Protein AF-A0A971FGW3-F1 (afdb_monomer)

Sequence (421 aa):
MEEQFSRKALERFKDPRNYEELEEPDGHARITGPCGDTMEFWIQVEEGIVTAASFTTTGCGPSRACGSMATELAEGKTVREAGRIEQKDILEALDGMPEEHQHCALLASNTLKAAVADFMARQAARGNPPQEGDSACSSCDKDSCSARNKGENESLEDFLERQALEARLCHIGHKILVLSGKGGVGKSTVAVNIAVSLMMAGKRVGLLDVDIHGPSIPKMLGLEGSAVENNEGNIVPVELGTLKVISLGFFLRNEDDAVIWRGPMKMGVIKQFLKDVEWGDLDYLVVDSPPGTGDEPLSVCQLLPNADGAVVVTTPQDVSVSDVRKSITFCRQLNMPVLGVVENMSGFVCPHCGEITEIFKTGGGARMANQMGVPFLGGIPLDPGVANACDAGRPYTHHFPDTPAGLAFKKIIDPILALDK

pLDDT: mean 85.55, std 13.44, range [30.78, 98.31]

Structure (mmCIF, N/CA/C/O backbone):
data_AF-A0A971FGW3-F1
#
_entry.id   AF-A0A971FGW3-F1
#
loop_
_atom_site.group_PDB
_atom_site.id
_atom_site.type_symbol
_atom_site.label_atom_id
_atom_site.label_alt_id
_atom_site.label_comp_id
_atom_site.label_asym_id
_atom_site.label_entity_id
_atom_site.label_seq_id
_atom_site.pdbx_PDB_ins_code
_atom_site.Cartn_x
_atom_site.Cartn_y
_atom_site.Cartn_z
_atom_site.occupancy
_atom_site.B_iso_or_equiv
_atom_site.auth_seq_id
_atom_site.auth_comp_id
_atom_site.auth_asym_id
_atom_site.auth_atom_id
_atom_site.pdbx_PDB_model_num
ATOM 1 N N . MET A 1 1 ? -8.796 34.320 38.696 1.00 51.31 1 MET A N 1
ATOM 2 C CA . MET A 1 1 ? -9.013 32.989 38.087 1.00 51.31 1 MET A CA 1
ATOM 3 C C . MET A 1 1 ? -10.497 32.685 37.890 1.00 51.31 1 MET A C 1
ATOM 5 O O . MET A 1 1 ? -10.828 32.137 36.855 1.00 51.31 1 MET A O 1
ATOM 9 N N . GLU A 1 2 ? -11.397 33.067 38.810 1.00 53.31 2 GLU A N 1
ATOM 10 C CA . GLU A 1 2 ? -12.850 32.810 38.676 1.00 53.31 2 GLU A CA 1
ATOM 11 C C . GLU A 1 2 ? -13.595 33.730 37.676 1.00 53.31 2 GLU A C 1
ATOM 13 O O . GLU A 1 2 ? -14.710 33.410 37.294 1.00 53.31 2 GLU A O 1
ATOM 18 N N . GLU A 1 3 ? -13.006 34.835 37.196 1.00 59.12 3 GLU A N 1
ATOM 19 C CA . GLU A 1 3 ? -13.702 35.802 36.313 1.00 59.12 3 GLU A CA 1
ATOM 20 C C . GLU A 1 3 ? -13.794 35.399 34.827 1.00 59.12 3 GLU A C 1
ATOM 22 O O . GLU A 1 3 ? -14.483 36.069 34.065 1.00 59.12 3 GLU A O 1
ATOM 27 N N . GLN A 1 4 ? -13.113 34.332 34.394 1.00 78.75 4 GLN A N 1
ATOM 28 C CA . GLN A 1 4 ? -13.056 33.936 32.975 1.00 78.75 4 GLN A CA 1
ATOM 29 C C . GLN A 1 4 ? -13.877 32.684 32.634 1.00 78.75 4 GLN A C 1
ATOM 31 O O . GLN A 1 4 ? -14.030 32.353 31.462 1.00 78.75 4 GLN A O 1
ATOM 36 N N . PHE A 1 5 ? -14.419 31.989 33.634 1.00 85.31 5 PHE A N 1
ATOM 37 C CA . PHE A 1 5 ? -15.235 30.794 33.429 1.00 85.31 5 PHE A CA 1
ATOM 38 C C . PHE A 1 5 ? -16.700 31.099 33.704 1.00 85.31 5 PHE A C 1
ATOM 40 O O . PHE A 1 5 ? -17.026 31.865 34.614 1.00 85.31 5 PHE A O 1
ATOM 47 N N . SER A 1 6 ? -17.595 30.471 32.944 1.00 89.75 6 SER A N 1
ATOM 48 C CA . SER A 1 6 ? -19.021 30.576 33.218 1.00 89.75 6 SER A CA 1
ATOM 49 C C . SER A 1 6 ? -19.339 30.033 34.616 1.00 89.75 6 SER A C 1
ATOM 51 O O . SER A 1 6 ? -18.653 29.155 35.155 1.00 89.75 6 SER A O 1
ATOM 53 N N . ARG A 1 7 ? -20.433 30.522 35.208 1.00 89.56 7 ARG A N 1
ATOM 54 C CA . ARG A 1 7 ? -20.922 30.006 36.494 1.00 89.56 7 ARG A CA 1
ATOM 55 C C . ARG A 1 7 ? -21.152 28.493 36.436 1.00 89.56 7 ARG A C 1
ATOM 57 O O . ARG A 1 7 ? -20.851 27.796 37.401 1.00 89.56 7 ARG A O 1
ATOM 64 N N . LYS A 1 8 ? -21.646 28.005 35.296 1.00 90.06 8 LYS A N 1
ATOM 65 C CA . LYS A 1 8 ? -21.929 26.592 35.048 1.00 90.06 8 LYS A CA 1
ATOM 66 C C . LYS A 1 8 ? -20.648 25.758 34.994 1.00 90.06 8 LYS A C 1
ATOM 68 O O . LYS A 1 8 ? -20.582 24.712 35.631 1.00 90.06 8 LYS A O 1
ATOM 73 N N . ALA A 1 9 ? -19.604 26.243 34.323 1.00 89.38 9 ALA A N 1
ATOM 74 C CA . ALA A 1 9 ? -18.300 25.586 34.311 1.00 89.38 9 ALA A CA 1
ATOM 75 C C . ALA A 1 9 ? -17.693 25.517 35.722 1.00 89.38 9 ALA A C 1
ATOM 77 O O . ALA A 1 9 ? -17.280 24.444 36.155 1.00 89.38 9 ALA A O 1
ATOM 78 N N . LEU A 1 10 ? -17.718 26.620 36.480 1.00 91.31 10 LEU A N 1
ATOM 79 C CA . LEU A 1 10 ? -17.196 26.659 37.854 1.00 91.31 10 LEU A CA 1
ATOM 80 C C . LEU A 1 10 ? -17.940 25.723 38.815 1.00 91.31 10 LEU A C 1
ATOM 82 O O . LEU A 1 10 ? -17.321 25.157 39.717 1.00 91.31 10 LEU A O 1
ATOM 86 N N . GLU A 1 11 ? -19.249 25.549 38.631 1.00 92.19 11 GLU A N 1
ATOM 87 C CA . GLU A 1 11 ? -20.033 24.557 39.370 1.00 92.19 11 GLU A CA 1
ATOM 88 C C . GLU A 1 11 ? -19.490 23.147 39.102 1.00 92.19 11 GLU A C 1
ATOM 90 O O . GLU A 1 11 ? -19.135 22.436 40.043 1.00 92.19 11 GLU A O 1
ATOM 95 N N . ARG A 1 12 ? -19.294 22.789 37.825 1.00 90.31 12 ARG A N 1
ATOM 96 C CA . ARG A 1 12 ? -18.807 21.452 37.439 1.00 90.31 12 ARG A CA 1
ATOM 97 C C . ARG A 1 12 ? -17.330 21.215 37.743 1.00 90.31 12 ARG A C 1
ATOM 99 O O . ARG A 1 12 ? -16.896 20.070 37.801 1.00 90.31 12 ARG A O 1
ATOM 106 N N . PHE A 1 13 ? -16.556 22.269 38.003 1.00 89.25 13 PHE A N 1
ATOM 107 C CA . PHE A 1 13 ? -15.187 22.124 38.513 1.00 89.25 13 PHE A CA 1
ATOM 108 C C . PHE A 1 13 ? -15.182 21.527 39.914 1.00 89.25 13 PHE A C 1
ATOM 110 O O . PHE A 1 13 ? -14.296 20.739 40.242 1.00 89.25 13 PHE A O 1
ATOM 117 N N . LYS A 1 14 ? -16.120 21.972 40.758 1.00 88.06 14 LYS A N 1
ATOM 118 C CA . LYS A 1 14 ? -16.186 21.603 42.174 1.00 88.06 14 LYS A CA 1
ATOM 119 C C . LYS A 1 14 ? -16.959 20.299 42.338 1.00 88.06 14 LYS A C 1
ATOM 121 O O . LYS A 1 14 ? -16.455 19.397 43.006 1.00 88.06 14 LYS A O 1
ATOM 126 N N . ASP A 1 15 ? -18.101 20.203 41.663 1.00 92.31 15 ASP A N 1
ATOM 127 C CA . ASP A 1 15 ? -19.053 19.099 41.768 1.00 92.31 15 ASP A CA 1
ATOM 128 C C . ASP A 1 15 ? -19.459 18.587 40.366 1.00 92.31 15 ASP A C 1
ATOM 130 O O . ASP A 1 15 ? -20.493 18.982 39.816 1.00 92.31 15 ASP A O 1
ATOM 134 N N . PRO A 1 16 ? -18.594 17.798 39.699 1.00 94.38 16 PRO A N 1
ATOM 135 C CA . PRO A 1 16 ? -18.918 17.180 38.418 1.00 94.38 16 PRO A CA 1
ATOM 136 C C . PRO A 1 16 ? -19.992 16.103 38.602 1.00 94.38 16 PRO A C 1
ATOM 138 O O . PRO A 1 16 ? -19.945 15.321 39.549 1.00 94.38 16 PRO A O 1
ATOM 141 N N . ARG A 1 17 ? -20.930 16.026 37.659 1.00 94.44 17 ARG A N 1
ATOM 142 C CA . ARG A 1 17 ? -21.912 14.936 37.604 1.00 94.44 17 ARG A CA 1
ATOM 143 C C . ARG A 1 17 ? -21.328 13.727 36.895 1.00 94.44 17 ARG A C 1
ATOM 145 O O . ARG A 1 17 ? -20.465 13.891 36.041 1.00 94.44 17 ARG A O 1
ATOM 152 N N . ASN A 1 18 ? -21.830 12.548 37.244 1.00 96.25 18 ASN A N 1
ATOM 153 C CA . ASN A 1 18 ? -21.441 11.256 36.678 1.00 96.25 18 ASN A CA 1
ATOM 154 C C . ASN A 1 18 ? -19.928 10.990 36.805 1.00 96.25 18 ASN A C 1
ATOM 156 O O . ASN A 1 18 ? -19.303 10.415 35.915 1.00 96.25 18 ASN A O 1
ATOM 160 N N . TYR A 1 19 ? -19.326 11.471 37.897 1.00 96.31 19 TYR A N 1
ATOM 161 C CA . TYR A 1 19 ? -17.891 11.382 38.145 1.00 96.31 19 TYR A CA 1
ATOM 162 C C . TYR A 1 19 ? -17.531 10.125 38.934 1.00 96.31 19 TYR A C 1
ATOM 164 O O . TYR A 1 19 ? -17.186 10.184 40.116 1.00 96.31 19 TYR A O 1
ATOM 172 N N . GLU A 1 20 ? -17.657 8.982 38.281 1.00 94.06 20 GLU A N 1
ATOM 173 C CA . GLU A 1 20 ? -17.397 7.672 38.863 1.00 94.06 20 GLU A CA 1
ATOM 174 C C . GLU A 1 20 ? -17.116 6.644 37.768 1.00 94.06 20 GLU A C 1
ATOM 176 O O . GLU A 1 20 ? -17.379 6.875 36.586 1.00 94.06 20 GLU A O 1
ATOM 181 N N . GLU A 1 21 ? -16.555 5.510 38.165 1.00 93.00 21 GLU A N 1
ATOM 182 C CA . GLU A 1 21 ? -16.456 4.340 37.300 1.00 93.00 21 GLU A CA 1
ATOM 183 C C . GLU A 1 21 ? -17.791 3.590 37.332 1.00 93.00 21 G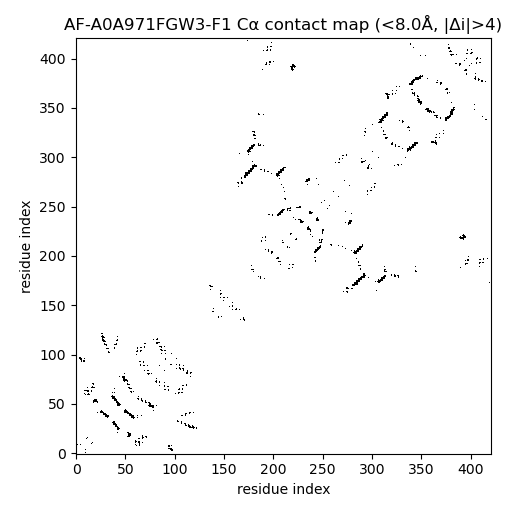LU A C 1
ATOM 185 O O . GLU A 1 21 ? -18.345 3.349 38.405 1.00 93.00 21 GLU A O 1
ATOM 190 N N . LEU A 1 22 ? -18.315 3.250 36.155 1.00 90.81 22 LEU A N 1
ATOM 191 C CA . LEU A 1 22 ? -19.561 2.503 36.030 1.00 90.81 22 LEU A CA 1
ATOM 192 C C . LEU A 1 22 ? -19.269 1.002 36.113 1.00 90.81 22 LEU A C 1
ATOM 194 O O . LEU A 1 22 ? -18.418 0.495 35.379 1.00 90.81 22 LEU A O 1
ATOM 198 N N . GLU A 1 23 ? -19.988 0.284 36.975 1.00 80.69 23 GLU A N 1
ATOM 199 C CA . GLU A 1 23 ? -19.912 -1.177 37.029 1.00 80.69 23 GLU A CA 1
ATOM 200 C C . GLU A 1 23 ? -20.585 -1.785 35.788 1.00 80.69 23 GLU A C 1
ATOM 202 O O . GLU A 1 23 ? -21.686 -1.391 35.409 1.00 80.69 23 GLU A O 1
ATOM 207 N N . GLU A 1 24 ? -19.911 -2.746 35.151 1.00 87.31 24 GLU A N 1
ATOM 208 C CA . GLU A 1 24 ? -20.392 -3.448 33.947 1.00 87.31 24 GLU A CA 1
ATOM 209 C C . GLU A 1 24 ? -20.820 -2.508 32.794 1.00 87.31 24 GLU A C 1
ATOM 211 O O . GLU A 1 24 ? -21.978 -2.490 32.375 1.00 87.31 24 GLU A O 1
ATOM 216 N N . PRO A 1 25 ? -19.882 -1.718 32.245 1.00 93.38 25 PRO A N 1
ATOM 217 C CA . PRO A 1 25 ? -20.147 -0.824 31.125 1.00 93.38 25 PRO A CA 1
ATOM 218 C C . PRO A 1 25 ? -20.326 -1.611 29.818 1.00 93.38 25 PRO A C 1
ATOM 220 O O . PRO A 1 25 ? -19.574 -2.549 29.521 1.00 93.38 25 PRO A O 1
ATOM 223 N N . ASP A 1 26 ? -21.256 -1.174 28.973 1.00 90.75 26 ASP A N 1
ATOM 224 C CA . ASP A 1 26 ? -21.388 -1.715 27.620 1.00 90.75 26 ASP A CA 1
ATOM 225 C C . ASP A 1 26 ? -20.334 -1.136 26.663 1.00 90.75 26 ASP A C 1
ATOM 227 O O . ASP A 1 26 ? -19.953 -1.814 25.708 1.00 90.75 26 ASP A O 1
ATOM 231 N N . GLY A 1 27 ? -19.826 0.073 26.935 1.00 91.38 27 GLY A N 1
ATOM 232 C CA . GLY A 1 27 ? -18.701 0.690 26.224 1.00 91.38 27 GLY A CA 1
ATOM 233 C C . GLY A 1 27 ? -17.764 1.456 27.156 1.00 91.38 27 GLY A C 1
ATOM 234 O O . GLY A 1 27 ? -18.214 2.080 28.119 1.00 91.38 27 GLY A O 1
ATOM 235 N N . HIS A 1 28 ? -16.462 1.418 26.875 1.00 94.81 28 HIS A N 1
ATOM 236 C CA . HIS A 1 28 ? -15.419 2.098 27.649 1.00 94.81 28 HIS A CA 1
ATOM 237 C C . HIS A 1 28 ? -14.318 2.663 26.752 1.00 94.81 28 HIS A C 1
ATOM 239 O O . HIS A 1 28 ? -13.945 2.060 25.748 1.00 94.81 28 HIS A O 1
ATOM 245 N N . ALA A 1 29 ? -13.763 3.811 27.136 1.00 91.31 29 ALA A N 1
ATOM 246 C CA . ALA A 1 29 ? -12.542 4.327 26.533 1.00 91.31 29 ALA A CA 1
ATOM 247 C C . ALA A 1 29 ? -11.722 5.173 27.504 1.00 91.31 29 ALA A C 1
ATOM 249 O O . ALA A 1 29 ? -12.261 5.812 28.407 1.00 91.31 29 ALA A O 1
ATOM 250 N N . ARG A 1 30 ? -10.413 5.236 27.244 1.00 93.50 30 ARG A N 1
ATOM 251 C CA . ARG A 1 30 ? -9.439 6.052 27.971 1.00 93.50 30 ARG A CA 1
ATOM 252 C C . ARG A 1 30 ? -8.543 6.798 26.990 1.00 93.50 30 ARG A C 1
ATOM 254 O O . ARG A 1 30 ? -7.888 6.171 26.166 1.00 93.50 30 ARG A O 1
ATOM 261 N N . ILE A 1 31 ? -8.466 8.124 27.100 1.00 84.62 31 ILE A N 1
ATOM 262 C CA . ILE A 1 31 ? -7.632 8.964 26.224 1.00 84.62 31 ILE A CA 1
ATOM 263 C C . ILE A 1 31 ? -6.833 9.969 27.054 1.00 84.62 31 ILE A C 1
ATOM 265 O O . ILE A 1 31 ? -7.353 10.578 27.988 1.00 84.62 31 ILE A O 1
ATOM 269 N N . THR A 1 32 ? -5.568 10.182 26.683 1.00 87.19 32 THR A N 1
ATOM 270 C CA . THR A 1 32 ? -4.713 11.243 27.237 1.00 87.19 32 THR A CA 1
ATOM 271 C C . THR A 1 32 ? -4.611 12.415 26.260 1.00 87.19 32 THR A C 1
ATOM 273 O O . THR A 1 32 ? -4.213 12.252 25.107 1.00 87.19 32 THR A O 1
ATOM 276 N N . GLY A 1 33 ? -4.985 13.609 26.717 1.00 77.44 33 GLY A N 1
ATOM 277 C CA . GLY A 1 33 ? -4.967 14.845 25.943 1.00 77.44 33 GLY A CA 1
ATOM 278 C C . GLY A 1 33 ? -3.583 15.501 25.844 1.00 77.44 33 GLY A C 1
ATOM 279 O O . GLY A 1 33 ? -2.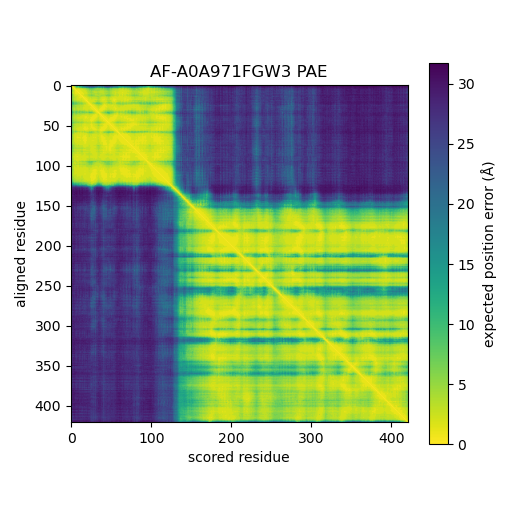648 15.134 26.557 1.00 77.44 33 GLY A O 1
ATOM 280 N N . PRO A 1 34 ? -3.442 16.536 24.994 1.00 66.44 34 PRO A N 1
ATOM 281 C CA . PRO A 1 34 ? -2.162 17.200 24.720 1.00 66.44 34 PRO A CA 1
ATOM 282 C C . PRO A 1 34 ? -1.573 17.953 25.925 1.00 66.44 34 PRO A C 1
ATOM 284 O O . PRO A 1 34 ? -0.378 18.234 25.947 1.00 66.44 34 PRO A O 1
ATOM 287 N N . CYS A 1 35 ? -2.393 18.274 26.927 1.00 74.75 35 CYS A N 1
ATOM 288 C CA . CYS A 1 35 ? -1.968 18.872 28.193 1.00 74.75 35 CYS A CA 1
ATOM 289 C C . CYS A 1 35 ? -1.505 17.840 29.239 1.00 74.75 35 CYS A C 1
ATOM 291 O O . CYS A 1 35 ? -1.052 18.234 30.310 1.00 74.75 35 CYS A O 1
ATOM 293 N N . GLY A 1 36 ? -1.600 16.538 28.937 1.00 76.38 36 GLY A N 1
ATOM 294 C CA . GLY A 1 36 ? -1.274 15.434 29.846 1.00 76.38 36 GLY A CA 1
ATOM 295 C C . GLY A 1 36 ? -2.460 14.908 30.664 1.00 76.38 36 GLY A C 1
ATOM 296 O O . GLY A 1 36 ? -2.343 13.851 31.285 1.00 76.38 36 GLY A O 1
ATOM 297 N N . ASP A 1 37 ? -3.608 15.591 30.637 1.00 89.19 37 ASP A N 1
ATOM 298 C CA . ASP A 1 37 ? -4.833 15.135 31.301 1.00 89.19 37 ASP A CA 1
ATOM 299 C C . ASP A 1 37 ? -5.327 13.834 30.661 1.00 89.19 37 ASP A C 1
ATOM 301 O O . ASP A 1 37 ? -5.468 13.746 29.443 1.00 89.19 37 ASP A O 1
ATOM 305 N N . THR A 1 38 ? -5.613 12.821 31.475 1.00 88.44 38 THR A N 1
ATOM 306 C CA . THR A 1 38 ? -6.226 11.571 31.016 1.00 88.44 38 THR A CA 1
ATOM 307 C C . THR A 1 38 ? -7.684 11.544 31.427 1.00 88.44 38 THR A C 1
ATOM 309 O O . THR A 1 38 ? -8.017 11.944 32.544 1.00 88.44 38 THR A O 1
ATOM 312 N N . MET A 1 39 ? -8.553 11.104 30.528 1.00 95.88 39 MET A N 1
ATOM 313 C CA . MET A 1 39 ? -9.988 11.016 30.744 1.00 95.88 39 MET A CA 1
ATOM 314 C C . MET A 1 39 ? -10.469 9.617 30.375 1.00 95.88 39 MET A C 1
ATOM 316 O O . MET A 1 39 ? -10.022 9.055 29.375 1.00 95.88 39 MET A O 1
ATOM 320 N N . GLU A 1 40 ? -11.351 9.062 31.198 1.00 97.12 40 GLU A N 1
ATOM 321 C CA . GLU A 1 40 ? -11.981 7.759 30.982 1.00 97.12 40 GLU A CA 1
ATOM 322 C C . GLU A 1 40 ? -13.490 7.930 30.944 1.00 97.12 40 GLU A C 1
ATOM 324 O O . GLU A 1 40 ? -14.016 8.710 31.735 1.00 97.12 40 GLU A O 1
ATOM 329 N N . PHE A 1 41 ? -14.161 7.247 30.018 1.00 97.75 41 PHE A N 1
ATOM 330 C CA . PHE A 1 41 ? -15.613 7.270 29.847 1.00 97.75 41 PHE A CA 1
ATOM 331 C C . PHE A 1 41 ? -16.164 5.853 29.856 1.00 97.75 41 PHE A C 1
ATOM 333 O O . PHE A 1 41 ? -15.592 4.965 29.224 1.00 97.75 41 PHE A O 1
ATOM 340 N N . TRP A 1 42 ? -17.317 5.689 30.489 1.00 98.06 42 TRP A N 1
ATOM 341 C CA . TRP A 1 42 ? -18.104 4.466 30.504 1.00 98.06 42 TRP A CA 1
ATOM 342 C C . TRP A 1 42 ? -19.533 4.777 30.085 1.00 98.06 42 TRP A C 1
ATOM 344 O O . TRP A 1 42 ? -20.085 5.797 30.494 1.00 98.06 42 TRP A O 1
ATOM 354 N N . ILE A 1 43 ? -20.136 3.906 29.281 1.00 96.50 43 ILE A N 1
ATOM 355 C CA . ILE A 1 43 ? -21.537 4.029 28.870 1.00 96.50 43 ILE A CA 1
ATOM 356 C C . ILE A 1 43 ? -22.282 2.710 29.068 1.00 96.50 43 ILE A C 1
ATOM 358 O O . ILE A 1 43 ? -21.728 1.634 28.835 1.00 96.50 43 ILE A O 1
ATOM 362 N N . GLN A 1 44 ? -23.547 2.811 29.460 1.00 96.12 44 GLN A N 1
ATOM 363 C CA . GLN A 1 44 ? -24.530 1.730 29.436 1.00 96.12 44 GLN A CA 1
ATOM 364 C C . GLN A 1 44 ? -25.591 2.042 28.392 1.00 96.12 44 GLN A C 1
ATOM 366 O O . GLN A 1 44 ? -25.996 3.199 28.223 1.00 96.12 44 GLN A O 1
ATOM 371 N N . VAL A 1 45 ? -26.012 1.010 27.666 1.00 92.88 45 VAL A N 1
ATOM 372 C CA . VAL A 1 45 ? -26.936 1.169 26.549 1.00 92.88 45 VAL A CA 1
ATOM 373 C C . VAL A 1 45 ? -28.034 0.119 26.608 1.00 92.88 45 VAL A C 1
ATOM 375 O O . VAL A 1 45 ? -27.784 -1.076 26.472 1.00 92.88 45 VAL A O 1
ATOM 378 N N . GLU A 1 46 ? -29.277 0.585 26.659 1.00 90.25 46 GLU A N 1
ATOM 379 C CA . GLU A 1 46 ? -30.465 -0.257 26.529 1.00 90.25 46 GLU A CA 1
ATOM 380 C C . GLU A 1 46 ? -31.238 0.150 25.274 1.00 90.25 46 GLU A C 1
ATOM 382 O O . GLU A 1 46 ? -31.442 1.333 25.010 1.00 90.25 46 GLU A O 1
ATOM 387 N N . GLU A 1 47 ? -31.621 -0.830 24.451 1.00 86.44 47 GLU A N 1
ATOM 388 C CA . GLU A 1 47 ? -32.391 -0.614 23.211 1.00 86.44 47 GLU A CA 1
ATOM 389 C C . GLU A 1 47 ? -31.796 0.461 22.264 1.00 86.44 47 GLU A C 1
ATOM 391 O O . GLU A 1 47 ? -32.506 1.122 21.508 1.00 86.44 47 GLU A O 1
ATOM 396 N N . GLY A 1 48 ? -30.466 0.629 22.278 1.00 81.00 48 GLY A N 1
ATOM 397 C CA . GLY A 1 48 ? -29.745 1.596 21.437 1.00 81.00 48 GLY A CA 1
ATOM 398 C C . GLY A 1 48 ? -29.717 3.034 21.976 1.00 81.00 48 GLY A C 1
ATOM 399 O O . GLY A 1 48 ? -29.262 3.939 21.266 1.00 81.00 48 GLY A O 1
ATOM 400 N N . ILE A 1 49 ? -30.172 3.247 23.212 1.00 93.38 49 ILE A N 1
ATOM 401 C CA . ILE A 1 49 ? -30.173 4.529 23.923 1.00 93.38 49 ILE A CA 1
ATOM 402 C C . ILE A 1 49 ? -29.158 4.471 25.064 1.00 93.38 49 ILE A C 1
ATOM 404 O O . ILE A 1 49 ? -29.129 3.502 25.818 1.00 93.38 49 ILE A O 1
ATOM 408 N N . VAL A 1 50 ? -28.339 5.514 25.205 1.00 96.00 50 VAL A N 1
ATOM 409 C CA . VAL A 1 50 ? -27.400 5.647 26.327 1.00 96.00 50 VAL A CA 1
ATOM 410 C C . VAL A 1 50 ? -28.202 5.941 27.596 1.00 96.00 50 VAL A C 1
ATOM 412 O O . VAL A 1 50 ? -28.699 7.055 27.773 1.00 96.00 50 VAL A O 1
ATOM 415 N N . THR A 1 51 ? -28.373 4.940 28.458 1.00 95.69 51 THR A N 1
ATOM 416 C CA . THR A 1 51 ? -29.155 5.051 29.701 1.00 95.69 51 THR A CA 1
ATOM 417 C C . THR A 1 51 ? -28.340 5.632 30.847 1.00 95.69 51 THR A C 1
ATOM 419 O O . THR A 1 51 ? -28.900 6.333 31.687 1.00 95.69 51 THR A O 1
ATOM 422 N N . ALA A 1 52 ? -27.027 5.397 30.846 1.00 96.62 52 ALA A N 1
ATOM 423 C CA . ALA A 1 52 ? -26.084 6.016 31.766 1.00 96.62 52 ALA A CA 1
ATOM 424 C C . ALA A 1 52 ? -24.745 6.279 31.067 1.00 96.62 52 ALA A C 1
ATOM 426 O O . ALA A 1 52 ? -24.296 5.483 30.237 1.00 96.62 52 ALA A O 1
ATOM 427 N N . ALA A 1 53 ? -24.097 7.388 31.416 1.00 97.19 53 ALA A N 1
ATOM 428 C CA . ALA A 1 53 ? -22.733 7.688 31.005 1.00 97.19 53 ALA A CA 1
ATOM 429 C C . ALA A 1 53 ? -21.959 8.274 32.184 1.00 97.19 53 ALA A C 1
ATOM 431 O O . ALA A 1 53 ? -22.391 9.263 32.772 1.00 97.19 53 ALA A O 1
ATOM 432 N N . SER A 1 54 ? -20.795 7.714 32.501 1.00 97.75 54 SER A N 1
ATOM 433 C CA . SER A 1 54 ? -19.926 8.200 33.573 1.00 97.75 54 SER A CA 1
ATOM 434 C C . SER A 1 54 ? -18.511 8.459 33.076 1.00 97.75 54 SER A C 1
ATOM 436 O O . SER A 1 54 ? -18.119 8.025 31.989 1.00 97.75 54 SER A O 1
ATOM 438 N N . PHE A 1 55 ? -17.743 9.214 33.855 1.00 98.25 55 PHE A N 1
ATOM 439 C CA . PHE A 1 55 ? -16.369 9.532 33.513 1.00 98.25 55 PHE A CA 1
ATOM 440 C C . PHE A 1 55 ? -15.482 9.725 34.742 1.00 98.25 55 PHE A C 1
ATOM 442 O O . PHE A 1 55 ? -15.936 10.059 35.833 1.00 98.25 55 PHE A O 1
ATOM 449 N N . THR A 1 56 ? -14.173 9.611 34.538 1.00 97.06 56 THR A N 1
ATOM 450 C CA . THR A 1 56 ? -13.161 10.079 35.491 1.00 97.06 56 THR A CA 1
ATOM 451 C C . THR A 1 56 ? -12.064 10.835 34.751 1.00 97.06 56 THR A C 1
ATOM 453 O O . THR A 1 56 ? -11.914 10.724 33.531 1.00 97.06 56 THR A O 1
ATOM 456 N N . THR A 1 57 ? -11.291 11.658 35.461 1.00 95.19 57 THR A N 1
ATOM 457 C CA . THR A 1 57 ? -10.129 12.313 34.858 1.00 95.19 57 THR A CA 1
ATOM 458 C C . THR A 1 57 ? -9.004 12.540 35.859 1.00 95.19 57 THR A C 1
ATOM 460 O O . THR A 1 57 ? -9.234 12.847 37.025 1.00 95.19 57 THR A O 1
ATOM 463 N N . THR A 1 58 ? -7.758 12.447 35.396 1.00 90.69 58 THR A N 1
ATOM 464 C CA . THR A 1 58 ? -6.586 12.911 36.160 1.00 90.69 58 THR A CA 1
ATOM 465 C C . THR A 1 58 ? -6.360 14.418 36.017 1.00 90.69 58 THR A C 1
ATOM 467 O O . THR A 1 58 ? -5.375 14.943 36.534 1.00 90.69 58 THR A O 1
ATOM 470 N N . GLY A 1 59 ? -7.224 15.090 35.253 1.00 86.00 59 GLY A N 1
ATOM 471 C CA . GLY A 1 59 ? -7.056 16.459 34.810 1.00 86.00 59 GLY A CA 1
ATOM 472 C C . GLY A 1 59 ? -7.557 17.539 35.760 1.00 86.00 59 GLY A C 1
ATOM 473 O O . GLY A 1 59 ? -8.066 17.296 36.855 1.00 86.00 59 GLY A O 1
ATOM 474 N N . CYS A 1 60 ? -7.407 18.779 35.303 1.00 88.94 60 CYS A N 1
ATOM 475 C CA . CYS A 1 60 ? -7.773 19.978 36.052 1.00 88.94 60 CYS A CA 1
ATOM 476 C C . CYS A 1 60 ? -9.292 20.272 36.031 1.00 88.94 60 CYS A C 1
ATOM 478 O O . CYS A 1 60 ? -10.083 19.570 35.402 1.00 88.94 60 CYS A O 1
ATOM 480 N N . GLY A 1 61 ? -9.723 21.329 36.734 1.00 91.75 61 GLY A N 1
ATOM 481 C CA . GLY A 1 61 ? -11.134 21.752 36.805 1.00 91.75 61 GLY A CA 1
ATOM 482 C C . GLY A 1 61 ? -11.855 21.815 35.445 1.00 91.75 61 GLY A C 1
ATOM 483 O O . GLY A 1 61 ? -12.916 21.202 35.321 1.00 91.75 61 GLY A O 1
ATOM 484 N N . PRO A 1 62 ? -11.278 22.460 34.410 1.00 93.50 62 PRO A N 1
ATOM 485 C CA . PRO A 1 62 ? -11.804 22.443 33.043 1.00 93.50 62 PRO A CA 1
ATOM 486 C C . PRO A 1 62 ? -12.097 21.044 32.491 1.00 93.50 62 PRO A C 1
ATOM 488 O O . PRO A 1 62 ? -13.173 20.817 31.943 1.00 93.50 62 PRO A O 1
ATOM 491 N N . SER A 1 63 ? -11.193 20.086 32.700 1.00 93.38 63 SER A N 1
ATOM 492 C CA . SER A 1 63 ? -11.378 18.693 32.277 1.00 93.38 63 SER A CA 1
ATOM 493 C C . SER A 1 63 ? -12.541 18.026 33.014 1.00 93.38 63 SER A C 1
ATOM 495 O O . SER A 1 63 ? -13.344 17.339 32.386 1.00 93.38 63 SER A O 1
ATOM 497 N N . ARG A 1 64 ? -12.718 18.306 34.314 1.00 96.06 64 ARG A N 1
ATOM 498 C CA . ARG A 1 64 ? -13.888 17.838 35.085 1.00 96.06 64 ARG A CA 1
ATOM 499 C C . ARG A 1 64 ? -15.199 18.435 34.563 1.00 96.06 64 ARG A C 1
ATOM 501 O O . ARG A 1 64 ? -16.173 17.705 34.411 1.00 96.06 64 ARG A O 1
ATOM 508 N N . ALA A 1 65 ? -15.233 19.727 34.233 1.00 96.50 65 ALA A N 1
ATOM 509 C CA . ALA A 1 65 ? -16.432 20.339 33.653 1.00 96.50 65 ALA A CA 1
ATOM 510 C C . ALA A 1 65 ? -16.790 19.764 32.284 1.00 96.50 65 ALA A C 1
ATOM 512 O O . ALA A 1 65 ? -17.952 19.445 32.044 1.00 96.50 65 ALA A O 1
ATOM 513 N N . CYS A 1 66 ? -15.804 19.633 31.396 1.00 96.94 66 CYS A N 1
ATOM 514 C CA . CYS A 1 66 ? -16.022 19.115 30.050 1.00 96.94 66 CYS A CA 1
ATOM 515 C C . CYS A 1 66 ? -16.469 17.654 30.067 1.00 96.94 66 CYS A C 1
ATOM 517 O O . CYS A 1 66 ? -17.407 17.313 29.353 1.00 96.94 66 CYS A O 1
ATOM 519 N N . GLY A 1 67 ? -15.845 16.818 30.904 1.00 96.62 67 GLY A N 1
ATOM 520 C CA . GLY A 1 67 ? -16.256 15.427 31.061 1.00 96.62 67 GLY A CA 1
ATOM 521 C C . GLY A 1 67 ? -17.689 15.311 31.584 1.00 96.62 67 GLY A C 1
ATOM 522 O O . GLY A 1 67 ? -18.514 14.657 30.955 1.00 96.62 67 GLY A O 1
ATOM 523 N N . SER A 1 68 ? -18.016 16.069 32.638 1.00 97.56 68 SER A N 1
ATOM 524 C CA . SER A 1 68 ? -19.361 16.091 33.229 1.00 97.56 68 SER A CA 1
ATOM 525 C C . SER A 1 68 ? -20.423 16.553 32.238 1.00 97.56 68 SER A C 1
ATOM 527 O O . SER A 1 68 ? -21.536 16.039 32.255 1.00 97.56 68 SER A O 1
ATOM 529 N N . MET A 1 69 ? -20.108 17.539 31.397 1.00 97.62 69 MET A N 1
ATOM 530 C CA . MET A 1 69 ? -21.063 18.025 30.407 1.00 97.62 69 MET A CA 1
ATOM 531 C C . MET A 1 69 ? -21.241 17.031 29.259 1.00 97.62 69 MET A C 1
ATOM 533 O O . MET A 1 69 ? -22.350 16.852 28.767 1.00 97.62 69 MET A O 1
ATOM 537 N N . ALA A 1 70 ? -20.162 16.378 28.827 1.00 97.56 70 ALA A N 1
ATOM 538 C CA . ALA A 1 70 ? -20.227 15.388 27.762 1.00 97.56 70 ALA A CA 1
ATOM 539 C C . ALA A 1 70 ? -21.074 14.171 28.163 1.00 97.56 70 ALA A C 1
ATOM 541 O O . ALA A 1 70 ? -21.875 13.718 27.348 1.00 97.56 70 ALA A O 1
ATOM 542 N N . THR A 1 71 ? -20.951 13.680 29.403 1.00 97.44 71 THR A N 1
ATOM 543 C CA . THR A 1 71 ? -21.784 12.571 29.895 1.00 97.44 71 THR A CA 1
ATOM 544 C C . THR A 1 71 ? -23.259 12.960 29.974 1.00 97.44 71 THR A C 1
ATOM 546 O O . THR A 1 71 ? -24.101 12.239 29.448 1.00 97.44 71 THR A O 1
ATOM 549 N N . GLU A 1 72 ? -23.585 14.139 30.512 1.00 97.25 72 GLU A N 1
ATOM 550 C CA . GLU A 1 72 ? -24.974 14.629 30.559 1.00 97.25 72 GLU A CA 1
ATOM 551 C C . GLU A 1 72 ? -25.586 14.840 29.170 1.00 97.25 72 GLU A C 1
ATOM 553 O O . GLU A 1 72 ? -26.774 14.606 28.971 1.00 97.25 72 GLU A O 1
ATOM 558 N N . LEU A 1 73 ? -24.793 15.307 28.201 1.00 97.31 73 LEU A N 1
ATOM 559 C CA . LEU A 1 73 ? -25.257 15.466 26.824 1.00 97.31 73 LEU A CA 1
ATOM 560 C C . LEU A 1 73 ? -25.482 14.123 26.123 1.00 97.31 73 LEU A C 1
ATOM 562 O O . LEU A 1 73 ? -26.223 14.099 25.138 1.00 97.31 73 LEU A O 1
ATOM 566 N N . ALA A 1 74 ? -24.811 13.058 26.562 1.00 96.88 74 ALA A N 1
ATOM 567 C CA . ALA A 1 74 ? -24.917 11.724 25.983 1.00 96.88 74 ALA A CA 1
ATOM 568 C C . ALA A 1 74 ? -26.129 10.951 26.521 1.00 96.88 74 ALA A C 1
ATOM 570 O O . ALA A 1 74 ? -26.780 10.247 25.752 1.00 96.88 74 ALA A O 1
ATOM 571 N N . GLU A 1 75 ? -26.443 11.093 27.810 1.00 97.50 75 GLU A N 1
ATOM 572 C CA . GLU A 1 75 ? -27.560 10.395 28.453 1.00 97.50 75 GLU A CA 1
ATOM 573 C C . GLU A 1 75 ? -28.911 10.731 27.803 1.00 97.50 75 GLU A C 1
ATOM 575 O O . GLU A 1 75 ? -29.241 11.884 27.516 1.00 97.50 75 GLU A O 1
ATOM 580 N N . GLY A 1 76 ? -29.705 9.693 27.539 1.00 90.75 76 GLY A N 1
ATOM 581 C CA . GLY A 1 76 ? -31.001 9.793 26.871 1.00 90.75 76 GLY A CA 1
ATOM 582 C C . GLY A 1 76 ? -30.935 9.971 25.350 1.00 90.75 76 GLY A C 1
ATOM 583 O O . GLY A 1 76 ? -31.986 10.009 24.708 1.00 90.75 76 GLY A O 1
ATOM 584 N N . LYS A 1 77 ? -29.740 10.058 24.751 1.00 94.38 77 LYS A N 1
ATOM 585 C CA . LYS A 1 77 ? -29.569 10.063 23.291 1.00 94.38 77 LYS A CA 1
ATOM 586 C C . LYS A 1 77 ? -29.373 8.658 22.743 1.00 94.38 77 LYS A C 1
ATOM 588 O O . LYS A 1 77 ? -28.911 7.751 23.437 1.00 94.38 77 LYS A O 1
ATOM 593 N N . THR A 1 78 ? -29.660 8.486 21.455 1.00 92.38 78 THR A N 1
ATOM 594 C CA . THR A 1 78 ? -29.225 7.273 20.757 1.00 92.38 78 THR A CA 1
ATOM 595 C C . THR A 1 78 ? -27.700 7.217 20.708 1.00 92.38 78 THR A C 1
ATOM 597 O O . THR A 1 78 ? -27.020 8.245 20.666 1.00 92.38 78 THR A O 1
ATOM 600 N N . VAL A 1 79 ? -27.141 6.013 20.632 1.00 87.19 79 VAL A N 1
ATOM 601 C CA . VAL A 1 79 ? -25.685 5.805 20.541 1.00 87.19 79 VAL A CA 1
ATOM 602 C C . VAL A 1 79 ? -25.064 6.579 19.367 1.00 87.19 79 VAL A C 1
ATOM 604 O O . VAL A 1 79 ? -24.007 7.195 19.506 1.00 87.19 79 VAL A O 1
ATOM 607 N N . ARG A 1 80 ? -25.753 6.626 18.216 1.00 82.50 80 ARG A N 1
ATOM 608 C CA . ARG A 1 80 ? -25.311 7.389 17.034 1.00 82.50 80 ARG A CA 1
ATOM 609 C C . ARG A 1 80 ? -25.295 8.900 17.283 1.00 82.50 80 ARG A C 1
ATOM 611 O O . ARG A 1 80 ? -24.426 9.590 16.758 1.00 82.50 80 ARG A O 1
ATOM 618 N N . GLU A 1 81 ? -26.245 9.428 18.049 1.00 85.06 81 GLU A N 1
ATOM 619 C CA . GLU A 1 81 ? -26.288 10.849 18.411 1.00 85.06 81 GLU A CA 1
ATOM 620 C C . GLU A 1 81 ? -25.248 11.199 19.476 1.00 85.06 81 GLU A C 1
ATOM 622 O O . GLU A 1 81 ? -24.607 12.243 19.367 1.00 85.06 81 GLU A O 1
ATOM 627 N N . ALA A 1 82 ? -25.028 10.320 20.458 1.00 91.56 82 ALA A N 1
ATOM 628 C CA . ALA A 1 82 ? -23.969 10.477 21.453 1.00 91.56 82 ALA A CA 1
ATOM 629 C C . ALA A 1 82 ? -22.582 10.524 20.784 1.00 91.56 82 ALA A C 1
ATOM 631 O O . ALA A 1 82 ? -21.788 11.422 21.057 1.00 91.56 82 ALA A O 1
ATOM 632 N N . GLY A 1 83 ? -22.330 9.644 19.806 1.00 85.69 83 GLY A N 1
ATOM 633 C CA . GLY A 1 83 ? -21.098 9.642 19.003 1.00 85.69 83 GLY A CA 1
ATOM 634 C C . GLY A 1 83 ? -20.918 10.859 18.080 1.00 85.69 83 GLY A C 1
ATOM 635 O O . GLY A 1 83 ? -19.849 11.042 17.498 1.00 85.69 83 GLY A O 1
ATOM 636 N N . ARG A 1 84 ? -21.934 11.718 17.935 1.00 90.56 84 ARG A N 1
ATOM 637 C CA . ARG A 1 84 ? -21.855 12.964 17.154 1.00 90.56 84 ARG A CA 1
ATOM 638 C C . ARG A 1 84 ? -21.605 14.204 18.005 1.00 90.56 84 ARG A C 1
ATOM 640 O O . ARG A 1 84 ? -21.446 15.265 17.420 1.00 90.56 84 ARG A O 1
ATOM 647 N N . ILE A 1 85 ? -21.537 14.088 19.332 1.00 90.88 85 ILE A N 1
ATOM 648 C CA . ILE A 1 85 ? -21.246 15.226 20.215 1.00 90.88 85 ILE A CA 1
ATOM 649 C C . ILE A 1 85 ? -19.830 15.737 19.927 1.00 90.88 85 ILE A C 1
ATOM 651 O O . ILE A 1 85 ? -18.846 15.009 20.050 1.00 90.88 85 ILE A O 1
ATOM 655 N N . GLU A 1 86 ? -19.721 16.991 19.509 1.00 91.12 86 GLU A N 1
ATOM 656 C CA . GLU A 1 86 ? -18.470 17.659 19.171 1.00 91.12 86 GLU A CA 1
ATOM 657 C C . GLU A 1 86 ? -18.024 18.618 20.277 1.00 91.12 86 GLU A C 1
ATOM 659 O O . GLU A 1 86 ? -18.776 18.988 21.180 1.00 91.12 86 GLU A O 1
ATOM 664 N N . GLN A 1 87 ? -16.775 19.075 20.171 1.00 94.06 87 GLN A N 1
ATOM 665 C CA . GLN A 1 87 ? -16.197 20.086 21.055 1.00 94.06 87 GLN A CA 1
ATOM 666 C C . GLN A 1 87 ? -17.115 21.309 21.225 1.00 94.06 87 GLN A C 1
ATOM 668 O O . GLN A 1 87 ? -17.293 21.789 22.343 1.00 94.06 87 GLN A O 1
ATOM 673 N N . LYS A 1 88 ? -17.711 21.801 20.131 1.00 92.56 88 LYS A N 1
ATOM 674 C CA . LYS A 1 88 ? -18.595 22.974 20.149 1.00 92.56 88 LYS A CA 1
ATOM 675 C C . LYS A 1 88 ? -19.836 22.756 21.020 1.00 92.56 88 LYS A C 1
ATOM 677 O O . LYS A 1 88 ? -20.187 23.652 21.773 1.00 92.56 88 LYS A O 1
ATOM 682 N N . ASP A 1 89 ? -20.423 21.558 20.997 1.00 94.19 89 ASP A N 1
ATOM 683 C CA . ASP A 1 89 ? -21.660 21.256 21.724 1.00 94.19 89 ASP A CA 1
ATOM 684 C C . ASP A 1 89 ? -21.411 21.281 23.239 1.00 94.19 89 ASP A C 1
ATOM 686 O O . ASP A 1 89 ? -22.210 21.810 24.008 1.00 94.19 89 ASP A O 1
ATOM 690 N N . ILE A 1 90 ? -20.254 20.763 23.668 1.00 96.19 90 ILE A N 1
ATOM 691 C CA . ILE A 1 90 ? -19.812 20.790 25.070 1.00 96.19 90 ILE A CA 1
ATOM 692 C C . ILE A 1 90 ? -19.530 22.227 25.519 1.00 96.19 90 ILE A C 1
ATOM 694 O O . ILE A 1 90 ? -19.926 22.620 26.617 1.00 96.19 90 ILE A O 1
ATOM 698 N N . LEU A 1 91 ? -18.851 23.019 24.682 1.00 95.00 91 LEU A N 1
ATOM 699 C CA . LEU A 1 91 ? -18.540 24.417 24.986 1.00 95.00 91 LEU A CA 1
ATOM 700 C C . LEU A 1 91 ? -19.805 25.275 25.068 1.00 95.00 91 LEU A C 1
ATOM 702 O O . LEU A 1 91 ? -19.939 26.057 26.007 1.00 95.00 91 LEU A O 1
ATOM 706 N N . GLU A 1 92 ? -20.742 25.104 24.136 1.00 94.31 92 GLU A N 1
ATOM 707 C CA . GLU A 1 92 ? -22.048 25.767 24.156 1.00 94.31 92 GLU A CA 1
ATOM 708 C C . GLU A 1 92 ? -22.842 25.372 25.402 1.00 94.31 92 GLU A C 1
ATOM 710 O O . GLU A 1 92 ? -23.360 26.236 26.107 1.00 94.31 92 GLU A O 1
ATOM 715 N N . ALA A 1 93 ? -22.868 24.082 25.745 1.00 94.25 93 ALA A N 1
ATOM 716 C CA . ALA A 1 93 ? -23.573 23.600 26.926 1.00 94.25 93 ALA A CA 1
ATOM 717 C C . ALA A 1 93 ? -22.937 24.062 28.249 1.00 94.25 93 ALA A C 1
ATOM 719 O O . ALA A 1 93 ? -23.625 24.091 29.272 1.00 94.25 93 ALA A O 1
ATOM 720 N N . LEU A 1 94 ? -21.660 24.448 28.251 1.00 94.50 94 LEU A N 1
ATOM 721 C CA . LEU A 1 94 ? -20.975 25.067 29.388 1.00 94.50 94 LEU A CA 1
ATOM 722 C C . LEU A 1 94 ? -21.074 26.599 29.404 1.00 94.50 94 LEU A C 1
ATOM 724 O O . LEU A 1 94 ? -20.462 27.208 30.275 1.00 94.50 94 LEU A O 1
ATOM 728 N N . ASP A 1 95 ? -21.836 27.228 28.505 1.00 92.69 95 ASP A N 1
ATOM 729 C CA . ASP A 1 95 ? -21.895 28.690 28.334 1.00 92.69 95 ASP A CA 1
ATOM 730 C C . ASP A 1 95 ? -20.517 29.315 28.022 1.00 92.69 95 ASP A C 1
ATOM 732 O O . ASP A 1 95 ? -20.208 30.441 28.420 1.00 92.69 95 ASP A O 1
ATOM 736 N N . GLY A 1 96 ? -19.673 28.566 27.309 1.00 86.75 96 GLY A N 1
ATOM 737 C CA . GLY A 1 96 ? -18.338 28.974 26.891 1.00 86.75 96 GLY A CA 1
ATOM 738 C C . GLY A 1 96 ? -17.225 28.665 27.897 1.00 86.75 96 GLY A C 1
ATOM 739 O O . GLY A 1 96 ? -17.430 28.462 29.095 1.00 86.75 96 GLY A O 1
ATOM 740 N N . MET A 1 97 ? -15.997 28.633 27.377 1.00 87.56 97 MET A N 1
ATOM 741 C CA . MET A 1 97 ? -14.767 28.406 28.137 1.00 87.56 97 MET A CA 1
ATOM 742 C C . MET A 1 97 ? -13.615 29.214 27.509 1.00 87.56 97 MET A C 1
ATOM 744 O O . MET A 1 97 ? -13.603 29.368 26.281 1.00 87.56 97 MET A O 1
ATOM 748 N N . PRO A 1 98 ? -12.642 29.711 28.302 1.00 88.88 98 PRO A N 1
ATOM 749 C CA . PRO A 1 98 ? -11.457 30.391 27.776 1.00 88.88 98 PRO A CA 1
ATOM 750 C C . PRO A 1 98 ? -10.720 29.549 26.733 1.00 88.88 98 PRO A C 1
ATOM 752 O O . PRO A 1 98 ? -10.586 28.337 26.909 1.00 88.88 98 PRO A O 1
ATOM 755 N N . GLU A 1 99 ? -10.217 30.189 25.672 1.00 86.44 99 GLU A N 1
ATOM 756 C CA . GLU A 1 99 ? -9.566 29.522 24.528 1.00 86.44 99 GLU A CA 1
ATOM 757 C C . GLU A 1 99 ? -8.451 28.560 24.953 1.00 86.44 99 GLU A C 1
ATOM 759 O O . GLU A 1 99 ? -8.378 27.431 24.468 1.00 86.44 99 GLU A O 1
ATOM 764 N N . GLU A 1 100 ? -7.642 28.957 25.936 1.00 85.44 100 GLU A N 1
ATOM 765 C CA . GLU A 1 100 ? -6.548 28.148 26.484 1.00 85.44 100 GLU A CA 1
ATOM 766 C C . GLU A 1 100 ? -7.006 26.815 27.103 1.00 85.44 100 GLU A C 1
ATOM 768 O O . GLU A 1 100 ? -6.222 25.869 27.172 1.00 85.44 100 GLU A O 1
ATOM 773 N N . HIS A 1 101 ? -8.285 26.689 27.471 1.00 89.62 101 HIS A N 1
ATOM 774 C CA . HIS A 1 101 ? -8.877 25.493 28.077 1.00 89.62 101 HIS A CA 1
ATOM 775 C C . HIS A 1 101 ? -9.864 24.748 27.168 1.00 89.62 101 HIS A C 1
ATOM 777 O O . HIS A 1 101 ? -10.330 23.666 27.524 1.00 89.62 101 HIS A O 1
ATOM 783 N N . GLN A 1 102 ? -10.149 25.247 25.961 1.00 89.94 102 GLN A N 1
ATOM 784 C CA . GLN A 1 102 ? -11.092 24.589 25.044 1.00 89.94 102 GLN A CA 1
ATOM 785 C C . GLN A 1 102 ? -10.629 23.196 24.591 1.00 89.94 102 GLN A C 1
ATOM 787 O O . GLN A 1 102 ? -11.454 22.366 24.201 1.00 89.94 102 GLN A O 1
ATOM 792 N N . HIS A 1 103 ? -9.330 22.899 24.686 1.00 85.94 103 HIS A N 1
ATOM 793 C CA . HIS A 1 103 ? -8.781 21.569 24.418 1.00 85.94 103 HIS A CA 1
ATOM 794 C C . HIS A 1 103 ? -9.349 20.481 25.355 1.00 85.94 103 HIS A C 1
ATOM 796 O O . HIS A 1 103 ? -9.419 19.319 24.958 1.00 85.94 103 HIS A O 1
ATOM 802 N N . CYS A 1 104 ? -9.824 20.842 26.556 1.00 92.06 104 CYS A N 1
ATOM 803 C CA . CYS A 1 104 ? -10.492 19.923 27.484 1.00 92.06 104 CYS A CA 1
ATOM 804 C C . CYS A 1 104 ? -11.840 19.425 26.935 1.00 92.06 104 CYS A C 1
ATOM 806 O O . CYS A 1 104 ? -12.202 18.268 27.136 1.00 92.06 104 CYS A O 1
ATOM 808 N N . ALA A 1 105 ? -12.578 20.278 26.213 1.00 92.50 105 ALA A N 1
ATOM 809 C CA . ALA A 1 105 ? -13.830 19.886 25.560 1.00 92.50 105 ALA A CA 1
ATOM 810 C C . ALA A 1 105 ? -13.573 18.931 24.388 1.00 92.50 105 ALA A C 1
ATOM 812 O O . ALA A 1 105 ? -14.317 17.972 24.192 1.00 92.50 105 ALA A O 1
ATOM 813 N N . LEU A 1 106 ? -12.475 19.141 23.653 1.00 89.12 106 LEU A N 1
ATOM 814 C CA . LEU A 1 106 ? -12.059 18.225 22.595 1.00 89.12 106 LEU A CA 1
ATOM 815 C C . LEU A 1 106 ? -11.705 16.846 23.170 1.00 89.12 106 LEU A C 1
ATOM 817 O O . LEU A 1 106 ? -12.203 15.841 22.667 1.00 89.12 106 LEU A O 1
ATOM 821 N N . LEU A 1 107 ? -10.919 16.804 24.254 1.00 92.19 107 LEU A N 1
ATOM 822 C CA . LEU A 1 107 ? -10.586 15.566 24.965 1.00 92.19 107 LEU A CA 1
ATOM 823 C C . LEU A 1 107 ? -11.848 14.808 25.401 1.00 92.19 107 LEU A C 1
ATOM 825 O O . LEU A 1 107 ? -11.971 13.621 25.103 1.00 92.19 107 LEU A O 1
ATOM 829 N N . ALA A 1 108 ? -12.804 15.494 26.034 1.00 95.50 108 ALA A N 1
ATOM 830 C CA . ALA A 1 108 ? -14.063 14.886 26.459 1.00 95.50 108 ALA A CA 1
ATOM 831 C C . ALA A 1 108 ? -14.868 14.328 25.273 1.00 95.50 108 ALA A C 1
ATOM 833 O O . ALA A 1 108 ? -15.264 13.165 25.301 1.00 95.50 108 ALA A O 1
ATOM 834 N N . SER A 1 109 ? -15.036 15.108 24.195 1.00 93.88 109 SER A N 1
ATOM 835 C CA . SER A 1 109 ? -15.765 14.644 23.004 1.00 93.88 109 SER A CA 1
ATOM 836 C C . SER A 1 109 ? -15.109 13.426 22.345 1.00 93.88 109 SER A C 1
ATOM 838 O O . SER A 1 109 ? -15.801 12.483 21.974 1.00 93.88 109 SER A O 1
ATOM 840 N N . ASN A 1 110 ? -13.778 13.394 22.247 1.00 87.62 110 ASN A N 1
ATOM 841 C CA . ASN A 1 110 ? -13.061 12.270 21.647 1.00 87.62 110 ASN A CA 1
ATOM 842 C C . ASN A 1 110 ? -13.138 11.015 22.521 1.00 87.62 110 ASN A C 1
ATOM 844 O O . ASN A 1 110 ? -13.308 9.920 21.993 1.00 87.62 110 ASN A O 1
ATOM 848 N N . THR A 1 111 ? -13.050 11.172 23.845 1.00 93.38 111 THR A N 1
ATOM 849 C CA . THR A 1 111 ? -13.131 10.042 24.784 1.00 93.38 111 THR A CA 1
ATOM 850 C C . THR A 1 111 ? -14.531 9.432 24.774 1.00 93.38 111 THR A C 1
ATOM 852 O O . THR A 1 111 ? -14.667 8.217 24.665 1.00 93.38 111 THR A O 1
ATOM 855 N N . LEU A 1 112 ? -15.578 10.266 24.768 1.00 95.62 112 LEU A N 1
ATOM 856 C CA . LEU A 1 112 ? -16.961 9.812 24.621 1.00 95.62 112 LEU A CA 1
ATOM 857 C C . LEU A 1 112 ? -17.188 9.082 23.287 1.00 95.62 112 LEU A C 1
ATOM 859 O O . LEU A 1 112 ? -17.782 8.006 23.265 1.00 95.62 112 LEU A O 1
ATOM 863 N N . LYS A 1 113 ? -16.688 9.635 22.174 1.00 92.38 113 LYS A N 1
ATOM 864 C CA . LYS A 1 113 ? -16.772 8.991 20.852 1.00 92.38 113 LYS A CA 1
ATOM 865 C C . LYS A 1 113 ? -16.086 7.632 20.830 1.00 92.38 113 LYS A C 1
ATOM 867 O O . LYS A 1 113 ? -16.624 6.698 20.243 1.00 92.38 113 LYS A O 1
ATOM 872 N N . ALA A 1 114 ? -14.931 7.516 21.476 1.00 77.31 114 ALA A N 1
ATOM 873 C CA . ALA A 1 114 ? -14.221 6.252 21.591 1.00 77.31 114 ALA A CA 1
ATOM 874 C C . ALA A 1 114 ? -15.006 5.230 22.433 1.00 77.31 114 ALA A C 1
ATOM 876 O O . ALA A 1 114 ? -15.105 4.079 22.022 1.00 77.31 114 ALA A O 1
ATOM 877 N N . ALA A 1 115 ? -15.637 5.644 23.539 1.00 92.44 115 ALA A N 1
ATOM 878 C CA . ALA A 1 115 ? -16.473 4.751 24.351 1.00 92.44 115 ALA A CA 1
ATOM 879 C C . ALA A 1 115 ? -17.716 4.268 23.579 1.00 92.44 115 ALA A C 1
ATOM 881 O O . ALA A 1 115 ? -18.083 3.095 23.641 1.00 92.44 115 ALA A O 1
ATOM 882 N N . VAL A 1 116 ? -18.328 5.155 22.787 1.00 88.62 116 VAL A N 1
ATOM 883 C CA . VAL A 1 116 ? -19.409 4.811 21.851 1.00 88.62 116 VAL A CA 1
ATOM 884 C C . VAL A 1 116 ? -18.932 3.834 20.773 1.00 88.62 116 VAL A C 1
ATOM 886 O O . VAL A 1 116 ? -19.642 2.882 20.453 1.00 88.62 116 VAL A O 1
ATOM 889 N N . ALA A 1 117 ? -17.738 4.038 20.216 1.00 78.19 117 ALA A N 1
ATOM 890 C CA . ALA A 1 117 ? -17.170 3.139 19.217 1.00 78.19 117 ALA A CA 1
ATOM 891 C C . ALA A 1 117 ? -16.874 1.744 19.796 1.00 78.19 117 ALA A C 1
ATOM 893 O O . ALA A 1 117 ? -17.197 0.748 19.150 1.00 78.19 117 ALA A O 1
ATOM 894 N N . ASP A 1 118 ? -16.338 1.663 21.019 1.00 88.06 118 ASP A N 1
ATOM 895 C CA . ASP A 1 118 ? -16.124 0.399 21.739 1.00 88.06 118 ASP A CA 1
ATOM 896 C C . ASP A 1 118 ? -17.448 -0.350 21.959 1.00 88.06 118 ASP A C 1
ATOM 898 O O . ASP A 1 118 ? -17.549 -1.533 21.632 1.00 88.06 118 ASP A O 1
ATOM 902 N N . PHE A 1 119 ? -18.503 0.346 22.396 1.00 88.12 119 PHE A N 1
ATOM 903 C CA . PHE A 1 119 ? -19.841 -0.244 22.494 1.00 88.12 119 PHE A CA 1
ATOM 904 C C . PHE A 1 119 ? -20.335 -0.804 21.154 1.00 88.12 119 PHE A C 1
ATOM 906 O O . PHE A 1 119 ? -20.794 -1.946 21.088 1.00 88.12 119 PHE A O 1
ATOM 913 N N . MET A 1 120 ? -20.243 -0.018 20.078 1.00 80.50 120 MET A N 1
ATOM 914 C CA . MET A 1 120 ? -20.706 -0.435 18.751 1.00 80.50 120 MET A CA 1
ATOM 915 C C . MET A 1 120 ? -19.928 -1.659 18.252 1.00 80.50 120 MET A C 1
ATOM 917 O O . MET A 1 120 ? -20.528 -2.583 17.703 1.00 80.50 120 MET A O 1
ATOM 921 N N . ALA A 1 121 ? -18.619 -1.717 18.511 1.00 72.19 121 ALA A N 1
ATOM 922 C CA . ALA A 1 121 ? -17.785 -2.874 18.196 1.00 72.19 121 ALA A CA 1
ATOM 923 C C . ALA A 1 121 ? -18.199 -4.120 19.004 1.00 72.19 121 ALA A C 1
ATOM 925 O O . ALA A 1 121 ? -18.329 -5.213 18.447 1.00 72.19 121 ALA A O 1
ATOM 926 N N . ARG A 1 122 ? -18.486 -3.964 20.303 1.00 81.38 122 ARG A N 1
ATOM 927 C CA . ARG A 1 122 ? -18.983 -5.051 21.164 1.00 81.38 122 ARG A CA 1
ATOM 928 C C . ARG A 1 122 ? -20.384 -5.516 20.772 1.00 81.38 122 ARG A C 1
ATOM 930 O O . ARG A 1 122 ? -20.652 -6.714 20.823 1.00 81.38 122 ARG A O 1
ATOM 937 N N . GLN A 1 123 ? -21.272 -4.614 20.352 1.00 71.38 123 GLN A N 1
ATOM 938 C CA . GLN A 1 123 ? -22.583 -4.987 19.817 1.00 71.38 123 GLN A CA 1
ATOM 939 C C . GLN A 1 123 ? -22.481 -5.702 18.475 1.00 71.38 123 GLN A C 1
ATOM 941 O O . GLN A 1 123 ? -23.177 -6.695 18.296 1.00 71.38 123 GLN A O 1
ATOM 946 N N . ALA A 1 124 ? -21.594 -5.280 17.572 1.00 57.91 124 ALA A N 1
ATOM 947 C CA . ALA A 1 124 ? -21.329 -6.020 16.338 1.00 57.91 124 ALA A CA 1
ATOM 948 C C . ALA A 1 124 ? -20.830 -7.449 16.634 1.00 57.91 124 ALA A C 1
ATOM 950 O O . ALA A 1 124 ? -21.228 -8.396 15.957 1.00 57.91 124 ALA A O 1
ATOM 951 N N . ALA A 1 125 ? -20.044 -7.623 17.703 1.00 52.41 125 ALA A N 1
ATOM 952 C CA . ALA A 1 125 ? -19.602 -8.934 18.180 1.00 52.41 125 ALA A CA 1
ATOM 953 C C . ALA A 1 125 ? -20.700 -9.755 18.898 1.00 52.41 125 ALA A C 1
ATOM 955 O O . ALA A 1 125 ? -20.654 -10.981 18.863 1.00 52.41 125 ALA A O 1
ATOM 956 N N . ARG A 1 126 ? -21.687 -9.116 19.552 1.00 52.78 126 ARG A N 1
ATOM 957 C CA . ARG A 1 126 ? -22.805 -9.785 20.263 1.00 52.78 126 ARG A CA 1
ATOM 958 C C . ARG A 1 126 ? -24.030 -10.061 19.374 1.00 52.78 126 ARG A C 1
ATOM 960 O O . ARG A 1 126 ? -24.737 -11.036 19.608 1.00 52.78 126 ARG A O 1
ATOM 967 N N . GLY A 1 127 ? -24.293 -9.212 18.380 1.00 39.69 127 GLY A N 1
ATOM 968 C CA . GLY A 1 127 ? -25.416 -9.304 17.436 1.00 39.69 127 GLY A CA 1
ATOM 969 C C . GLY A 1 127 ? -25.213 -10.331 16.319 1.00 39.69 127 GLY A C 1
ATOM 970 O O . GLY A 1 127 ? -26.180 -10.723 15.672 1.00 39.69 127 GLY A O 1
ATOM 971 N N . ASN A 1 128 ? -23.982 -10.815 16.150 1.00 33.25 128 ASN A N 1
ATOM 972 C CA . ASN A 1 128 ? -23.653 -11.988 15.356 1.00 33.25 128 ASN A CA 1
ATOM 973 C C . ASN A 1 128 ? -23.201 -13.112 16.300 1.00 33.25 128 ASN A C 1
ATOM 975 O O . ASN A 1 128 ? -22.006 -13.211 16.587 1.00 33.25 128 ASN A O 1
ATOM 979 N N . PRO A 1 129 ? -24.084 -14.027 16.751 1.00 31.81 129 PRO A N 1
ATOM 980 C CA . PRO A 1 129 ? -23.581 -15.377 16.961 1.00 31.81 129 PRO A CA 1
ATOM 981 C C . PRO A 1 129 ? -22.948 -15.800 15.625 1.00 31.81 129 PRO A C 1
ATOM 983 O O . PRO A 1 129 ? -23.513 -15.456 14.580 1.00 31.81 129 PRO A O 1
ATOM 986 N N . PRO A 1 130 ? -21.787 -16.481 15.608 1.00 34.03 130 PRO A N 1
ATOM 987 C CA . PRO A 1 130 ? -21.278 -17.019 14.360 1.00 34.03 130 PRO A CA 1
ATOM 988 C C . PRO A 1 130 ? -22.399 -17.880 13.790 1.00 34.03 130 PRO A C 1
ATOM 990 O O . PRO A 1 130 ? -22.775 -18.894 14.380 1.00 34.03 130 PRO A O 1
ATOM 993 N N . GLN A 1 131 ? -23.002 -17.429 12.690 1.00 30.78 131 GLN A N 1
ATOM 994 C CA . GLN A 1 131 ? -23.807 -18.325 11.893 1.00 30.78 131 GLN A CA 1
ATOM 995 C C . GLN A 1 131 ? -22.833 -19.417 11.468 1.00 30.78 131 GLN A C 1
ATOM 997 O O . GLN A 1 131 ? -21.854 -19.151 10.766 1.00 30.78 131 GLN A O 1
ATOM 1002 N N . GLU A 1 132 ? -23.062 -20.630 11.970 1.00 33.34 132 GLU A N 1
ATOM 1003 C CA . GLU A 1 132 ? -22.555 -21.849 11.358 1.00 33.34 132 GLU A CA 1
ATOM 1004 C C . GLU A 1 132 ? -22.995 -21.806 9.890 1.00 33.34 132 GLU A C 1
ATOM 1006 O O . GLU A 1 132 ? -24.123 -22.173 9.564 1.00 33.34 132 GLU A O 1
ATOM 1011 N N . GLY A 1 133 ? -22.152 -21.250 9.016 1.00 33.91 133 GLY A N 1
ATOM 1012 C CA . GLY A 1 133 ? -22.508 -21.106 7.610 1.00 33.91 133 GLY A CA 1
ATOM 1013 C C . GLY A 1 133 ? -21.960 -19.928 6.817 1.00 33.91 133 GLY A C 1
ATOM 1014 O O . GLY A 1 133 ? -22.396 -19.824 5.686 1.00 33.91 133 GLY A O 1
ATOM 1015 N N . ASP A 1 134 ? -21.041 -19.093 7.318 1.00 30.80 134 ASP A N 1
ATOM 1016 C CA . ASP A 1 134 ? -20.171 -18.271 6.443 1.00 30.80 134 ASP A CA 1
ATOM 1017 C C . ASP A 1 134 ? -18.832 -17.933 7.129 1.00 30.80 134 ASP A C 1
ATOM 1019 O O . ASP A 1 134 ? -18.390 -16.793 7.266 1.00 30.80 134 ASP A O 1
ATOM 1023 N N . SER A 1 135 ? -18.144 -18.979 7.589 1.00 41.19 135 SER A N 1
ATOM 1024 C CA . SER A 1 135 ? -16.714 -18.926 7.886 1.00 41.19 135 SER A CA 1
ATOM 1025 C C . SER A 1 135 ? -15.932 -18.965 6.571 1.00 41.19 135 SER A C 1
ATOM 1027 O O . SER A 1 135 ? -15.536 -20.033 6.103 1.00 41.19 135 SER A O 1
ATOM 1029 N N . ALA A 1 136 ? -15.695 -17.808 5.962 1.00 38.44 136 ALA A N 1
ATOM 1030 C CA . ALA A 1 136 ? -14.784 -17.710 4.822 1.00 38.44 136 ALA A CA 1
ATOM 1031 C C . ALA A 1 136 ? -13.456 -17.025 5.182 1.00 38.44 136 ALA A C 1
ATOM 1033 O O . ALA A 1 136 ? -12.760 -16.526 4.310 1.00 38.44 136 ALA A O 1
ATOM 1034 N N . CYS A 1 137 ? -13.047 -17.060 6.455 1.00 44.28 137 CYS A N 1
ATOM 1035 C CA . CYS A 1 137 ? -11.628 -16.989 6.782 1.00 44.28 137 CYS A CA 1
ATOM 1036 C C . CYS A 1 137 ? -11.095 -18.416 6.958 1.00 44.28 137 CYS A C 1
ATOM 1038 O O . CYS A 1 137 ? -11.072 -18.960 8.061 1.00 44.28 137 CYS A O 1
ATOM 1040 N N . SER A 1 138 ? -10.618 -19.029 5.874 1.00 47.22 138 SER A N 1
ATOM 1041 C CA . SER A 1 138 ? -10.012 -20.370 5.916 1.00 47.22 138 SER A CA 1
ATOM 1042 C C . SER A 1 138 ? -8.705 -20.442 6.728 1.00 47.22 138 SER A C 1
ATOM 1044 O O . SER A 1 138 ? -8.115 -21.517 6.858 1.00 47.22 138 SER A O 1
ATOM 1046 N N . SER A 1 139 ? -8.190 -19.310 7.230 1.00 46.00 139 SER A N 1
ATOM 1047 C CA . SER A 1 139 ? -6.972 -19.257 8.048 1.00 46.00 139 SER A CA 1
ATOM 1048 C C . SER A 1 139 ? -7.220 -19.159 9.555 1.00 46.00 139 SER A C 1
ATOM 1050 O O . SER A 1 139 ? -6.307 -19.493 10.307 1.00 46.00 139 SER A O 1
ATOM 1052 N N . CYS A 1 140 ? -8.410 -18.746 10.010 1.00 49.25 140 CYS A N 1
ATOM 1053 C CA . CYS A 1 140 ? -8.719 -18.627 11.445 1.00 49.25 140 CYS A CA 1
ATOM 1054 C C . CYS A 1 140 ? -8.920 -19.986 12.139 1.00 49.25 140 CYS A C 1
ATOM 1056 O O . CYS A 1 140 ? -8.781 -20.070 13.357 1.00 49.25 140 CYS A O 1
ATOM 1058 N N . ASP A 1 141 ? -9.158 -21.054 11.372 1.00 44.16 141 ASP A N 1
ATOM 1059 C CA . ASP A 1 141 ? -9.260 -22.432 11.878 1.00 44.16 141 ASP A CA 1
ATOM 1060 C C . ASP A 1 141 ? -7.902 -23.141 12.024 1.00 44.16 141 ASP A C 1
ATOM 1062 O O . ASP A 1 141 ? -7.835 -24.285 12.479 1.00 44.16 141 ASP A O 1
ATOM 1066 N N . LYS A 1 142 ? -6.791 -22.492 11.648 1.00 50.12 142 LYS A N 1
ATOM 1067 C CA . LYS A 1 142 ? -5.447 -23.068 11.797 1.00 50.12 142 LYS A CA 1
ATOM 1068 C C . LYS A 1 142 ? -4.878 -22.722 13.173 1.00 50.12 142 LYS A C 1
ATOM 1070 O O . LYS A 1 142 ? -4.830 -21.555 13.555 1.00 50.12 142 LYS A O 1
ATOM 1075 N N . ASP A 1 143 ? -4.328 -23.717 13.871 1.00 47.44 143 ASP A N 1
ATOM 1076 C CA . ASP A 1 143 ? -3.626 -23.544 15.159 1.00 47.44 143 ASP A CA 1
ATOM 1077 C C . ASP A 1 143 ? -2.441 -22.555 15.104 1.00 47.44 143 ASP A C 1
ATOM 1079 O O . ASP A 1 143 ? -1.929 -22.136 16.138 1.00 47.44 143 ASP A O 1
ATOM 1083 N N . SER A 1 144 ? -2.015 -22.152 13.902 1.00 51.44 144 SER A N 1
ATOM 1084 C CA . SER A 1 144 ? -0.935 -21.198 13.647 1.00 51.44 144 SER A CA 1
ATOM 1085 C C . SER A 1 144 ? -1.376 -19.732 13.512 1.00 51.44 144 SER A C 1
ATOM 1087 O O . SER A 1 144 ? -0.530 -18.893 13.208 1.00 51.44 144 SER A O 1
ATOM 1089 N N . CYS A 1 145 ? -2.665 -19.399 13.650 1.00 57.94 145 CYS A N 1
ATOM 1090 C CA . CYS A 1 145 ? -3.126 -18.010 13.544 1.00 57.94 145 CYS A CA 1
ATOM 1091 C C . CYS A 1 145 ? -2.662 -17.200 14.765 1.00 57.94 145 CYS A C 1
ATOM 1093 O O . CYS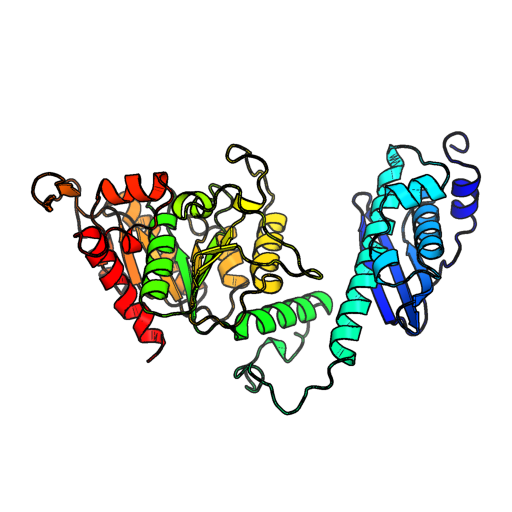 A 1 145 ? -3.101 -17.440 15.894 1.00 57.94 145 CYS A O 1
ATOM 1095 N N . SER A 1 146 ? -1.768 -16.234 14.539 1.00 58.12 146 SER A N 1
ATOM 1096 C CA . SER A 1 146 ? -1.220 -15.393 15.602 1.00 58.12 146 SER A CA 1
ATOM 1097 C C . SER A 1 146 ? -2.309 -14.593 16.318 1.00 58.12 146 SER A C 1
ATOM 1099 O O . SER A 1 146 ? -2.205 -14.408 17.530 1.00 58.12 146 SER A O 1
ATOM 1101 N N . ALA A 1 147 ? -3.380 -14.160 15.642 1.00 59.97 147 ALA A N 1
ATOM 1102 C CA . ALA A 1 147 ? -4.514 -13.423 16.225 1.00 59.97 147 ALA A CA 1
ATOM 1103 C C . ALA A 1 147 ? -5.371 -14.205 17.229 1.00 59.97 147 ALA A C 1
ATOM 1105 O O . ALA A 1 147 ? -6.264 -13.621 17.847 1.00 59.97 147 ALA A O 1
ATOM 1106 N N . ARG A 1 148 ? -5.126 -15.506 17.422 1.00 65.44 148 ARG A N 1
ATOM 1107 C CA . ARG A 1 148 ? -5.944 -16.325 18.323 1.00 65.44 148 ARG A CA 1
ATOM 1108 C C . ARG A 1 148 ? -5.643 -16.062 19.798 1.00 65.44 148 ARG A C 1
ATOM 1110 O O . ARG A 1 148 ? -6.560 -16.083 20.611 1.00 65.44 148 ARG A O 1
ATOM 1117 N N . ASN A 1 149 ? -4.378 -15.798 20.134 1.00 67.69 149 ASN A N 1
ATOM 1118 C CA . ASN A 1 149 ? -3.930 -15.636 21.515 1.00 67.69 149 ASN A CA 1
ATOM 1119 C C . ASN A 1 149 ? -3.210 -14.301 21.720 1.00 67.69 149 ASN A C 1
ATOM 1121 O O . ASN A 1 149 ? -2.425 -13.851 20.879 1.00 67.69 149 ASN A O 1
ATOM 1125 N N . LYS A 1 150 ? -3.465 -13.696 22.879 1.00 69.94 150 LYS A N 1
ATOM 1126 C CA . LYS A 1 150 ? -2.772 -12.503 23.356 1.00 69.94 150 LYS A CA 1
ATOM 1127 C C . LYS A 1 150 ? -1.350 -12.862 23.789 1.00 69.94 150 LYS A C 1
ATOM 1129 O O . LYS A 1 150 ? -1.158 -13.846 24.506 1.00 69.94 150 LYS A O 1
ATOM 1134 N N . GLY A 1 151 ? -0.361 -12.077 23.367 1.00 72.12 151 GLY A N 1
ATOM 1135 C CA . GLY A 1 151 ? 1.023 -12.246 23.819 1.00 72.12 151 GLY A CA 1
ATOM 1136 C C . GLY A 1 151 ? 1.193 -11.907 25.306 1.00 72.12 151 GLY A C 1
ATOM 1137 O O . GLY A 1 151 ? 0.497 -11.039 25.827 1.00 72.12 151 GLY A O 1
ATOM 1138 N N . GLU A 1 152 ? 2.150 -12.544 25.992 1.00 65.56 152 GLU A N 1
ATOM 1139 C CA . GLU A 1 152 ? 2.368 -12.370 27.445 1.00 65.56 152 GLU A CA 1
ATOM 1140 C C . GLU A 1 152 ? 2.608 -10.906 27.875 1.00 65.56 152 GLU A C 1
ATOM 1142 O O . GLU A 1 152 ? 2.217 -10.527 28.975 1.00 65.56 152 GLU A O 1
ATOM 1147 N N . ASN A 1 153 ? 3.187 -10.073 26.998 1.00 73.31 153 ASN A N 1
ATOM 1148 C CA . ASN A 1 153 ? 3.464 -8.645 27.232 1.00 73.31 153 ASN A CA 1
ATOM 1149 C C . ASN A 1 153 ? 2.670 -7.701 26.307 1.00 73.31 153 ASN A C 1
ATOM 1151 O O . ASN A 1 153 ? 3.004 -6.523 26.192 1.00 73.31 153 ASN A O 1
ATOM 1155 N N . GLU A 1 154 ? 1.657 -8.206 25.606 1.00 76.31 154 GLU A N 1
ATOM 1156 C CA . GLU A 1 154 ? 0.832 -7.406 24.696 1.00 76.31 154 GLU A CA 1
ATOM 1157 C C . GLU A 1 154 ? -0.256 -6.668 25.493 1.00 76.31 154 GLU A C 1
ATOM 1159 O O . GLU A 1 154 ? -0.848 -7.233 26.420 1.00 76.31 154 GLU A O 1
ATOM 1164 N N . SER A 1 155 ? -0.547 -5.405 25.173 1.00 77.94 155 SER A N 1
ATOM 1165 C CA . SER A 1 155 ? -1.708 -4.734 25.767 1.00 77.94 155 SER A CA 1
ATOM 1166 C C . SER A 1 155 ? -3.010 -5.344 25.217 1.00 77.94 155 SER A C 1
ATOM 1168 O O . SER A 1 155 ? -3.004 -6.072 24.226 1.00 77.94 155 SER A O 1
ATOM 1170 N N . LEU A 1 156 ? -4.150 -5.136 25.889 1.00 71.31 156 LEU A N 1
ATOM 1171 C CA . LEU A 1 156 ? -5.430 -5.617 25.342 1.00 71.31 156 LEU A CA 1
ATOM 1172 C C . LEU A 1 156 ? -5.783 -4.885 24.037 1.00 71.31 156 LEU A C 1
ATOM 1174 O O . LEU A 1 156 ? -6.299 -5.504 23.115 1.00 71.31 156 LEU A O 1
ATOM 1178 N N . GLU A 1 157 ? -5.461 -3.595 23.965 1.00 72.50 157 GLU A N 1
ATOM 1179 C CA . GLU A 1 157 ? -5.679 -2.754 22.790 1.00 72.50 157 GLU A CA 1
ATOM 1180 C C . GLU A 1 157 ? -4.857 -3.249 21.595 1.00 72.50 157 GLU A C 1
ATOM 1182 O O . GLU A 1 157 ? -5.429 -3.554 20.552 1.00 72.50 157 GLU A O 1
ATOM 1187 N N . ASP A 1 158 ? -3.549 -3.465 21.776 1.00 72.75 158 ASP A N 1
ATOM 1188 C CA . ASP A 1 158 ? -2.670 -3.987 20.719 1.00 72.75 158 ASP A CA 1
ATOM 1189 C C . ASP A 1 158 ? -3.140 -5.356 20.206 1.00 72.75 158 ASP A C 1
ATOM 1191 O O . ASP A 1 158 ? -3.124 -5.607 18.999 1.00 72.75 158 ASP A O 1
ATOM 1195 N N . PHE A 1 159 ? -3.610 -6.221 21.112 1.00 75.75 159 PHE A N 1
ATOM 1196 C CA . PHE A 1 159 ? -4.151 -7.533 20.762 1.00 75.75 159 PHE A CA 1
ATOM 1197 C C . PHE A 1 159 ? -5.406 -7.429 19.888 1.00 75.75 159 PHE A C 1
ATOM 1199 O O . PHE A 1 159 ? -5.484 -8.082 18.845 1.00 75.75 159 PHE A O 1
ATOM 1206 N N . LEU A 1 160 ? -6.375 -6.601 20.290 1.00 78.38 160 LEU A N 1
ATOM 1207 C CA . LEU A 1 160 ? -7.609 -6.388 19.530 1.00 78.38 160 LEU A CA 1
ATOM 1208 C C . LEU A 1 160 ? -7.322 -5.735 18.176 1.00 78.38 160 LEU A C 1
ATOM 1210 O O . LEU A 1 160 ? -7.885 -6.139 17.159 1.00 78.38 160 LEU A O 1
ATOM 1214 N N . GLU A 1 161 ? -6.401 -4.772 18.133 1.00 78.88 161 GLU A N 1
ATOM 1215 C CA . GLU A 1 161 ? -5.988 -4.142 16.884 1.00 78.88 161 GLU A CA 1
ATOM 1216 C C . GLU A 1 161 ? -5.313 -5.127 15.929 1.00 78.88 161 GLU A C 1
ATOM 1218 O O . GLU A 1 161 ? -5.595 -5.112 14.729 1.00 78.88 161 GLU A O 1
ATOM 1223 N N . ARG A 1 162 ? -4.436 -5.994 16.443 1.00 82.12 162 ARG A N 1
ATOM 1224 C CA . ARG A 1 162 ? -3.792 -7.044 15.650 1.00 82.12 162 ARG A CA 1
ATOM 1225 C C . ARG A 1 162 ? -4.807 -8.065 15.149 1.00 82.12 162 ARG A C 1
ATOM 1227 O O . ARG A 1 162 ? -4.729 -8.468 13.993 1.00 82.12 162 ARG A O 1
ATOM 1234 N N . GLN A 1 163 ? -5.778 -8.441 15.978 1.00 81.12 163 GLN A N 1
ATOM 1235 C CA . GLN A 1 163 ? -6.855 -9.343 15.584 1.00 81.12 163 GLN A CA 1
ATOM 1236 C C . GLN A 1 163 ? -7.727 -8.740 14.476 1.00 81.12 163 GLN A C 1
ATOM 1238 O O . GLN A 1 163 ? -7.993 -9.420 13.488 1.00 81.12 163 GLN A O 1
ATOM 1243 N N . ALA A 1 164 ? -8.116 -7.467 14.589 1.00 83.56 164 ALA A N 1
ATOM 1244 C CA . ALA A 1 164 ? -8.886 -6.772 13.556 1.00 83.56 164 ALA A CA 1
ATOM 1245 C C . ALA A 1 164 ? -8.110 -6.667 12.232 1.00 83.56 164 ALA A C 1
ATOM 1247 O O . ALA A 1 164 ? -8.662 -6.911 11.160 1.00 83.56 164 ALA A O 1
ATOM 1248 N N . LEU A 1 165 ? -6.813 -6.358 12.306 1.00 86.88 165 LEU A N 1
ATOM 1249 C CA . LEU A 1 165 ? -5.929 -6.317 11.145 1.00 86.88 165 LEU A CA 1
ATOM 1250 C C . LEU A 1 165 ? -5.807 -7.694 10.473 1.00 86.88 165 LEU A C 1
ATOM 1252 O O . LEU A 1 165 ? -5.996 -7.806 9.265 1.00 86.88 165 LEU A O 1
ATOM 1256 N N . GLU A 1 166 ? -5.528 -8.753 11.238 1.00 85.38 166 GLU A N 1
ATOM 1257 C CA . GLU A 1 166 ? -5.444 -10.118 10.703 1.00 85.38 166 GLU A CA 1
ATOM 1258 C C . GLU A 1 166 ? -6.784 -10.579 10.107 1.00 85.38 166 GLU A C 1
ATOM 1260 O O . GLU A 1 166 ? -6.788 -11.178 9.031 1.00 85.38 166 GLU A O 1
ATOM 1265 N N . ALA A 1 167 ? -7.910 -10.242 10.744 1.00 85.31 167 ALA A N 1
ATOM 1266 C CA . ALA A 1 167 ? -9.250 -10.531 10.238 1.00 85.31 167 ALA A CA 1
ATOM 1267 C C . ALA A 1 167 ? -9.576 -9.774 8.944 1.00 85.31 167 ALA A C 1
ATOM 1269 O O . ALA A 1 167 ? -10.327 -10.279 8.120 1.00 85.31 167 ALA A O 1
ATOM 1270 N N . ARG A 1 168 ? -9.010 -8.583 8.717 1.00 88.00 168 ARG A N 1
ATOM 1271 C CA . ARG A 1 168 ? -9.152 -7.895 7.427 1.00 88.00 168 ARG A CA 1
ATOM 1272 C C . ARG A 1 168 ? -8.278 -8.538 6.356 1.00 88.00 168 ARG A C 1
ATOM 1274 O O . ARG A 1 168 ? -8.726 -8.786 5.240 1.00 88.00 168 ARG A O 1
ATOM 1281 N N . LEU A 1 169 ? -7.020 -8.808 6.698 1.00 90.12 169 LEU A N 1
ATOM 1282 C CA . LEU A 1 169 ? -6.013 -9.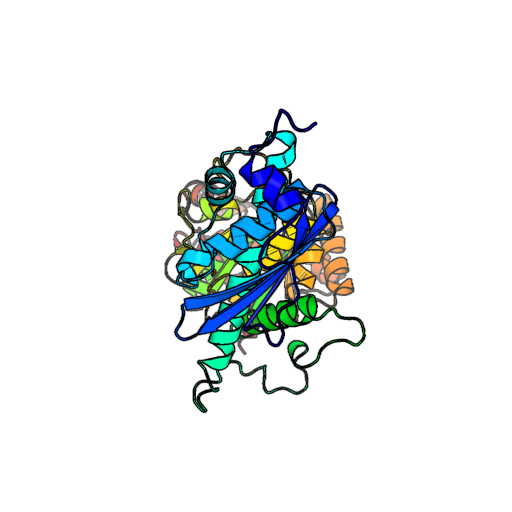282 5.753 1.00 90.12 169 LEU A CA 1
ATOM 1283 C C . LEU A 1 169 ? -6.168 -10.759 5.377 1.00 90.12 169 LEU A C 1
ATOM 1285 O O . LEU A 1 169 ? -5.539 -11.185 4.407 1.00 90.12 169 LEU A O 1
ATOM 1289 N N . CYS A 1 170 ? -6.941 -11.554 6.118 1.00 88.25 170 CYS A N 1
ATOM 1290 C CA . CYS A 1 170 ? -7.166 -12.967 5.805 1.00 88.25 170 CYS A CA 1
ATOM 1291 C C . CYS A 1 170 ? -8.028 -13.189 4.552 1.00 88.25 170 CYS A C 1
ATOM 1293 O O . CYS A 1 170 ? -7.905 -14.234 3.919 1.00 88.25 170 CYS A O 1
ATOM 1295 N N . HIS A 1 171 ? -8.826 -12.192 4.157 1.00 89.62 171 HIS A N 1
ATOM 1296 C CA . HIS A 1 171 ? -9.611 -12.181 2.917 1.00 89.62 171 HIS A CA 1
ATOM 1297 C C . HIS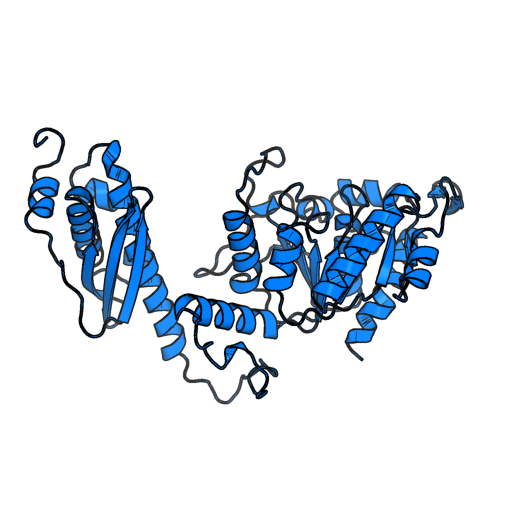 A 1 171 ? -8.767 -11.885 1.665 1.00 89.62 171 HIS A C 1
ATOM 1299 O O . HIS A 1 171 ? -9.280 -11.835 0.549 1.00 89.62 171 HIS A O 1
ATOM 1305 N N . ILE A 1 172 ? -7.462 -11.672 1.842 1.00 94.06 172 ILE A N 1
ATOM 1306 C CA . ILE A 1 172 ? -6.523 -11.356 0.771 1.00 94.06 172 ILE A CA 1
ATOM 1307 C C . ILE A 1 172 ? -5.627 -12.572 0.548 1.00 94.06 172 ILE A C 1
ATOM 1309 O O . ILE A 1 172 ? -4.822 -12.904 1.423 1.00 94.06 172 ILE A O 1
ATOM 1313 N N . GLY A 1 173 ? -5.759 -13.195 -0.626 1.00 93.06 173 GLY A N 1
ATOM 1314 C CA . GLY A 1 173 ? -5.006 -14.387 -1.021 1.00 93.06 173 GLY A CA 1
ATOM 1315 C C . GLY A 1 173 ? -3.500 -14.146 -1.012 1.00 93.06 173 GLY A C 1
ATOM 1316 O O . GLY A 1 173 ? -2.790 -14.756 -0.216 1.00 93.06 173 GLY A O 1
ATOM 1317 N N . HIS A 1 174 ? -3.038 -13.206 -1.841 1.00 95.69 174 HIS A N 1
ATOM 1318 C CA . HIS A 1 174 ? -1.625 -12.861 -1.965 1.00 95.69 174 HIS A CA 1
ATOM 1319 C C . HIS A 1 174 ? -1.338 -11.385 -1.669 1.00 95.69 174 HIS A C 1
ATOM 1321 O O . HIS A 1 174 ? -2.013 -10.480 -2.160 1.00 95.69 174 HIS A O 1
ATOM 1327 N N . LYS A 1 175 ? -0.288 -11.124 -0.890 1.00 95.81 175 LYS A N 1
ATOM 1328 C CA . LYS A 1 175 ? 0.165 -9.792 -0.463 1.00 95.81 175 LYS A CA 1
ATOM 1329 C C . LYS A 1 175 ? 1.563 -9.523 -1.008 1.00 95.81 175 LYS A C 1
ATOM 1331 O O . LYS A 1 175 ? 2.531 -10.168 -0.608 1.00 95.81 175 LYS A O 1
ATOM 1336 N N . ILE A 1 176 ? 1.666 -8.556 -1.920 1.00 96.94 176 ILE A N 1
ATOM 1337 C CA . ILE A 1 176 ? 2.888 -8.274 -2.679 1.00 96.94 176 ILE A CA 1
ATOM 1338 C C . ILE A 1 176 ? 3.351 -6.851 -2.407 1.00 96.94 176 ILE A C 1
ATOM 1340 O O . ILE A 1 176 ? 2.652 -5.885 -2.716 1.00 96.94 176 ILE A O 1
ATOM 1344 N N . LEU A 1 177 ? 4.570 -6.717 -1.893 1.00 96.50 177 LEU A N 1
ATOM 1345 C CA . LEU A 1 177 ? 5.187 -5.412 -1.673 1.00 96.50 177 LEU A CA 1
ATOM 1346 C C . LEU A 1 177 ? 6.039 -5.020 -2.879 1.00 96.50 177 LEU A C 1
ATOM 1348 O O . LEU A 1 177 ? 6.878 -5.790 -3.343 1.00 96.50 177 LEU A O 1
ATOM 1352 N N . VAL A 1 178 ? 5.873 -3.794 -3.364 1.00 96.75 178 VAL A N 1
ATOM 1353 C CA . VAL A 1 178 ? 6.736 -3.211 -4.394 1.00 96.75 178 VAL A CA 1
ATOM 1354 C C . VAL A 1 178 ? 7.718 -2.263 -3.714 1.00 96.75 178 VAL A C 1
ATOM 1356 O O . VAL A 1 178 ? 7.332 -1.234 -3.164 1.00 96.75 178 VAL A O 1
ATOM 1359 N N . LEU A 1 179 ? 9.000 -2.629 -3.735 1.00 95.06 179 LEU A N 1
ATOM 1360 C CA . LEU A 1 179 ? 10.085 -1.907 -3.068 1.00 95.06 179 LEU A CA 1
ATOM 1361 C C . LEU A 1 179 ? 11.030 -1.267 -4.085 1.00 95.06 179 LEU A C 1
ATOM 1363 O O . LEU A 1 179 ? 11.238 -1.784 -5.183 1.00 95.06 179 LEU A O 1
ATOM 1367 N N . SER A 1 180 ? 11.704 -0.189 -3.690 1.00 92.62 180 SER A N 1
ATOM 1368 C CA . SER A 1 180 ? 12.853 0.344 -4.425 1.00 92.62 180 SER A CA 1
ATOM 1369 C C . SER A 1 180 ? 13.937 0.826 -3.475 1.00 92.62 180 SER A C 1
ATOM 1371 O O . SER A 1 180 ? 13.663 1.254 -2.362 1.00 92.62 180 SER A O 1
ATOM 1373 N N . GLY A 1 181 ? 15.191 0.789 -3.918 1.00 86.56 181 GLY A N 1
ATOM 1374 C CA . GLY A 1 181 ? 16.303 1.276 -3.101 1.00 86.56 181 GLY A CA 1
ATOM 1375 C C . GLY A 1 181 ? 16.448 2.807 -3.083 1.00 86.56 181 GLY A C 1
ATOM 1376 O O . GLY A 1 181 ? 17.071 3.354 -2.178 1.00 86.56 181 GLY A O 1
ATOM 1377 N N . LYS A 1 182 ? 15.861 3.500 -4.066 1.00 83.75 182 LYS A N 1
ATOM 1378 C CA . LYS A 1 182 ? 15.886 4.963 -4.207 1.00 83.75 182 LYS A CA 1
ATOM 1379 C C . LYS A 1 182 ? 14.597 5.487 -4.850 1.00 83.75 182 LYS A C 1
ATOM 1381 O O . LYS A 1 182 ? 13.863 4.724 -5.488 1.00 83.75 182 LYS A O 1
ATOM 1386 N N . GLY A 1 183 ? 14.352 6.789 -4.710 1.00 84.12 183 GLY A N 1
ATOM 1387 C CA . GLY A 1 183 ? 13.286 7.497 -5.423 1.00 84.12 183 GLY A CA 1
ATOM 1388 C C . GLY A 1 183 ? 13.579 7.638 -6.923 1.00 84.12 183 GLY A C 1
ATOM 1389 O O . GLY A 1 183 ? 14.731 7.562 -7.354 1.00 84.12 183 GLY A O 1
ATOM 1390 N N . GLY A 1 184 ? 12.533 7.823 -7.733 1.00 85.56 184 GLY A N 1
ATOM 1391 C CA . GLY A 1 184 ? 12.667 8.125 -9.167 1.00 85.56 184 GLY A CA 1
ATOM 1392 C C . GLY A 1 184 ? 12.980 6.939 -10.091 1.00 85.56 184 GLY A C 1
ATOM 1393 O O . GLY A 1 184 ? 13.184 7.141 -11.281 1.00 85.56 184 GLY A O 1
ATOM 1394 N N . VAL A 1 185 ? 12.995 5.696 -9.593 1.00 89.75 185 VAL A N 1
ATOM 1395 C CA . VAL A 1 185 ? 13.183 4.492 -10.440 1.00 89.75 185 VAL A CA 1
ATOM 1396 C C . VAL A 1 185 ? 11.910 4.032 -11.163 1.00 89.75 185 VAL A C 1
ATOM 1398 O O . VAL A 1 185 ? 11.943 3.047 -11.894 1.00 89.75 185 VAL A O 1
ATOM 1401 N N . GLY A 1 186 ? 10.777 4.705 -10.944 1.00 91.81 186 GLY A N 1
ATOM 1402 C CA . GLY A 1 186 ? 9.468 4.313 -11.482 1.00 91.81 186 GLY A CA 1
ATOM 1403 C C . GLY A 1 186 ? 8.783 3.175 -10.716 1.00 91.81 186 GLY A C 1
ATOM 1404 O O . GLY A 1 186 ? 8.040 2.405 -11.311 1.00 91.81 186 GLY A O 1
ATOM 1405 N N . LYS A 1 187 ? 9.032 3.061 -9.405 1.00 94.00 187 LYS A N 1
ATOM 1406 C CA . LYS A 1 187 ? 8.404 2.077 -8.504 1.00 94.00 187 LYS A CA 1
ATOM 1407 C C . LYS A 1 187 ? 6.871 2.086 -8.613 1.00 94.00 187 LYS A C 1
ATOM 1409 O O . LYS A 1 187 ? 6.294 1.059 -8.951 1.00 94.00 187 LYS A O 1
ATOM 1414 N N . SER A 1 188 ? 6.244 3.250 -8.439 1.00 94.88 188 SER A N 1
ATOM 1415 C CA . SER A 1 188 ? 4.785 3.415 -8.503 1.00 94.88 188 SER A CA 1
ATOM 1416 C C . SER A 1 188 ? 4.223 3.079 -9.886 1.00 94.88 188 SER A C 1
ATOM 1418 O O . SER A 1 188 ? 3.212 2.394 -9.993 1.00 94.88 188 SER A O 1
ATOM 1420 N N . THR A 1 189 ? 4.932 3.445 -10.962 1.00 94.88 189 THR A N 1
ATOM 1421 C CA . THR A 1 189 ? 4.579 3.037 -12.332 1.00 94.88 189 THR A CA 1
ATOM 1422 C C . THR A 1 189 ? 4.571 1.517 -12.480 1.00 94.88 189 THR A C 1
ATOM 1424 O O . THR A 1 189 ? 3.656 0.962 -13.087 1.00 94.88 189 THR A O 1
ATOM 1427 N N . VAL A 1 190 ? 5.566 0.825 -11.918 1.00 95.94 190 VAL A N 1
ATOM 1428 C CA . VAL A 1 190 ? 5.615 -0.642 -11.926 1.00 95.94 190 VAL A CA 1
ATOM 1429 C C . VAL A 1 190 ? 4.492 -1.233 -11.069 1.00 95.94 190 VAL A C 1
ATOM 1431 O O . VAL A 1 190 ? 3.816 -2.142 -11.539 1.00 95.94 190 VAL A O 1
ATOM 1434 N N . ALA A 1 191 ? 4.235 -0.696 -9.872 1.00 97.06 191 ALA A N 1
ATOM 1435 C CA . ALA A 1 191 ? 3.162 -1.154 -8.987 1.00 97.06 191 ALA A CA 1
ATOM 1436 C C . ALA A 1 191 ? 1.776 -1.049 -9.647 1.00 97.06 191 ALA A C 1
ATOM 1438 O O . ALA A 1 191 ? 1.046 -2.039 -9.705 1.00 97.06 191 ALA A O 1
ATOM 1439 N N . VAL A 1 192 ? 1.458 0.114 -10.229 1.00 96.38 192 VAL A N 1
ATOM 1440 C CA . VAL A 1 192 ? 0.210 0.359 -10.970 1.00 96.38 192 VAL A CA 1
ATOM 1441 C C . VAL A 1 192 ? 0.050 -0.637 -12.116 1.00 96.38 192 VAL A C 1
ATOM 1443 O O . VAL A 1 192 ? -0.989 -1.281 -12.238 1.00 96.38 192 VAL A O 1
ATOM 1446 N N . ASN A 1 193 ? 1.080 -0.807 -12.950 1.00 95.56 193 ASN A N 1
ATOM 1447 C CA . ASN A 1 193 ? 0.974 -1.685 -14.114 1.00 95.56 193 ASN A CA 1
ATOM 1448 C C . ASN A 1 193 ? 0.953 -3.175 -13.735 1.00 95.56 193 ASN A C 1
ATOM 1450 O O . ASN A 1 193 ? 0.309 -3.947 -14.442 1.00 95.56 193 ASN A O 1
ATOM 1454 N N . ILE A 1 194 ? 1.575 -3.592 -12.624 1.00 96.56 194 ILE A N 1
ATOM 1455 C CA . ILE A 1 194 ? 1.397 -4.945 -12.069 1.00 96.56 194 ILE A CA 1
ATOM 1456 C C . ILE A 1 194 ? -0.059 -5.137 -11.633 1.00 96.56 194 ILE A C 1
ATOM 1458 O O . ILE A 1 194 ? -0.697 -6.082 -12.091 1.00 96.56 194 ILE A O 1
ATOM 1462 N N . ALA A 1 195 ? -0.604 -4.231 -10.814 1.00 97.69 195 ALA A N 1
ATOM 1463 C CA . ALA A 1 195 ? -1.972 -4.334 -10.304 1.00 97.69 195 ALA A CA 1
ATOM 1464 C C . ALA A 1 195 ? -3.010 -4.370 -11.438 1.00 97.69 195 ALA A C 1
ATOM 1466 O O . ALA A 1 195 ? -3.886 -5.234 -11.467 1.00 97.69 195 ALA A O 1
ATOM 1467 N N . VAL A 1 196 ? -2.860 -3.489 -12.428 1.00 95.06 196 VAL A N 1
ATOM 1468 C CA . VAL A 1 196 ? -3.742 -3.428 -13.600 1.00 95.06 196 VAL A CA 1
ATOM 1469 C C . VAL A 1 196 ? -3.589 -4.671 -14.476 1.00 95.06 196 VAL A C 1
ATOM 1471 O O . VAL A 1 196 ? -4.587 -5.198 -14.955 1.00 95.06 196 VAL A O 1
ATOM 1474 N N . SER A 1 197 ? -2.374 -5.198 -14.655 1.00 94.75 197 SER A N 1
ATOM 1475 C CA . SER A 1 197 ? -2.177 -6.428 -15.436 1.00 94.75 197 SER A CA 1
ATOM 1476 C C . SER A 1 197 ? -2.777 -7.656 -14.743 1.00 94.75 197 SER A C 1
ATOM 1478 O O . SER A 1 197 ? -3.350 -8.508 -15.418 1.00 94.75 197 SER A O 1
ATOM 1480 N N . LEU A 1 198 ? -2.697 -7.738 -13.409 1.00 95.50 198 LEU A N 1
ATOM 1481 C CA . LEU A 1 198 ? -3.370 -8.777 -12.620 1.00 95.50 198 LEU A CA 1
ATOM 1482 C C . LEU A 1 198 ? -4.897 -8.658 -12.742 1.00 95.50 198 LEU A C 1
ATOM 1484 O O . LEU A 1 198 ? -5.570 -9.657 -12.990 1.00 95.50 198 LEU A O 1
ATOM 1488 N N . MET A 1 199 ? -5.438 -7.437 -12.669 1.00 95.25 199 MET A N 1
ATOM 1489 C CA . MET A 1 199 ? -6.863 -7.175 -12.897 1.00 95.25 199 MET A CA 1
ATOM 1490 C C . MET A 1 199 ? -7.293 -7.626 -14.302 1.00 95.25 199 MET A C 1
ATOM 1492 O O . MET A 1 199 ? -8.288 -8.332 -14.456 1.00 95.25 199 MET A O 1
ATOM 1496 N N . MET A 1 200 ? -6.516 -7.290 -15.336 1.00 91.19 200 MET A N 1
ATOM 1497 C CA . MET A 1 200 ? -6.768 -7.721 -16.718 1.00 91.19 200 MET A CA 1
ATOM 1498 C C . MET A 1 200 ? -6.645 -9.238 -16.910 1.00 91.19 200 MET A C 1
ATOM 1500 O O . MET A 1 200 ? -7.253 -9.787 -17.828 1.00 91.19 200 MET A O 1
ATOM 1504 N N . ALA A 1 201 ? -5.894 -9.926 -16.048 1.00 92.25 201 ALA A N 1
ATOM 1505 C CA . ALA A 1 201 ? -5.846 -11.385 -15.982 1.00 92.25 201 ALA A CA 1
ATOM 1506 C C . ALA A 1 201 ? -7.060 -11.997 -15.246 1.00 92.25 201 ALA A C 1
ATOM 1508 O O . ALA A 1 201 ? -7.086 -13.205 -15.009 1.00 92.25 201 ALA A O 1
ATOM 1509 N N . GLY A 1 202 ? -8.066 -11.184 -14.901 1.00 93.31 202 GLY A N 1
ATOM 1510 C CA . GLY A 1 202 ? -9.317 -11.611 -14.274 1.00 93.31 202 GLY A CA 1
ATOM 1511 C C . GLY A 1 202 ? -9.244 -11.748 -12.755 1.00 93.31 202 GLY A C 1
ATOM 1512 O O . GLY A 1 202 ? -10.110 -12.398 -12.174 1.00 93.31 202 GLY A O 1
ATOM 1513 N N . LYS A 1 203 ? -8.214 -11.183 -12.115 1.00 96.00 203 LYS A N 1
ATOM 1514 C CA . LYS A 1 203 ? -8.041 -11.232 -10.660 1.00 96.00 203 LYS A CA 1
ATOM 1515 C C . LYS A 1 203 ? -8.757 -10.074 -9.970 1.00 96.00 203 LYS A C 1
ATOM 1517 O O . LYS A 1 203 ? -8.849 -8.971 -10.511 1.00 96.00 203 LYS A O 1
ATOM 1522 N N . ARG A 1 204 ? -9.222 -10.312 -8.745 1.00 96.88 204 ARG A N 1
ATOM 1523 C CA . ARG A 1 204 ? -9.677 -9.273 -7.810 1.00 96.88 204 ARG A CA 1
ATOM 1524 C C . ARG A 1 204 ? -8.449 -8.662 -7.153 1.00 96.88 204 ARG A C 1
ATOM 1526 O O . ARG A 1 204 ? -7.705 -9.369 -6.471 1.00 96.88 204 ARG A O 1
ATOM 1533 N N . VAL A 1 205 ? -8.211 -7.376 -7.391 1.00 98.19 205 VAL A N 1
ATOM 1534 C CA . VAL A 1 205 ? -6.951 -6.726 -7.015 1.00 98.19 205 VAL A CA 1
ATOM 1535 C C . VAL A 1 205 ? -7.213 -5.494 -6.161 1.00 98.19 205 VAL A C 1
ATOM 1537 O O . VAL A 1 205 ? -8.064 -4.670 -6.489 1.00 98.19 205 VAL A O 1
ATOM 1540 N N . GLY A 1 206 ? -6.446 -5.361 -5.084 1.00 98.31 206 GLY A N 1
ATOM 1541 C CA . GLY A 1 206 ? -6.280 -4.125 -4.332 1.00 98.31 206 GLY A CA 1
ATOM 1542 C C . GLY A 1 206 ? -4.938 -3.471 -4.658 1.00 98.31 206 GLY A C 1
ATOM 1543 O O . GLY A 1 206 ? -3.929 -4.161 -4.815 1.00 98.31 206 GLY A O 1
ATOM 1544 N N . LEU A 1 207 ? -4.913 -2.145 -4.734 1.00 98.06 207 LEU A N 1
ATOM 1545 C CA . LEU A 1 207 ? -3.708 -1.334 -4.844 1.00 98.06 207 LEU A CA 1
ATOM 1546 C C . LEU A 1 207 ? -3.671 -0.327 -3.695 1.00 98.06 207 LEU A C 1
ATOM 1548 O O . LEU A 1 207 ? -4.523 0.555 -3.588 1.00 98.06 207 LEU A O 1
ATOM 1552 N N . LEU A 1 208 ? -2.668 -0.480 -2.840 1.00 96.31 208 LEU A N 1
ATOM 1553 C CA . LEU A 1 208 ? -2.439 0.355 -1.672 1.00 96.31 208 LEU A CA 1
ATOM 1554 C C . LEU A 1 208 ? -1.199 1.222 -1.903 1.00 96.31 208 LEU A C 1
ATOM 1556 O O . LEU A 1 208 ? -0.082 0.711 -1.980 1.00 96.31 208 LEU A O 1
ATOM 1560 N N . ASP A 1 209 ? -1.403 2.531 -1.995 1.00 93.62 209 ASP A N 1
ATOM 1561 C CA . ASP A 1 209 ? -0.338 3.529 -2.053 1.00 93.62 209 ASP A CA 1
ATOM 1562 C C . ASP A 1 209 ? -0.012 4.034 -0.646 1.00 93.62 209 ASP A C 1
ATOM 1564 O O . ASP A 1 209 ? -0.827 4.691 0.011 1.00 93.62 209 ASP A O 1
ATOM 1568 N N . VAL A 1 210 ? 1.198 3.726 -0.193 1.00 87.06 210 VAL A N 1
ATOM 1569 C CA . VAL A 1 210 ? 1.735 4.181 1.094 1.00 87.06 210 VAL A CA 1
ATOM 1570 C C . VAL A 1 210 ? 2.941 5.104 0.902 1.00 87.06 210 VAL A C 1
ATOM 1572 O O . VAL A 1 210 ? 3.614 5.437 1.878 1.00 87.06 210 VAL A O 1
ATOM 1575 N N . ASP A 1 211 ? 3.215 5.560 -0.329 1.00 84.31 211 ASP A N 1
ATOM 1576 C CA . ASP A 1 211 ? 4.277 6.522 -0.633 1.00 84.31 211 ASP A CA 1
ATOM 1577 C C . ASP A 1 211 ? 3.827 7.959 -0.323 1.00 84.31 211 ASP A C 1
ATOM 1579 O O . ASP A 1 211 ? 3.490 8.772 -1.183 1.00 84.31 211 ASP A O 1
ATOM 1583 N N . ILE A 1 212 ? 3.842 8.272 0.973 1.00 73.31 212 ILE A N 1
ATOM 1584 C CA . ILE A 1 212 ? 3.355 9.526 1.577 1.00 73.31 212 ILE A CA 1
ATOM 1585 C C . ILE A 1 212 ? 3.996 10.780 0.965 1.00 73.31 212 ILE A C 1
ATOM 1587 O O . ILE A 1 212 ? 3.417 11.863 1.001 1.00 73.31 212 ILE A O 1
ATOM 1591 N N . HIS A 1 213 ? 5.216 10.656 0.441 1.00 70.94 213 HIS A N 1
ATOM 1592 C CA . HIS A 1 213 ? 6.006 11.788 -0.038 1.00 70.94 213 HIS A CA 1
ATOM 1593 C C . HIS A 1 213 ? 5.692 12.206 -1.474 1.00 70.94 213 HIS A C 1
ATOM 1595 O O . HIS A 1 213 ? 6.119 13.282 -1.889 1.00 70.94 213 HIS A O 1
ATOM 1601 N N . GLY A 1 214 ? 4.973 11.378 -2.226 1.00 71.44 214 GLY A N 1
ATOM 1602 C CA . GLY A 1 214 ? 4.621 11.663 -3.609 1.00 71.44 214 GLY A CA 1
ATOM 1603 C C . GLY A 1 214 ? 3.544 10.708 -4.103 1.00 71.44 214 GLY A C 1
ATOM 1604 O O . GLY A 1 214 ? 3.848 9.902 -4.991 1.00 71.44 214 GLY A O 1
ATOM 1605 N N . PRO A 1 215 ? 2.321 10.773 -3.538 1.00 75.50 215 PRO A N 1
ATOM 1606 C CA . PRO A 1 215 ? 1.237 9.881 -3.919 1.00 75.50 215 PRO A CA 1
ATOM 1607 C C . PRO A 1 215 ? 0.881 10.140 -5.381 1.00 75.50 215 PRO A C 1
ATOM 1609 O O . PRO A 1 215 ? 0.264 11.139 -5.737 1.00 75.50 215 PRO A O 1
ATOM 1612 N N . SER A 1 216 ? 1.336 9.246 -6.249 1.00 85.94 216 SER A N 1
ATOM 1613 C CA . SER A 1 216 ? 1.249 9.403 -7.705 1.00 85.94 216 SER A CA 1
ATOM 1614 C C . SER A 1 216 ? 0.225 8.456 -8.326 1.00 85.94 216 SER A C 1
ATOM 1616 O O . SER A 1 216 ? -0.133 8.603 -9.494 1.00 85.94 216 SER A O 1
ATOM 1618 N N . ILE A 1 217 ? -0.288 7.504 -7.542 1.00 93.75 217 ILE A N 1
ATOM 1619 C CA . ILE A 1 217 ? -1.242 6.495 -8.002 1.00 93.75 217 ILE A CA 1
ATOM 1620 C C . ILE A 1 217 ? -2.587 7.104 -8.436 1.00 93.75 217 ILE A C 1
ATOM 1622 O O . ILE A 1 217 ? -3.034 6.736 -9.526 1.00 93.75 217 ILE A O 1
ATOM 1626 N N . PRO A 1 218 ? -3.214 8.048 -7.695 1.00 92.00 218 PRO A N 1
ATOM 1627 C CA . PRO A 1 218 ? -4.461 8.678 -8.139 1.00 92.00 218 PRO A CA 1
ATOM 1628 C C . PRO A 1 218 ? -4.337 9.292 -9.534 1.00 92.00 218 PRO A C 1
ATOM 1630 O O . PRO A 1 218 ? -5.149 9.000 -10.410 1.00 92.00 218 PRO A O 1
ATOM 1633 N N . LYS A 1 219 ? -3.254 10.038 -9.773 1.00 91.50 219 LYS A N 1
ATOM 1634 C CA . LYS A 1 219 ? -2.934 10.621 -11.076 1.00 91.50 219 LYS A CA 1
ATOM 1635 C C . LYS A 1 219 ? -2.782 9.574 -12.164 1.00 91.50 219 LYS A C 1
ATOM 1637 O O . LYS A 1 219 ? -3.460 9.655 -13.179 1.00 91.50 219 LYS A O 1
ATOM 1642 N N . MET A 1 220 ? -1.938 8.561 -11.946 1.00 92.81 220 MET A N 1
ATOM 1643 C CA . MET A 1 220 ? -1.650 7.525 -12.951 1.00 92.81 220 MET A CA 1
ATOM 1644 C C . MET A 1 220 ? -2.879 6.714 -13.372 1.00 92.81 220 MET A C 1
ATOM 1646 O O . MET A 1 220 ? -2.898 6.160 -14.473 1.00 92.81 220 MET A O 1
ATOM 1650 N N . LEU A 1 221 ? -3.883 6.629 -12.500 1.00 93.19 221 LEU A N 1
ATOM 1651 C CA . LEU A 1 221 ? -5.138 5.925 -12.746 1.00 93.19 221 LEU A CA 1
ATOM 1652 C C . LEU A 1 221 ? -6.276 6.843 -13.220 1.00 93.19 221 LEU A C 1
ATOM 1654 O O . LEU A 1 221 ? -7.355 6.335 -13.514 1.00 93.19 221 LEU A O 1
ATOM 1658 N N . GLY A 1 222 ? -6.058 8.162 -13.286 1.00 91.69 222 GLY A N 1
ATOM 1659 C CA . GLY A 1 222 ? -7.103 9.126 -13.640 1.00 91.69 222 GLY A CA 1
ATOM 1660 C C . GLY A 1 222 ? -8.186 9.262 -12.566 1.00 91.69 222 GLY A C 1
ATOM 1661 O O . GLY A 1 222 ? -9.341 9.522 -12.886 1.00 91.69 222 GLY A O 1
ATOM 1662 N N . LEU A 1 223 ? -7.813 9.050 -11.301 1.00 92.06 223 LEU A N 1
ATOM 1663 C CA . LEU A 1 223 ? -8.686 9.076 -10.125 1.00 92.06 223 LEU A CA 1
ATOM 1664 C C . LEU A 1 223 ? -8.495 10.345 -9.274 1.00 92.06 223 LEU A C 1
ATOM 1666 O O . LEU A 1 223 ? -8.989 10.406 -8.147 1.00 92.06 223 LEU A O 1
ATOM 1670 N N . GLU A 1 224 ? -7.782 11.356 -9.775 1.00 86.12 224 GLU A N 1
ATOM 1671 C CA . GLU A 1 224 ? -7.663 12.663 -9.113 1.00 86.12 224 GLU A CA 1
ATOM 1672 C C . GLU A 1 224 ? -9.050 13.268 -8.837 1.00 86.12 224 GLU A C 1
ATOM 1674 O O . GLU A 1 224 ? -9.966 13.182 -9.654 1.00 86.12 224 GLU A O 1
ATOM 1679 N N . GLY A 1 225 ? -9.222 13.853 -7.650 1.00 82.00 225 GLY A N 1
ATOM 1680 C CA . GLY A 1 225 ? -10.505 14.410 -7.207 1.00 82.00 225 GLY A CA 1
ATOM 1681 C C . GLY A 1 225 ? -11.552 13.380 -6.767 1.00 82.00 225 GLY A C 1
ATOM 1682 O O . GLY A 1 225 ? -12.644 13.778 -6.359 1.00 82.00 225 GLY A O 1
ATOM 1683 N N . SER A 1 226 ? -11.243 12.079 -6.805 1.00 86.38 226 SER A N 1
ATOM 1684 C CA . SER A 1 226 ? -12.114 11.056 -6.215 1.00 86.38 226 SER A CA 1
ATOM 1685 C C . SER A 1 226 ? -12.193 11.243 -4.702 1.00 86.38 226 SER A C 1
ATOM 1687 O O . SER A 1 226 ? -11.170 11.382 -4.032 1.00 86.38 226 SER A O 1
ATOM 1689 N N . ALA A 1 227 ? -13.409 11.229 -4.161 1.00 78.62 227 ALA A N 1
ATOM 1690 C CA . ALA A 1 227 ? -13.631 11.265 -2.725 1.00 78.62 227 ALA A CA 1
ATOM 1691 C C . ALA A 1 227 ? -13.663 9.839 -2.174 1.00 78.62 227 ALA A C 1
ATOM 1693 O O . ALA A 1 227 ? -14.347 8.971 -2.713 1.00 78.62 227 ALA A O 1
ATOM 1694 N N . VAL A 1 228 ? -12.938 9.614 -1.083 1.00 85.12 228 VAL A N 1
ATOM 1695 C CA . VAL A 1 228 ? -13.035 8.372 -0.319 1.00 85.12 228 VAL A CA 1
ATOM 1696 C C . VAL A 1 228 ? -14.231 8.482 0.617 1.00 85.12 228 VAL A C 1
ATOM 1698 O O . VAL A 1 228 ? -14.304 9.397 1.442 1.00 85.12 228 VAL A O 1
ATOM 1701 N N . GLU A 1 229 ? -15.179 7.563 0.478 1.00 82.94 229 GLU A N 1
ATOM 1702 C CA . GLU A 1 229 ? -16.349 7.502 1.346 1.00 82.94 229 GLU A CA 1
ATOM 1703 C C . GLU A 1 229 ? -16.009 6.802 2.666 1.00 82.94 229 GLU A C 1
ATOM 1705 O O . GLU A 1 229 ? -15.123 5.944 2.743 1.00 82.94 229 GLU A O 1
ATOM 1710 N N . ASN A 1 230 ? -16.728 7.176 3.723 1.00 80.00 230 ASN A N 1
ATOM 1711 C CA . ASN A 1 230 ? -16.664 6.493 5.007 1.00 80.00 230 ASN A CA 1
ATOM 1712 C C . ASN A 1 230 ? -18.027 5.863 5.296 1.00 80.00 230 ASN A C 1
ATOM 1714 O O . ASN A 1 230 ? -19.035 6.572 5.352 1.00 80.00 230 ASN A O 1
ATOM 1718 N N . ASN A 1 231 ? -18.045 4.544 5.470 1.00 73.12 231 ASN A N 1
ATOM 1719 C CA . ASN A 1 231 ? -19.246 3.776 5.758 1.00 73.12 231 ASN A CA 1
ATOM 1720 C C . ASN A 1 231 ? -19.131 3.153 7.151 1.00 73.12 231 ASN A C 1
ATOM 1722 O O . ASN A 1 231 ? -18.329 2.250 7.369 1.00 73.12 231 ASN A O 1
ATOM 1726 N N . GLU A 1 232 ? -19.910 3.666 8.105 1.00 70.44 232 GLU A N 1
ATOM 1727 C CA . GLU A 1 232 ? -19.976 3.153 9.485 1.00 70.44 232 GLU A CA 1
ATOM 1728 C C . GLU A 1 232 ? -18.601 2.978 10.175 1.00 70.44 232 GLU A C 1
ATOM 1730 O O . GLU A 1 232 ? -18.432 2.116 11.032 1.00 70.44 232 GLU A O 1
ATOM 1735 N N . GLY A 1 233 ? -17.622 3.830 9.842 1.00 70.31 233 GLY A N 1
ATOM 1736 C CA . GLY A 1 233 ? -16.266 3.792 10.400 1.00 70.31 233 GLY A CA 1
ATOM 1737 C C . GLY A 1 233 ? -15.233 3.100 9.506 1.00 70.31 233 GLY A C 1
ATOM 1738 O O . GLY A 1 233 ? -14.039 3.303 9.722 1.00 70.31 233 GLY A O 1
ATOM 1739 N N . ASN A 1 234 ? -15.660 2.367 8.475 1.00 80.88 234 ASN A N 1
ATOM 1740 C CA . ASN A 1 234 ? -14.766 1.794 7.474 1.00 80.88 234 ASN A CA 1
ATOM 1741 C C . ASN A 1 234 ? -14.517 2.762 6.310 1.00 80.88 234 ASN A C 1
ATOM 1743 O O . ASN A 1 234 ? -15.323 3.640 5.995 1.00 80.88 234 ASN A O 1
ATOM 1747 N N . ILE A 1 235 ? -13.390 2.561 5.638 1.00 88.81 235 ILE A N 1
ATOM 1748 C CA . ILE A 1 235 ? -12.957 3.327 4.473 1.00 88.81 235 ILE A CA 1
ATOM 1749 C C . ILE A 1 235 ? -13.359 2.557 3.210 1.00 88.81 235 ILE A C 1
ATOM 1751 O O . ILE A 1 235 ? -12.886 1.442 2.981 1.00 88.81 235 ILE A O 1
ATOM 1755 N N . VAL A 1 236 ? -14.199 3.150 2.365 1.00 92.69 236 VAL A N 1
ATOM 1756 C CA . VAL A 1 236 ? -14.573 2.544 1.079 1.00 92.69 236 VAL A CA 1
ATOM 1757 C C . VAL A 1 236 ? -13.489 2.888 0.047 1.00 92.69 236 VAL A C 1
ATOM 1759 O O . VAL A 1 236 ? -13.249 4.072 -0.198 1.00 92.69 236 VAL A O 1
ATOM 1762 N N . PRO A 1 237 ? -12.785 1.902 -0.542 1.00 94.81 237 PRO A N 1
ATOM 1763 C CA . PRO A 1 237 ? -11.736 2.184 -1.518 1.00 94.81 237 PRO A CA 1
ATOM 1764 C C . PRO A 1 237 ? -12.321 2.757 -2.815 1.00 94.81 237 PRO A C 1
ATOM 1766 O O . PRO A 1 237 ? -13.438 2.426 -3.204 1.00 94.81 237 PRO A O 1
ATOM 1769 N N . VAL A 1 238 ? -11.541 3.579 -3.520 1.00 95.12 238 VAL A N 1
ATOM 1770 C CA . VAL A 1 238 ? -11.926 4.084 -4.846 1.00 95.12 238 VAL A CA 1
ATOM 1771 C C . VAL A 1 238 ? -11.792 2.949 -5.856 1.00 95.12 238 VAL A C 1
ATOM 1773 O O . VAL A 1 238 ? -10.761 2.280 -5.909 1.00 95.12 238 VAL A O 1
ATOM 1776 N N . GLU A 1 239 ? -12.818 2.728 -6.671 1.00 93.38 239 GLU A N 1
ATOM 1777 C CA . GLU A 1 239 ? -12.845 1.621 -7.627 1.00 93.38 239 GLU A CA 1
ATOM 1778 C C . GLU A 1 239 ? -12.554 2.086 -9.060 1.00 93.38 239 GLU A C 1
ATOM 1780 O O . GLU A 1 239 ? -13.110 3.070 -9.548 1.00 93.38 239 GLU A O 1
ATOM 1785 N N . LEU A 1 240 ? -11.706 1.333 -9.764 1.00 89.62 240 LEU A N 1
ATOM 1786 C CA . LEU A 1 240 ? -11.493 1.434 -11.206 1.00 89.62 240 LEU A CA 1
ATOM 1787 C C . LEU A 1 240 ? -11.758 0.061 -11.833 1.00 89.62 240 LEU A C 1
ATOM 1789 O O . LEU A 1 240 ? -10.886 -0.808 -11.864 1.00 89.62 240 LEU A O 1
ATOM 1793 N N . GLY A 1 241 ? -12.978 -0.160 -12.325 1.00 87.69 241 GLY A N 1
ATOM 1794 C CA . GLY A 1 241 ? -13.400 -1.496 -12.750 1.00 87.69 241 GLY A CA 1
ATOM 1795 C C . GLY A 1 241 ? -13.467 -2.442 -11.549 1.00 87.69 241 GLY A C 1
ATOM 1796 O O . GLY A 1 241 ? -14.240 -2.196 -10.635 1.00 87.69 241 GLY A O 1
ATOM 1797 N N . THR A 1 242 ? -12.664 -3.512 -11.543 1.00 89.88 242 THR A N 1
ATOM 1798 C CA . THR A 1 242 ? -12.548 -4.441 -10.398 1.00 89.88 242 THR A CA 1
ATOM 1799 C C . THR A 1 242 ? -11.302 -4.195 -9.540 1.00 89.88 242 THR A C 1
ATOM 1801 O O . THR A 1 242 ? -11.034 -4.969 -8.619 1.00 89.88 242 THR A O 1
ATOM 1804 N N . LEU A 1 243 ? -10.517 -3.155 -9.846 1.00 96.25 243 LEU A N 1
ATOM 1805 C CA . LEU A 1 243 ? -9.377 -2.723 -9.041 1.00 96.25 243 LEU A CA 1
ATOM 1806 C C . LEU A 1 243 ? -9.862 -1.792 -7.929 1.00 96.25 243 LEU A C 1
ATOM 1808 O O . LEU A 1 243 ? -10.433 -0.739 -8.209 1.00 96.25 243 LEU A O 1
ATOM 1812 N N . LYS A 1 244 ? -9.572 -2.153 -6.680 1.00 97.88 244 LYS A N 1
ATOM 1813 C CA . LYS A 1 244 ? -9.795 -1.301 -5.506 1.00 97.88 244 LYS A CA 1
ATOM 1814 C C . LYS A 1 244 ? -8.527 -0.527 -5.182 1.00 97.88 244 LYS A C 1
ATOM 1816 O O . LYS A 1 244 ? -7.456 -1.121 -5.105 1.00 97.88 244 LYS A O 1
ATOM 1821 N N . VAL A 1 245 ? -8.631 0.777 -4.972 1.00 97.19 245 VAL A N 1
ATOM 1822 C CA . VAL A 1 245 ? -7.481 1.663 -4.782 1.00 97.19 245 VAL A CA 1
ATOM 1823 C C . VAL A 1 245 ? -7.657 2.472 -3.509 1.00 97.19 245 VAL A C 1
ATOM 1825 O O . VAL A 1 245 ? -8.684 3.117 -3.302 1.00 97.19 245 VAL A O 1
ATOM 1828 N N . ILE A 1 246 ? -6.618 2.498 -2.680 1.00 95.88 246 ILE A N 1
ATOM 1829 C CA . ILE A 1 246 ? -6.496 3.487 -1.613 1.00 95.88 246 ILE A CA 1
ATOM 1830 C C . ILE A 1 246 ? -5.132 4.161 -1.713 1.00 95.88 246 ILE A C 1
ATOM 1832 O O . ILE A 1 246 ? -4.106 3.513 -1.918 1.00 95.88 246 ILE A O 1
ATOM 1836 N N . SER A 1 247 ? -5.132 5.483 -1.598 1.00 91.44 247 SER A N 1
ATOM 1837 C CA . SER A 1 247 ? -3.929 6.301 -1.591 1.00 91.44 247 SER A CA 1
ATOM 1838 C C . SER A 1 247 ? -4.120 7.470 -0.650 1.00 91.44 247 SER A C 1
ATOM 1840 O O . SER A 1 247 ? -5.212 8.031 -0.547 1.00 91.44 247 SER A O 1
ATOM 1842 N N . LEU A 1 248 ? -3.028 7.884 -0.014 1.00 81.44 248 LEU A N 1
ATOM 1843 C CA . LEU A 1 248 ? -2.982 9.142 0.724 1.00 81.44 248 LEU A CA 1
ATOM 1844 C C . LEU A 1 248 ? -3.338 10.346 -0.146 1.00 81.44 248 LEU A C 1
ATOM 1846 O O . LEU A 1 248 ? -3.889 11.310 0.378 1.00 81.44 248 LEU A O 1
ATOM 1850 N N . GLY A 1 249 ? -3.085 10.276 -1.457 1.00 82.56 249 GLY A N 1
ATOM 1851 C CA . GLY A 1 249 ? -3.415 11.350 -2.390 1.00 82.56 249 GLY A CA 1
ATOM 1852 C C . GLY A 1 249 ? -4.906 11.699 -2.421 1.00 82.56 249 GLY A C 1
ATOM 1853 O O . GLY A 1 249 ? -5.235 12.847 -2.689 1.00 82.56 249 GLY A O 1
ATOM 1854 N N . PHE A 1 250 ? -5.807 10.776 -2.057 1.00 85.62 250 PHE A N 1
ATOM 1855 C CA . PHE A 1 250 ? -7.246 11.071 -1.963 1.00 85.62 250 PHE A CA 1
ATOM 1856 C C . PHE A 1 250 ? -7.629 11.935 -0.753 1.00 85.62 250 PHE A C 1
ATOM 1858 O O . PHE A 1 250 ? -8.712 12.512 -0.720 1.00 85.62 250 PHE A O 1
ATOM 1865 N N . PHE A 1 251 ? -6.760 12.015 0.256 1.00 79.44 251 PHE A N 1
ATOM 1866 C CA . PHE A 1 251 ? -7.011 12.754 1.495 1.00 79.44 251 PHE A CA 1
ATOM 1867 C C . PHE A 1 251 ? -6.307 14.117 1.525 1.00 79.44 251 PHE A C 1
ATOM 1869 O O . PHE A 1 251 ? -6.512 14.898 2.459 1.00 79.44 251 PHE A O 1
ATOM 1876 N N . LEU A 1 252 ? -5.474 14.414 0.523 1.00 72.81 252 LEU A N 1
ATOM 1877 C CA . LEU A 1 252 ? -4.830 15.716 0.374 1.00 72.81 252 LEU A CA 1
ATOM 1878 C C . LEU A 1 252 ? -5.818 16.722 -0.224 1.00 72.81 252 LEU A C 1
ATOM 1880 O O . LEU A 1 252 ? -6.591 16.397 -1.120 1.00 72.81 252 LEU A O 1
ATOM 1884 N N . ARG A 1 253 ? -5.803 17.958 0.290 1.00 65.44 253 ARG A N 1
ATOM 1885 C CA . ARG A 1 253 ? -6.671 19.033 -0.217 1.00 65.44 253 ARG A CA 1
ATOM 1886 C C . ARG A 1 253 ? -6.138 19.607 -1.525 1.00 65.44 253 ARG A C 1
ATOM 1888 O O . ARG A 1 253 ? -6.938 19.905 -2.405 1.00 65.44 253 ARG A O 1
ATOM 1895 N N . ASN A 1 254 ? -4.816 19.740 -1.642 1.00 66.38 254 ASN A N 1
ATOM 1896 C CA . ASN A 1 254 ? -4.123 20.058 -2.887 1.00 66.38 254 ASN A CA 1
ATOM 1897 C C . ASN A 1 254 ? -2.955 19.088 -3.114 1.00 66.38 254 ASN A C 1
ATOM 1899 O O . ASN A 1 254 ? -2.295 18.671 -2.164 1.00 66.38 254 ASN A O 1
ATOM 1903 N N . GLU A 1 255 ? -2.655 18.792 -4.379 1.00 58.84 255 GLU A N 1
ATOM 1904 C CA . GLU A 1 255 ? -1.532 17.927 -4.781 1.00 58.84 255 GLU A CA 1
ATOM 1905 C C . GLU A 1 255 ? -0.155 18.500 -4.402 1.00 58.84 255 GLU A C 1
ATOM 1907 O O . GLU A 1 255 ? 0.781 17.744 -4.151 1.00 58.84 255 GLU A O 1
ATOM 1912 N N . ASP A 1 256 ? -0.043 19.828 -4.309 1.00 65.00 256 ASP A N 1
ATOM 1913 C CA . ASP A 1 256 ? 1.194 20.527 -3.937 1.00 65.00 256 ASP A CA 1
ATOM 1914 C C . ASP A 1 256 ? 1.389 20.659 -2.411 1.00 65.00 256 ASP A C 1
ATOM 1916 O O . ASP A 1 256 ? 2.398 21.210 -1.954 1.00 65.00 256 ASP A O 1
ATOM 1920 N N . ASP A 1 257 ? 0.436 20.184 -1.598 1.00 65.12 257 ASP A N 1
ATOM 1921 C CA . ASP A 1 257 ? 0.533 20.284 -0.143 1.00 65.12 257 ASP A CA 1
ATOM 1922 C C . ASP A 1 257 ? 1.660 19.371 0.371 1.00 65.12 257 ASP A C 1
ATOM 1924 O O . ASP A 1 257 ? 1.599 18.141 0.307 1.00 65.12 257 ASP A O 1
ATOM 1928 N N . ALA A 1 258 ? 2.709 19.973 0.939 1.00 58.50 258 ALA A N 1
ATOM 1929 C CA . ALA A 1 258 ? 3.804 19.215 1.530 1.00 58.50 258 ALA A CA 1
ATOM 1930 C C . ALA A 1 258 ? 3.323 18.423 2.760 1.00 58.50 258 ALA A C 1
ATOM 1932 O O . ALA A 1 258 ? 2.983 18.990 3.803 1.00 58.50 258 ALA A O 1
ATOM 1933 N N . VAL A 1 259 ? 3.364 17.092 2.673 1.00 63.84 259 VAL A N 1
ATOM 1934 C CA . VAL A 1 259 ? 2.984 16.202 3.777 1.00 63.84 259 VAL A CA 1
ATOM 1935 C C . VAL A 1 259 ? 4.128 16.092 4.791 1.00 63.84 259 VAL A C 1
ATOM 1937 O O . VAL A 1 259 ? 5.025 15.254 4.680 1.00 63.84 259 VAL A O 1
ATOM 1940 N N . ILE A 1 260 ? 4.112 16.954 5.813 1.00 65.19 260 ILE A N 1
ATOM 1941 C CA . ILE A 1 260 ? 5.110 16.959 6.898 1.00 65.19 260 ILE A CA 1
ATOM 1942 C C . ILE A 1 260 ? 4.593 16.132 8.083 1.00 65.19 260 ILE A C 1
ATOM 1944 O O . ILE A 1 260 ? 4.205 16.662 9.125 1.00 65.19 260 ILE A O 1
ATOM 1948 N N . TRP A 1 261 ? 4.552 14.809 7.925 1.00 67.56 261 TRP A N 1
ATOM 1949 C CA . TRP A 1 261 ? 4.074 13.901 8.975 1.00 67.56 261 TRP A CA 1
ATOM 1950 C C . TRP A 1 261 ? 5.222 13.248 9.747 1.00 67.56 261 TRP A C 1
ATOM 1952 O O . TRP A 1 261 ? 6.221 12.806 9.178 1.00 67.56 261 TRP A O 1
ATOM 1962 N N . ARG A 1 262 ? 5.068 13.167 11.074 1.00 69.12 262 ARG A N 1
ATOM 1963 C CA . ARG A 1 262 ? 5.973 12.430 11.971 1.00 69.12 262 ARG A CA 1
ATOM 1964 C C . ARG A 1 262 ? 5.761 10.921 11.786 1.00 69.12 262 ARG A C 1
ATOM 1966 O O . ARG A 1 262 ? 4.631 10.494 11.568 1.00 69.12 262 ARG A O 1
ATOM 1973 N N . GLY A 1 263 ? 6.820 10.121 11.941 1.00 70.44 263 GLY A N 1
ATOM 1974 C CA . GLY A 1 263 ? 6.802 8.658 11.748 1.00 70.44 263 GLY A CA 1
ATOM 1975 C C . GLY A 1 263 ? 5.597 7.919 12.361 1.00 70.44 263 GLY A C 1
ATOM 1976 O O . GLY A 1 263 ? 4.926 7.197 11.629 1.00 70.44 263 GLY A O 1
ATOM 1977 N N . PRO A 1 264 ? 5.232 8.156 13.639 1.00 73.06 264 PRO A N 1
ATOM 1978 C CA . PRO A 1 264 ? 4.071 7.506 14.254 1.00 73.06 264 PRO A CA 1
ATOM 1979 C C . PRO A 1 264 ? 2.740 7.786 13.543 1.00 73.06 264 PRO A C 1
ATOM 1981 O O . PRO A 1 264 ? 1.914 6.887 13.427 1.00 73.06 264 PRO A O 1
ATOM 1984 N N . MET A 1 265 ? 2.545 8.999 13.008 1.00 76.25 265 MET A N 1
ATOM 1985 C CA . MET A 1 265 ? 1.339 9.326 12.234 1.00 76.25 265 MET A CA 1
ATOM 1986 C C . MET A 1 265 ? 1.304 8.555 10.913 1.00 76.25 265 MET A C 1
ATOM 1988 O O . MET A 1 265 ? 0.261 8.028 10.540 1.00 76.25 265 MET A O 1
ATOM 1992 N N . LYS A 1 266 ? 2.453 8.432 10.235 1.00 76.06 266 LYS A N 1
ATOM 1993 C CA . LYS A 1 266 ? 2.570 7.648 8.996 1.00 76.06 266 LYS A CA 1
ATOM 1994 C C . LYS A 1 266 ? 2.192 6.185 9.233 1.00 76.06 266 LYS A C 1
ATOM 1996 O O . LYS A 1 266 ? 1.375 5.633 8.506 1.00 76.06 266 LYS A O 1
ATOM 2001 N N . MET A 1 267 ? 2.754 5.583 10.282 1.00 81.56 267 MET A N 1
ATOM 2002 C CA . MET A 1 267 ? 2.462 4.202 10.665 1.00 81.56 267 MET A CA 1
ATOM 2003 C C . MET A 1 267 ? 0.987 4.013 11.036 1.00 81.56 267 MET A C 1
ATOM 2005 O O . MET A 1 267 ? 0.383 3.029 10.619 1.00 81.56 267 MET A O 1
ATOM 2009 N N . GLY A 1 268 ? 0.397 4.975 11.755 1.00 84.06 268 GLY A N 1
ATOM 2010 C CA . GLY A 1 268 ? -1.028 4.976 12.087 1.00 84.06 268 GLY A CA 1
ATOM 2011 C C . GLY A 1 268 ? -1.922 4.931 10.848 1.00 84.06 268 GLY A C 1
ATOM 2012 O O . GLY A 1 268 ? -2.815 4.094 10.787 1.00 84.06 268 GLY A O 1
ATOM 2013 N N . VAL A 1 269 ? -1.641 5.748 9.827 1.00 84.88 269 VAL A N 1
ATOM 2014 C CA . VAL A 1 269 ? -2.445 5.749 8.592 1.00 84.88 269 VAL A CA 1
ATOM 2015 C C . VAL A 1 269 ? -2.249 4.477 7.770 1.00 84.88 269 VAL A C 1
ATOM 2017 O O . VAL A 1 269 ? -3.223 3.920 7.274 1.00 84.88 269 VAL A O 1
ATOM 2020 N N . ILE A 1 270 ? -1.022 3.954 7.676 1.00 87.00 270 ILE A N 1
ATOM 2021 C CA . ILE A 1 270 ? -0.775 2.659 7.016 1.00 87.00 270 ILE A CA 1
ATOM 2022 C C . ILE A 1 270 ? -1.571 1.551 7.719 1.00 87.00 270 ILE A C 1
ATOM 2024 O O . ILE A 1 270 ? -2.249 0.763 7.061 1.00 87.00 270 ILE A O 1
ATOM 2028 N N . LYS A 1 271 ? -1.537 1.515 9.058 1.00 88.56 271 LYS A N 1
ATOM 2029 C CA . LYS A 1 271 ? -2.307 0.557 9.862 1.00 88.56 271 LYS A CA 1
ATOM 2030 C C . LYS A 1 271 ? -3.808 0.720 9.628 1.00 88.56 271 LYS A C 1
ATOM 2032 O O . LYS A 1 271 ? -4.493 -0.278 9.430 1.00 88.56 271 LYS A O 1
ATOM 2037 N N . GLN A 1 272 ? -4.298 1.958 9.588 1.00 87.62 272 GLN A N 1
ATOM 2038 C CA . GLN A 1 272 ? -5.693 2.275 9.294 1.00 87.62 272 GLN A CA 1
ATOM 2039 C C . GLN A 1 272 ? -6.110 1.759 7.910 1.00 87.62 272 GLN A C 1
ATOM 2041 O O . GLN A 1 272 ? -7.129 1.093 7.789 1.00 87.62 272 GLN A O 1
ATOM 2046 N N . PHE A 1 273 ? -5.307 1.978 6.866 1.00 91.00 273 PHE A N 1
ATOM 2047 C CA . PHE A 1 273 ? -5.624 1.494 5.518 1.00 91.00 273 PHE A CA 1
ATOM 2048 C C . PHE A 1 273 ? -5.632 -0.032 5.405 1.00 91.00 273 PHE A C 1
ATOM 2050 O O . PHE A 1 273 ? -6.391 -0.597 4.622 1.00 91.00 273 PHE A O 1
ATOM 2057 N N . LEU A 1 274 ? -4.806 -0.722 6.187 1.00 90.31 274 LEU A N 1
ATOM 2058 C CA . LEU A 1 274 ? -4.796 -2.184 6.207 1.00 90.31 274 LEU A CA 1
ATOM 2059 C C . LEU A 1 274 ? -5.941 -2.777 7.042 1.00 90.31 274 LEU A C 1
ATOM 2061 O O . LEU A 1 274 ? -6.417 -3.862 6.719 1.00 90.31 274 LEU A O 1
ATOM 2065 N N . LYS A 1 275 ? -6.379 -2.077 8.095 1.00 89.06 275 LYS A N 1
ATOM 2066 C CA . LYS A 1 275 ? -7.398 -2.536 9.054 1.00 89.06 275 LYS A CA 1
ATOM 2067 C C . LYS A 1 275 ? -8.825 -2.149 8.647 1.00 89.06 275 LYS A C 1
ATOM 2069 O O . LYS A 1 275 ? -9.729 -2.985 8.684 1.00 89.06 275 LYS A O 1
ATOM 2074 N N . ASP A 1 276 ? -9.014 -0.900 8.234 1.00 89.19 276 ASP A N 1
ATOM 2075 C CA . ASP A 1 276 ? -10.329 -0.251 8.162 1.00 89.19 276 ASP A CA 1
ATOM 2076 C C . ASP A 1 276 ? -10.841 -0.089 6.726 1.00 89.19 276 ASP A C 1
ATOM 2078 O O . ASP A 1 276 ? -12.001 0.260 6.529 1.00 89.19 276 ASP A O 1
ATOM 2082 N N . VAL A 1 277 ? -10.018 -0.354 5.705 1.00 92.69 277 VAL A N 1
ATOM 2083 C CA . VAL A 1 277 ? -10.478 -0.333 4.307 1.00 92.69 277 VAL A CA 1
ATOM 2084 C C . VAL A 1 277 ? -11.284 -1.588 3.986 1.00 92.69 277 VAL A C 1
ATOM 2086 O O . VAL A 1 277 ? -10.865 -2.712 4.274 1.00 92.69 277 VAL A O 1
ATOM 2089 N N . GLU A 1 278 ? -12.425 -1.405 3.322 1.00 92.94 278 GLU A N 1
ATOM 2090 C CA . GLU A 1 278 ? -13.309 -2.481 2.860 1.00 92.94 278 GLU A CA 1
ATOM 2091 C C . GLU A 1 278 ? -12.761 -3.168 1.595 1.00 92.94 278 GLU A C 1
ATOM 2093 O O . GLU A 1 278 ? -13.353 -3.158 0.508 1.00 92.94 278 GLU A O 1
ATOM 2098 N N . TRP A 1 279 ? -11.596 -3.804 1.736 1.00 93.88 279 TRP A N 1
ATOM 2099 C CA . TRP A 1 279 ? -10.955 -4.566 0.664 1.00 93.88 279 TRP A CA 1
ATOM 2100 C C . TRP A 1 279 ? -11.859 -5.684 0.128 1.00 93.88 279 TRP A C 1
ATOM 2102 O O . TRP A 1 279 ? -11.914 -5.902 -1.083 1.00 93.88 279 TRP A O 1
ATOM 2112 N N . GLY A 1 280 ? -12.645 -6.322 1.001 1.00 91.88 280 GLY A N 1
ATOM 2113 C CA . GLY A 1 280 ? -13.399 -7.531 0.667 1.00 91.88 280 GLY A CA 1
ATOM 2114 C C . GLY A 1 280 ? -12.462 -8.681 0.289 1.00 91.88 280 GLY A C 1
ATOM 2115 O O . GLY A 1 280 ? -11.288 -8.672 0.658 1.00 91.88 280 GLY A O 1
ATOM 2116 N N . ASP A 1 281 ? -12.972 -9.649 -0.468 1.00 94.00 281 ASP A N 1
ATOM 2117 C CA . ASP A 1 281 ? -12.155 -10.762 -0.947 1.00 94.00 281 ASP A CA 1
ATOM 2118 C C . ASP A 1 281 ? -11.298 -10.339 -2.145 1.00 94.00 281 ASP A C 1
ATOM 2120 O O . ASP A 1 281 ? -11.816 -10.007 -3.220 1.00 94.00 281 ASP A O 1
ATOM 2124 N N . LEU A 1 282 ? -9.981 -10.397 -1.969 1.00 96.19 282 LEU A N 1
ATOM 2125 C CA . LEU A 1 282 ? -8.997 -10.090 -3.001 1.00 96.19 282 LEU A CA 1
ATOM 2126 C C . LEU A 1 282 ? -8.144 -11.315 -3.298 1.00 96.19 282 LEU A C 1
ATOM 2128 O O . LEU A 1 282 ? -7.697 -12.013 -2.391 1.00 96.19 282 LEU A O 1
ATOM 2132 N N . ASP A 1 283 ? -7.839 -11.526 -4.574 1.00 96.19 283 ASP A N 1
ATOM 2133 C CA . ASP A 1 283 ? -6.829 -12.509 -4.961 1.00 96.19 283 ASP A CA 1
ATOM 2134 C C . ASP A 1 283 ? -5.429 -11.924 -4.703 1.00 96.19 283 ASP A C 1
ATOM 2136 O O . ASP A 1 283 ? -4.547 -12.617 -4.206 1.00 96.19 283 ASP A O 1
ATOM 2140 N N . TYR A 1 284 ? -5.245 -10.621 -4.964 1.00 97.94 284 TYR A N 1
ATOM 2141 C CA . TYR A 1 284 ? -3.973 -9.919 -4.778 1.00 97.94 284 TYR A CA 1
ATOM 2142 C C . TYR A 1 284 ? -4.147 -8.539 -4.131 1.00 97.94 284 TYR A C 1
ATOM 2144 O O . TYR A 1 284 ? -4.989 -7.750 -4.553 1.00 97.94 284 TYR A O 1
ATOM 2152 N N . LEU A 1 285 ? -3.277 -8.196 -3.182 1.00 97.88 285 LEU A N 1
ATOM 2153 C CA . LEU A 1 285 ? -3.032 -6.827 -2.725 1.00 97.88 285 LEU A CA 1
ATOM 2154 C C . LEU A 1 285 ? -1.612 -6.415 -3.121 1.00 97.88 285 LEU A C 1
ATOM 2156 O O . LEU A 1 285 ? -0.632 -6.986 -2.638 1.00 97.88 285 LEU A O 1
ATOM 2160 N N . VAL A 1 286 ? -1.505 -5.410 -3.988 1.00 98.06 286 VAL A N 1
ATOM 2161 C CA . VAL A 1 286 ? -0.238 -4.791 -4.390 1.00 98.06 286 VAL A CA 1
ATOM 2162 C C . VAL A 1 286 ? -0.016 -3.540 -3.548 1.00 98.06 286 VAL A C 1
ATOM 2164 O O . VAL A 1 286 ? -0.869 -2.655 -3.509 1.00 98.06 286 VAL A O 1
ATOM 2167 N N . VAL A 1 287 ? 1.135 -3.453 -2.886 1.00 96.75 287 VAL A N 1
ATOM 2168 C CA . VAL A 1 287 ? 1.465 -2.352 -1.973 1.00 96.75 287 VAL A CA 1
ATOM 2169 C C . VAL A 1 287 ? 2.648 -1.560 -2.514 1.00 96.75 287 VAL A C 1
ATOM 2171 O O . VAL A 1 287 ? 3.773 -2.064 -2.557 1.00 96.75 287 VAL A O 1
ATOM 2174 N N . ASP A 1 288 ? 2.408 -0.313 -2.912 1.00 95.50 288 ASP A N 1
ATOM 2175 C CA . ASP A 1 288 ? 3.451 0.611 -3.355 1.00 95.50 288 ASP A CA 1
ATOM 2176 C C . ASP A 1 288 ? 4.123 1.269 -2.145 1.00 95.50 288 ASP A C 1
ATOM 2178 O O . ASP A 1 288 ? 3.627 2.244 -1.584 1.00 95.50 288 ASP A O 1
ATOM 2182 N N . SER A 1 289 ? 5.247 0.696 -1.710 1.00 92.25 289 SER A N 1
ATOM 2183 C CA . SER A 1 289 ? 5.963 1.130 -0.500 1.00 92.25 289 SER A CA 1
ATOM 2184 C C . SER A 1 289 ? 6.767 2.412 -0.734 1.00 92.25 289 SER A C 1
ATOM 2186 O O . SER A 1 289 ? 7.180 2.642 -1.863 1.00 92.25 289 SER A O 1
ATOM 2188 N N . PRO A 1 290 ? 7.105 3.224 0.282 1.00 89.88 290 PRO A N 1
ATOM 2189 C CA . PRO A 1 290 ? 8.038 4.342 0.111 1.00 89.88 290 PRO A CA 1
ATOM 2190 C C . PRO A 1 290 ? 9.416 3.890 -0.408 1.00 89.88 290 PRO A C 1
ATOM 2192 O O . PRO A 1 290 ? 9.799 2.728 -0.233 1.00 89.88 290 PRO A O 1
ATOM 2195 N N . PRO A 1 291 ? 10.205 4.779 -1.036 1.00 89.31 291 PRO A N 1
ATOM 2196 C CA . PRO A 1 291 ? 11.546 4.430 -1.483 1.00 89.31 291 PRO A CA 1
ATOM 2197 C C . PRO A 1 291 ? 12.514 4.223 -0.307 1.00 89.31 291 PRO A C 1
ATOM 2199 O O . PRO A 1 291 ? 12.454 4.907 0.712 1.00 89.31 291 PRO A O 1
ATOM 2202 N N . GLY A 1 292 ? 13.493 3.344 -0.509 1.00 88.44 292 GLY A N 1
ATOM 2203 C CA . GLY A 1 292 ? 14.571 3.072 0.435 1.00 88.44 292 GLY A CA 1
ATOM 2204 C C . GLY A 1 292 ? 14.302 1.865 1.333 1.00 88.44 292 GLY A C 1
ATOM 2205 O O . GLY A 1 292 ? 13.487 0.997 1.040 1.00 88.44 292 GLY A O 1
ATOM 2206 N N . THR A 1 293 ? 15.056 1.789 2.426 1.00 85.44 293 THR A N 1
ATOM 2207 C CA . THR A 1 293 ? 14.973 0.720 3.438 1.00 85.44 293 THR A CA 1
ATOM 2208 C C . THR A 1 293 ? 14.952 1.322 4.846 1.00 85.44 293 THR A C 1
ATOM 2210 O O . THR A 1 293 ? 15.640 0.835 5.741 1.00 85.44 293 THR A O 1
ATOM 2213 N N . GLY A 1 294 ? 14.283 2.470 4.987 1.00 84.31 294 GLY A N 1
ATOM 2214 C CA . GLY A 1 294 ? 14.126 3.192 6.250 1.00 84.31 294 GLY A CA 1
ATOM 2215 C C . GLY A 1 294 ? 12.956 2.671 7.084 1.00 84.31 294 GLY A C 1
ATOM 2216 O O . GLY A 1 294 ? 12.473 1.556 6.872 1.00 84.31 294 GLY A O 1
ATOM 2217 N N . ASP A 1 295 ? 12.482 3.504 8.008 1.00 80.62 295 ASP A N 1
ATOM 2218 C CA . ASP A 1 295 ? 11.418 3.139 8.946 1.00 80.62 295 ASP A CA 1
ATOM 2219 C C . ASP A 1 295 ? 10.063 2.939 8.251 1.00 80.62 295 ASP A C 1
ATOM 2221 O O . ASP A 1 295 ? 9.269 2.102 8.684 1.00 80.62 295 ASP A O 1
ATOM 2225 N N . GLU A 1 296 ? 9.778 3.656 7.158 1.00 82.19 296 GLU A N 1
ATOM 2226 C CA . GLU A 1 296 ? 8.473 3.560 6.502 1.00 82.19 296 GLU A CA 1
ATOM 2227 C C . GLU A 1 296 ? 8.261 2.221 5.770 1.00 82.19 296 GLU A C 1
ATOM 2229 O O . GLU A 1 296 ? 7.276 1.547 6.081 1.00 82.19 296 GLU A O 1
ATOM 2234 N N . PRO A 1 297 ? 9.164 1.746 4.883 1.00 85.81 297 PRO A N 1
ATOM 2235 C CA . PRO A 1 297 ? 9.042 0.402 4.309 1.00 85.81 297 PRO A CA 1
ATOM 2236 C C . PRO A 1 297 ? 9.080 -0.705 5.373 1.00 85.81 297 PRO A C 1
ATOM 2238 O O . PRO A 1 297 ? 8.415 -1.728 5.219 1.00 85.81 297 PRO A O 1
ATOM 2241 N N . LEU A 1 298 ? 9.825 -0.502 6.469 1.00 88.44 298 LEU A N 1
ATOM 2242 C CA . LEU A 1 298 ? 9.857 -1.429 7.605 1.00 88.44 298 LEU A CA 1
ATOM 2243 C C . LEU A 1 298 ? 8.491 -1.532 8.285 1.00 88.44 298 LEU A C 1
ATOM 2245 O O . LEU A 1 298 ? 8.023 -2.641 8.535 1.00 88.44 298 LEU A O 1
ATOM 2249 N N . SER A 1 299 ? 7.836 -0.395 8.518 1.00 87.00 299 SER A N 1
ATOM 2250 C CA . SER A 1 299 ? 6.500 -0.338 9.117 1.00 87.00 299 SER A CA 1
ATOM 2251 C C . SER A 1 299 ? 5.477 -1.089 8.263 1.00 87.00 299 SER A C 1
ATOM 2253 O O . SER A 1 299 ? 4.690 -1.870 8.788 1.00 87.00 299 SER A O 1
ATOM 2255 N N . VAL A 1 300 ? 5.528 -0.920 6.936 1.00 88.44 300 VAL A N 1
ATOM 2256 C CA . VAL A 1 300 ? 4.654 -1.647 5.996 1.00 88.44 300 VAL A CA 1
ATOM 2257 C C . VAL A 1 300 ? 4.870 -3.158 6.107 1.00 88.44 300 VAL A C 1
ATOM 2259 O O . VAL A 1 300 ? 3.902 -3.904 6.213 1.00 88.44 300 VAL A O 1
ATOM 2262 N N . CYS A 1 301 ? 6.125 -3.615 6.150 1.00 88.12 301 CYS A N 1
ATOM 2263 C CA . CYS A 1 301 ? 6.443 -5.039 6.298 1.00 88.12 301 CYS A CA 1
ATOM 2264 C C . CYS A 1 301 ? 5.973 -5.616 7.645 1.00 88.12 301 CYS A C 1
ATOM 2266 O O . CYS A 1 301 ? 5.549 -6.765 7.703 1.00 88.12 301 CYS A O 1
ATOM 2268 N N . GLN A 1 302 ? 6.043 -4.837 8.727 1.00 85.50 302 GLN A N 1
ATOM 2269 C CA . GLN A 1 302 ? 5.597 -5.265 10.059 1.00 85.50 302 GLN A CA 1
ATOM 2270 C C . GLN A 1 302 ? 4.069 -5.340 10.174 1.00 85.50 302 GLN A C 1
ATOM 2272 O O . GLN A 1 302 ? 3.550 -6.206 10.874 1.00 85.50 302 GLN A O 1
ATOM 2277 N N . LEU A 1 303 ? 3.354 -4.446 9.486 1.00 88.00 303 LEU A N 1
ATOM 2278 C CA . LEU A 1 303 ? 1.890 -4.389 9.479 1.00 88.00 303 LEU A CA 1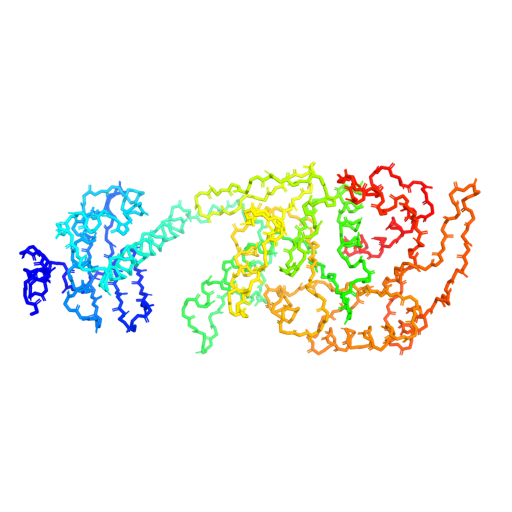
ATOM 2279 C C . LEU A 1 303 ? 1.247 -5.332 8.449 1.00 88.00 303 LEU A C 1
ATOM 2281 O O . LEU A 1 303 ? 0.039 -5.546 8.493 1.00 88.00 303 LEU A O 1
ATOM 2285 N N . LEU A 1 304 ? 2.031 -5.911 7.538 1.00 86.50 304 LEU A N 1
ATOM 2286 C CA . LEU A 1 304 ? 1.593 -6.925 6.576 1.00 86.50 304 LEU A CA 1
ATOM 2287 C C . LEU A 1 304 ? 2.195 -8.290 6.931 1.00 86.50 304 LEU A C 1
ATOM 2289 O O . LEU A 1 304 ? 3.106 -8.764 6.243 1.00 86.50 304 LEU A O 1
ATOM 2293 N N . PRO A 1 305 ? 1.706 -8.948 7.999 1.00 74.00 305 PRO A N 1
ATOM 2294 C CA . PRO A 1 305 ? 2.189 -10.272 8.352 1.00 74.00 305 PRO A CA 1
ATOM 2295 C C . PRO A 1 305 ? 1.910 -11.255 7.209 1.00 74.00 305 PRO A C 1
ATOM 2297 O O . PRO A 1 305 ? 0.853 -11.216 6.571 1.00 74.00 305 PRO A O 1
ATOM 2300 N N . ASN A 1 306 ? 2.857 -12.166 6.982 1.00 78.88 306 ASN A N 1
ATOM 2301 C CA . ASN A 1 306 ? 2.774 -13.216 5.962 1.00 78.88 306 ASN A CA 1
ATOM 2302 C C . ASN A 1 306 ? 2.621 -12.690 4.523 1.00 78.88 306 ASN A C 1
ATOM 2304 O O . ASN A 1 306 ? 1.911 -13.294 3.724 1.00 78.88 306 ASN A O 1
ATOM 2308 N N . ALA A 1 307 ? 3.266 -11.571 4.183 1.00 89.38 307 ALA A N 1
ATOM 2309 C CA . ALA A 1 307 ? 3.404 -11.181 2.783 1.00 89.38 307 ALA A CA 1
ATOM 2310 C C . ALA A 1 307 ? 4.134 -12.277 1.981 1.00 89.38 307 ALA A C 1
ATOM 2312 O O . ALA A 1 307 ? 5.197 -12.747 2.394 1.00 89.38 307 ALA A O 1
ATOM 2313 N N . ASP A 1 308 ? 3.587 -12.659 0.825 1.00 94.06 308 ASP A N 1
ATOM 2314 C CA . ASP A 1 308 ? 4.141 -13.702 -0.052 1.00 94.06 308 ASP A CA 1
ATOM 2315 C C . ASP A 1 308 ? 5.512 -13.318 -0.607 1.00 94.06 308 ASP A C 1
ATOM 2317 O O . ASP A 1 308 ? 6.360 -14.170 -0.876 1.00 94.06 308 ASP A O 1
ATOM 2321 N N . GLY A 1 309 ? 5.747 -12.015 -0.753 1.00 94.75 309 GLY A N 1
ATOM 2322 C CA . GLY A 1 309 ? 7.074 -11.488 -0.988 1.00 94.75 309 GLY A CA 1
ATOM 2323 C C . GLY A 1 309 ? 7.095 -10.093 -1.589 1.00 94.75 309 GLY A C 1
ATOM 2324 O O . GLY A 1 309 ? 6.079 -9.411 -1.732 1.00 94.75 309 GLY A O 1
ATOM 2325 N N . ALA A 1 310 ? 8.303 -9.679 -1.954 1.00 96.31 310 ALA A N 1
ATOM 2326 C CA . ALA A 1 310 ? 8.574 -8.373 -2.522 1.00 96.31 310 ALA A CA 1
ATOM 2327 C C . ALA A 1 310 ? 9.053 -8.447 -3.975 1.00 96.31 310 ALA A C 1
ATOM 2329 O O . ALA A 1 310 ? 9.912 -9.261 -4.336 1.00 96.31 310 ALA A O 1
ATOM 2330 N N . VAL A 1 311 ? 8.547 -7.525 -4.790 1.00 97.75 311 VAL A N 1
ATOM 2331 C CA . VAL A 1 311 ? 9.098 -7.162 -6.095 1.00 97.75 311 VAL A CA 1
ATOM 2332 C C . VAL A 1 311 ? 10.008 -5.956 -5.901 1.00 97.75 311 VAL A C 1
ATOM 2334 O O . VAL A 1 311 ? 9.575 -4.911 -5.416 1.00 97.75 311 VAL A O 1
ATOM 2337 N N . VAL A 1 312 ? 11.279 -6.080 -6.285 1.00 96.25 312 VAL A N 1
ATOM 2338 C CA . VAL A 1 312 ? 12.254 -4.991 -6.127 1.00 96.25 312 VAL A CA 1
ATOM 2339 C C . VAL A 1 312 ? 12.503 -4.296 -7.461 1.00 96.25 312 VAL A C 1
ATOM 2341 O O . VAL A 1 312 ? 12.988 -4.907 -8.414 1.00 96.25 312 VAL A O 1
ATOM 2344 N N . VAL A 1 313 ? 12.203 -3.000 -7.520 1.00 95.31 313 VAL A N 1
ATOM 2345 C CA . VAL A 1 313 ? 12.332 -2.166 -8.719 1.00 95.31 313 VAL A CA 1
ATOM 2346 C C . VAL A 1 313 ? 13.664 -1.425 -8.714 1.00 95.31 313 VAL A C 1
ATOM 2348 O O . VAL A 1 313 ? 14.068 -0.809 -7.723 1.00 95.31 313 VAL A O 1
ATOM 2351 N N . THR A 1 314 ? 14.350 -1.455 -9.853 1.00 92.62 314 THR A N 1
ATOM 2352 C CA . THR A 1 314 ? 15.618 -0.752 -10.060 1.00 92.62 314 THR A CA 1
ATOM 2353 C C . THR A 1 314 ? 15.738 -0.167 -11.460 1.00 92.62 314 THR A C 1
ATOM 2355 O O . THR A 1 314 ? 14.844 -0.316 -12.282 1.00 92.62 314 THR A O 1
ATOM 2358 N N . THR A 1 315 ? 16.864 0.491 -11.727 1.00 90.00 315 THR A N 1
ATOM 2359 C CA . THR A 1 315 ? 17.281 0.938 -13.060 1.00 90.00 315 THR A CA 1
ATOM 2360 C C . THR A 1 315 ? 18.644 0.328 -13.404 1.00 90.00 315 THR A C 1
ATOM 2362 O O . THR A 1 315 ? 19.404 0.005 -12.486 1.00 90.00 315 THR A O 1
ATOM 2365 N N . PRO A 1 316 ? 19.004 0.204 -14.692 1.00 81.69 316 PRO A N 1
ATOM 2366 C CA . PRO A 1 316 ? 20.243 -0.450 -15.112 1.00 81.69 316 PRO A CA 1
ATOM 2367 C C . PRO A 1 316 ? 21.558 0.190 -14.635 1.00 81.69 316 PRO A C 1
ATOM 2369 O O . PRO A 1 316 ? 22.621 -0.424 -14.733 1.00 81.69 316 PRO A O 1
ATOM 2372 N N . GLN A 1 317 ? 21.518 1.443 -14.174 1.00 78.06 317 GLN A N 1
ATOM 2373 C CA . GLN A 1 317 ? 22.706 2.212 -13.805 1.00 78.06 317 GLN A CA 1
ATOM 2374 C C . GLN A 1 317 ? 23.443 1.596 -12.606 1.00 78.06 317 GLN A C 1
ATOM 2376 O O . GLN A 1 317 ? 22.828 1.267 -11.593 1.00 78.06 317 GLN A O 1
ATOM 2381 N N . ASP A 1 318 ? 24.778 1.541 -12.677 1.00 67.06 318 ASP A N 1
ATOM 2382 C CA . ASP A 1 318 ? 25.634 0.913 -11.655 1.00 67.06 318 ASP A CA 1
ATOM 2383 C C . ASP A 1 318 ? 25.428 1.505 -10.242 1.00 67.06 318 ASP A C 1
ATOM 2385 O O . ASP A 1 318 ? 25.497 0.780 -9.251 1.00 67.06 318 ASP A O 1
ATOM 2389 N N . VAL A 1 319 ? 25.101 2.800 -10.134 1.00 66.56 319 VAL A N 1
ATOM 2390 C CA . VAL A 1 319 ? 24.814 3.472 -8.848 1.00 66.56 319 VAL A CA 1
ATOM 2391 C C . VAL A 1 319 ? 23.536 2.927 -8.197 1.00 66.56 319 VAL A C 1
ATOM 2393 O O . VAL A 1 319 ? 23.456 2.815 -6.980 1.00 66.56 319 VAL A O 1
ATOM 2396 N N . SER A 1 320 ? 22.548 2.525 -8.996 1.00 68.75 320 SER A N 1
ATOM 2397 C CA . SER A 1 320 ? 21.294 1.951 -8.497 1.00 68.75 320 SER A CA 1
ATOM 2398 C C . SER A 1 320 ? 21.475 0.516 -8.000 1.00 68.75 320 SER A C 1
ATOM 2400 O O . SER A 1 320 ? 20.697 0.053 -7.170 1.00 68.75 320 SER A O 1
ATOM 2402 N N . VAL A 1 321 ? 22.502 -0.201 -8.475 1.00 70.31 321 VAL A N 1
ATOM 2403 C CA . VAL A 1 321 ? 22.754 -1.615 -8.146 1.00 70.31 321 VAL A CA 1
ATOM 2404 C C . VAL A 1 321 ? 23.078 -1.806 -6.662 1.00 70.31 321 VAL A C 1
ATOM 2406 O O . VAL A 1 321 ? 22.645 -2.795 -6.064 1.00 70.31 321 VAL A O 1
ATOM 2409 N N . SER A 1 322 ? 23.804 -0.872 -6.037 1.00 75.19 322 SER A N 1
ATOM 2410 C CA . SER A 1 322 ? 24.067 -0.925 -4.591 1.00 75.19 322 SER A CA 1
ATOM 2411 C C . SER A 1 322 ? 22.797 -0.775 -3.762 1.00 75.19 322 SER A C 1
ATOM 2413 O O . SER A 1 322 ? 22.683 -1.406 -2.711 1.00 75.19 322 SER A O 1
ATOM 2415 N N . ASP A 1 323 ? 21.832 0.007 -4.240 1.00 78.38 323 ASP A N 1
ATOM 2416 C CA . ASP A 1 323 ? 20.582 0.234 -3.520 1.00 78.38 323 ASP A CA 1
ATOM 2417 C C . ASP A 1 323 ? 19.671 -0.996 -3.599 1.00 78.38 323 ASP A C 1
ATOM 2419 O O . ASP A 1 323 ? 19.057 -1.367 -2.601 1.00 78.38 323 ASP A O 1
ATOM 2423 N N . VAL A 1 324 ? 19.688 -1.733 -4.717 1.00 81.25 324 VAL A N 1
ATOM 2424 C CA . VAL A 1 324 ? 18.963 -3.014 -4.806 1.00 81.25 324 VAL A CA 1
ATOM 2425 C C . VAL A 1 324 ? 19.510 -4.055 -3.838 1.00 81.25 324 VAL A C 1
ATOM 2427 O O . VAL A 1 324 ? 18.739 -4.779 -3.210 1.00 81.25 324 VAL A O 1
ATOM 2430 N N . ARG A 1 325 ? 20.839 -4.130 -3.671 1.00 87.88 325 ARG A N 1
ATOM 2431 C CA . ARG A 1 325 ? 21.443 -5.052 -2.695 1.00 87.88 325 ARG A CA 1
ATOM 2432 C C . ARG A 1 325 ? 20.953 -4.763 -1.281 1.00 87.88 325 ARG A C 1
ATOM 2434 O O . ARG A 1 325 ? 20.700 -5.710 -0.536 1.00 87.88 325 ARG A O 1
ATOM 2441 N N . LYS A 1 326 ? 20.807 -3.483 -0.922 1.00 89.25 326 LYS A N 1
ATOM 2442 C CA . LYS A 1 326 ? 20.233 -3.076 0.366 1.00 89.25 326 LYS A CA 1
ATOM 2443 C C . LYS A 1 326 ? 18.779 -3.523 0.473 1.00 89.25 326 LYS A C 1
ATOM 2445 O O . LYS A 1 326 ? 18.462 -4.188 1.448 1.00 89.25 326 LYS A O 1
ATOM 2450 N N . SER A 1 327 ? 17.943 -3.280 -0.540 1.00 91.44 327 SER A N 1
ATOM 2451 C CA . SER A 1 327 ? 16.540 -3.728 -0.542 1.00 91.44 327 SER A CA 1
ATOM 2452 C C . SER A 1 327 ? 16.397 -5.252 -0.424 1.00 91.44 327 SER A C 1
ATOM 2454 O O . SER A 1 327 ? 15.582 -5.728 0.357 1.00 91.44 327 SER A O 1
ATOM 2456 N N . ILE A 1 328 ? 17.225 -6.040 -1.120 1.00 92.44 328 ILE A N 1
ATOM 2457 C CA . ILE A 1 328 ? 17.212 -7.511 -0.997 1.00 92.44 328 ILE A CA 1
ATOM 2458 C C . ILE A 1 328 ? 17.672 -7.953 0.396 1.00 92.44 328 ILE A C 1
ATOM 2460 O O . ILE A 1 328 ? 17.098 -8.865 0.985 1.00 92.44 328 ILE A O 1
ATOM 2464 N N . THR A 1 329 ? 18.719 -7.323 0.931 1.00 92.81 329 THR A N 1
ATOM 2465 C CA . THR A 1 329 ? 19.224 -7.640 2.275 1.00 92.81 329 THR A CA 1
ATOM 2466 C C . THR A 1 329 ? 18.191 -7.282 3.342 1.00 92.81 329 THR A C 1
ATOM 2468 O O . THR A 1 329 ? 17.986 -8.060 4.266 1.00 92.81 329 THR A O 1
ATOM 2471 N N . PHE A 1 330 ? 17.496 -6.161 3.171 1.00 93.06 330 PHE A N 1
ATOM 2472 C CA . PHE A 1 330 ? 16.369 -5.745 3.995 1.00 93.06 330 PHE A CA 1
ATOM 2473 C C . PHE A 1 330 ? 15.241 -6.787 3.976 1.00 93.06 330 PHE A C 1
ATOM 2475 O O . PHE A 1 330 ? 14.823 -7.237 5.038 1.00 93.06 330 PHE A O 1
ATOM 2482 N N . CYS A 1 331 ? 14.838 -7.280 2.797 1.00 93.00 331 CYS A N 1
ATOM 2483 C CA . CYS A 1 331 ? 13.849 -8.364 2.696 1.00 93.00 331 CYS A CA 1
ATOM 2484 C C . CYS A 1 331 ? 14.292 -9.608 3.483 1.00 93.00 331 CYS A C 1
ATOM 2486 O O . CYS A 1 331 ? 13.522 -10.156 4.264 1.00 93.00 331 CYS A O 1
ATOM 2488 N N . ARG A 1 332 ? 15.564 -10.013 3.352 1.00 93.25 332 ARG A N 1
ATOM 2489 C CA . ARG A 1 332 ? 16.122 -11.160 4.090 1.00 93.25 332 ARG A CA 1
ATOM 2490 C C . ARG A 1 332 ? 16.104 -10.971 5.599 1.00 93.25 332 ARG A C 1
ATOM 2492 O O . ARG A 1 332 ? 15.797 -11.918 6.310 1.00 93.25 332 ARG A O 1
ATOM 2499 N N . GLN A 1 333 ? 16.442 -9.778 6.084 1.00 92.06 333 GLN A N 1
ATOM 2500 C CA . GLN A 1 333 ? 16.418 -9.466 7.517 1.00 92.06 333 GLN A CA 1
ATOM 2501 C C . GLN A 1 333 ? 15.007 -9.559 8.102 1.00 92.06 333 GLN A C 1
ATOM 2503 O O . GLN A 1 333 ? 14.856 -9.909 9.268 1.00 92.06 333 GLN A O 1
ATOM 2508 N N . LEU A 1 334 ? 13.990 -9.292 7.284 1.00 90.44 334 LEU A N 1
ATOM 2509 C CA . LEU A 1 334 ? 12.580 -9.402 7.650 1.00 90.44 334 LEU A CA 1
ATOM 2510 C C . LEU A 1 334 ? 11.967 -10.764 7.302 1.00 90.44 334 LEU A C 1
ATOM 2512 O O . LEU A 1 334 ? 10.760 -10.931 7.421 1.00 90.44 334 LEU A O 1
ATOM 2516 N N . ASN A 1 335 ? 12.782 -11.736 6.873 1.00 89.62 335 ASN A N 1
ATOM 2517 C CA . ASN A 1 335 ? 12.336 -13.047 6.388 1.00 89.62 335 ASN A CA 1
ATOM 2518 C C . ASN A 1 335 ? 11.279 -12.971 5.268 1.00 89.62 335 ASN A C 1
ATOM 2520 O O . ASN A 1 335 ? 10.484 -13.891 5.097 1.00 89.62 335 ASN A O 1
ATOM 2524 N N . MET A 1 336 ? 11.286 -11.892 4.486 1.00 93.31 336 MET A N 1
ATOM 2525 C CA . MET A 1 336 ? 10.375 -11.693 3.367 1.00 93.31 336 MET A CA 1
ATOM 2526 C C . MET A 1 336 ? 10.989 -12.259 2.076 1.00 93.31 336 MET A C 1
ATOM 2528 O O . MET A 1 336 ? 12.100 -11.853 1.701 1.00 93.31 336 MET A O 1
ATOM 2532 N N . PRO A 1 337 ? 10.301 -13.172 1.365 1.00 94.56 337 PRO A N 1
ATOM 2533 C CA . PRO A 1 337 ? 10.768 -13.677 0.080 1.00 94.56 337 PRO A CA 1
ATOM 2534 C C . PRO A 1 337 ? 10.904 -12.554 -0.952 1.00 94.56 337 PRO A C 1
ATOM 2536 O O . PRO A 1 337 ? 10.087 -11.639 -1.016 1.00 94.56 337 PRO A O 1
ATOM 2539 N N . VAL A 1 338 ? 11.928 -12.624 -1.799 1.00 96.12 338 VAL A N 1
ATOM 2540 C CA . VAL A 1 338 ? 12.043 -11.734 -2.962 1.00 96.12 338 VAL A CA 1
ATOM 2541 C C . VAL A 1 338 ? 11.481 -12.480 -4.165 1.00 96.12 338 VAL A C 1
ATOM 2543 O O . VAL A 1 338 ? 12.140 -13.382 -4.683 1.00 96.12 338 VAL A O 1
ATOM 2546 N N . LEU A 1 339 ? 10.279 -12.098 -4.605 1.00 96.69 339 LEU A N 1
ATOM 2547 C CA . LEU A 1 339 ? 9.614 -12.680 -5.780 1.00 96.69 339 LEU A CA 1
ATOM 2548 C C . LEU A 1 339 ? 10.423 -12.418 -7.049 1.00 96.69 339 LEU A C 1
ATOM 2550 O O . LEU A 1 339 ? 10.505 -13.262 -7.937 1.00 96.69 339 LEU A O 1
ATOM 2554 N N . GLY A 1 340 ? 11.079 -11.260 -7.106 1.00 96.69 340 GLY A N 1
ATOM 2555 C CA . GLY A 1 340 ? 12.129 -11.004 -8.071 1.00 96.69 340 GLY A CA 1
ATOM 2556 C C . GLY A 1 340 ? 12.438 -9.528 -8.262 1.00 96.69 340 GLY A C 1
ATOM 2557 O O . GLY A 1 340 ? 11.877 -8.643 -7.613 1.00 96.69 340 GLY A O 1
ATOM 2558 N N . VAL A 1 341 ? 13.380 -9.276 -9.163 1.00 96.25 341 VAL A N 1
ATOM 2559 C CA . VAL A 1 341 ? 13.868 -7.939 -9.499 1.00 96.25 341 VAL A CA 1
ATOM 2560 C C . VAL A 1 341 ? 13.319 -7.518 -10.858 1.00 96.25 341 VAL A C 1
ATOM 2562 O O . VAL A 1 341 ? 13.425 -8.271 -11.829 1.00 96.25 341 VAL A O 1
ATOM 2565 N N . VAL A 1 342 ? 12.785 -6.300 -10.925 1.00 96.25 342 VAL A N 1
ATOM 2566 C CA . VAL A 1 342 ? 12.373 -5.625 -12.161 1.00 96.25 342 VAL A CA 1
ATOM 2567 C C . VAL A 1 342 ? 13.379 -4.523 -12.474 1.00 96.25 342 VAL A C 1
ATOM 2569 O O . VAL A 1 342 ? 13.605 -3.620 -11.666 1.00 96.25 342 VAL A O 1
ATOM 2572 N N . GLU A 1 343 ? 13.984 -4.583 -13.658 1.00 93.88 343 GLU A N 1
ATOM 2573 C CA . GLU A 1 343 ? 14.848 -3.514 -14.164 1.00 93.88 343 GLU A CA 1
ATOM 2574 C C . GLU A 1 343 ? 14.023 -2.566 -15.043 1.00 93.88 343 GLU A C 1
ATOM 2576 O O . GLU A 1 343 ? 13.791 -2.822 -16.221 1.00 93.88 343 GLU A O 1
ATOM 2581 N N . ASN A 1 344 ? 13.554 -1.466 -14.465 1.00 93.00 344 ASN A N 1
ATOM 2582 C CA . ASN A 1 344 ? 12.833 -0.435 -15.196 1.00 93.00 344 ASN A CA 1
ATOM 2583 C C . ASN A 1 344 ? 13.797 0.446 -16.004 1.00 93.00 344 ASN A C 1
ATOM 2585 O O . ASN A 1 344 ? 14.961 0.605 -15.638 1.00 93.00 344 ASN A O 1
ATOM 2589 N N . MET A 1 345 ? 13.302 1.074 -17.067 1.00 89.94 345 MET A N 1
ATOM 2590 C CA . MET A 1 345 ? 14.078 1.941 -17.959 1.00 89.94 345 MET A CA 1
ATOM 2591 C C . MET A 1 345 ? 15.265 1.230 -18.650 1.00 89.94 345 MET A C 1
ATOM 2593 O O . MET A 1 345 ? 16.335 1.814 -18.836 1.00 89.94 345 MET A O 1
ATOM 2597 N N . SER A 1 346 ? 15.095 -0.048 -19.004 1.00 89.25 346 SER A N 1
ATOM 2598 C CA . SER A 1 346 ? 16.117 -0.891 -19.639 1.00 89.25 346 SER A CA 1
ATOM 2599 C C . SER A 1 346 ? 16.005 -0.872 -21.165 1.00 89.25 346 SER A C 1
ATOM 2601 O O . SER A 1 346 ? 15.224 -1.609 -21.763 1.00 89.25 346 SER A O 1
ATOM 2603 N N . GLY A 1 347 ? 16.783 0.009 -21.797 1.00 90.62 347 GLY A N 1
ATOM 2604 C CA . GLY A 1 347 ? 16.665 0.316 -23.226 1.00 90.62 347 GLY A CA 1
ATOM 2605 C C . GLY A 1 347 ? 15.609 1.388 -23.506 1.00 90.62 347 GLY A C 1
ATOM 2606 O O . GLY A 1 347 ? 15.000 1.920 -22.582 1.00 90.62 347 GLY A O 1
ATOM 2607 N N . PHE A 1 348 ? 15.421 1.736 -24.775 1.00 92.50 348 PHE A N 1
ATOM 2608 C CA . PHE A 1 348 ? 14.498 2.771 -25.240 1.00 92.50 348 PHE A CA 1
ATOM 2609 C C . PHE A 1 348 ? 13.766 2.308 -26.497 1.00 92.50 348 PHE A C 1
ATOM 2611 O O . PHE A 1 348 ? 14.413 1.943 -27.475 1.00 92.50 348 PHE A O 1
ATOM 2618 N N . VAL A 1 349 ? 12.435 2.345 -26.477 1.00 91.00 349 VAL A N 1
ATOM 2619 C CA . VAL A 1 349 ? 11.593 2.019 -27.631 1.00 91.00 349 VAL A CA 1
ATOM 2620 C C . VAL A 1 349 ? 11.559 3.217 -28.575 1.00 91.00 349 VAL A C 1
ATOM 2622 O O . VAL A 1 349 ? 11.040 4.281 -28.233 1.00 91.00 349 VAL A O 1
ATOM 2625 N N . CYS A 1 350 ? 12.093 3.052 -29.784 1.00 88.38 350 CYS A N 1
ATOM 2626 C CA . CYS A 1 350 ? 12.025 4.082 -30.811 1.00 88.38 350 CYS A CA 1
ATOM 2627 C C . CYS A 1 350 ? 10.564 4.299 -31.253 1.00 88.38 350 CYS A C 1
ATOM 2629 O O . CYS A 1 350 ? 9.955 3.372 -31.792 1.00 88.38 350 CYS A O 1
ATOM 2631 N N . PRO A 1 351 ? 10.000 5.516 -31.134 1.00 84.06 351 PRO A N 1
ATOM 2632 C CA . PRO A 1 351 ? 8.601 5.770 -31.486 1.00 84.06 351 PRO A CA 1
ATOM 2633 C C . PRO A 1 351 ? 8.321 5.687 -32.997 1.00 84.06 351 PRO A C 1
ATOM 2635 O O . PRO A 1 351 ? 7.164 5.629 -33.397 1.00 84.06 351 PRO A O 1
ATOM 2638 N N . HIS A 1 352 ? 9.358 5.694 -33.844 1.00 84.75 352 HIS A N 1
ATOM 2639 C CA . HIS A 1 352 ? 9.212 5.619 -35.300 1.00 84.75 352 HIS A CA 1
ATOM 2640 C C . HIS A 1 352 ? 9.221 4.178 -35.834 1.00 84.75 352 HIS A C 1
ATOM 2642 O O . HIS A 1 352 ? 8.478 3.870 -36.761 1.00 84.75 352 HIS A O 1
ATOM 2648 N N . CYS A 1 353 ? 10.077 3.302 -35.292 1.00 87.56 353 CYS A N 1
ATOM 2649 C CA . CYS A 1 353 ? 10.260 1.937 -35.808 1.00 87.56 353 CYS A CA 1
ATOM 2650 C C . CYS A 1 353 ? 9.968 0.817 -34.797 1.00 87.56 353 CYS A C 1
ATOM 2652 O O . CYS A 1 353 ? 9.954 -0.343 -35.194 1.00 87.56 353 CYS A O 1
ATOM 2654 N N . GLY A 1 354 ? 9.753 1.128 -33.514 1.00 83.31 354 GLY A N 1
ATOM 2655 C CA . GLY A 1 354 ? 9.514 0.139 -32.456 1.00 83.31 354 GLY A CA 1
ATOM 2656 C C . GLY A 1 354 ? 10.756 -0.642 -32.005 1.00 83.31 354 GLY A C 1
ATOM 2657 O O . GLY A 1 354 ? 10.654 -1.482 -31.115 1.00 83.31 354 GLY A O 1
ATOM 2658 N N . GLU A 1 355 ? 11.926 -0.371 -32.590 1.00 89.44 355 GLU A N 1
ATOM 2659 C CA . GLU A 1 355 ? 13.194 -0.994 -32.201 1.00 89.44 355 GLU A CA 1
ATOM 2660 C C . GLU A 1 355 ? 13.630 -0.534 -30.803 1.00 89.44 355 GLU A C 1
ATOM 2662 O O . GLU A 1 355 ? 13.464 0.636 -30.446 1.00 89.44 355 GLU A O 1
ATOM 2667 N N . ILE A 1 356 ? 14.189 -1.456 -30.013 1.00 89.19 356 ILE A N 1
ATOM 2668 C CA . ILE A 1 356 ? 14.713 -1.160 -28.678 1.00 89.19 356 ILE A CA 1
ATOM 2669 C C . ILE A 1 356 ? 16.204 -0.845 -28.785 1.00 89.19 356 ILE A C 1
ATOM 2671 O O . ILE A 1 356 ? 17.007 -1.717 -29.111 1.00 89.19 356 ILE A O 1
ATOM 2675 N N . THR A 1 357 ? 16.576 0.384 -28.437 1.00 90.94 357 THR A N 1
ATOM 2676 C CA . THR A 1 357 ? 17.966 0.846 -28.411 1.00 90.94 357 THR A CA 1
ATOM 2677 C C . THR A 1 357 ? 18.479 0.932 -26.978 1.00 90.94 357 THR A C 1
ATOM 2679 O O . THR A 1 357 ? 17.857 1.548 -26.113 1.00 90.94 357 THR A O 1
ATOM 2682 N N . GLU A 1 358 ? 19.656 0.374 -26.712 1.00 88.94 358 GLU A N 1
ATOM 2683 C CA . GLU A 1 358 ? 20.322 0.495 -25.412 1.00 88.94 358 GLU A CA 1
ATOM 2684 C C . GLU A 1 358 ? 20.976 1.877 -25.257 1.00 88.94 358 GLU A C 1
ATOM 2686 O O . GLU A 1 358 ? 22.146 2.078 -25.575 1.00 88.94 358 GLU A O 1
ATOM 2691 N N . ILE A 1 359 ? 20.210 2.863 -24.783 1.00 84.62 359 ILE A N 1
ATOM 2692 C CA . ILE A 1 359 ? 20.719 4.231 -24.558 1.00 84.62 359 ILE A CA 1
ATOM 2693 C C . ILE A 1 359 ? 21.532 4.373 -23.258 1.00 84.62 359 ILE A C 1
ATOM 2695 O O . ILE A 1 359 ? 22.309 5.313 -23.099 1.00 84.62 359 ILE A O 1
ATOM 2699 N N . PHE A 1 360 ? 21.375 3.420 -22.338 1.00 80.81 360 PHE A N 1
ATOM 2700 C CA . PHE A 1 360 ? 22.177 3.254 -21.128 1.00 80.81 360 PHE A CA 1
ATOM 2701 C C . PHE A 1 360 ? 22.707 1.818 -21.076 1.00 80.81 360 PHE A C 1
ATOM 2703 O O . PHE A 1 360 ? 22.200 0.948 -21.781 1.00 80.81 360 PHE A O 1
ATOM 2710 N N . LYS A 1 361 ? 23.699 1.546 -20.212 1.00 79.38 361 LYS A N 1
ATOM 2711 C CA . LYS A 1 361 ? 24.103 0.160 -19.911 1.00 79.38 361 LYS A CA 1
ATOM 2712 C C . LYS A 1 361 ? 22.870 -0.645 -19.499 1.00 79.38 361 LYS A C 1
ATOM 2714 O O . LYS A 1 361 ? 22.093 -0.126 -18.714 1.00 79.38 361 LYS A O 1
ATOM 2719 N N . THR A 1 362 ? 22.731 -1.890 -19.938 1.00 78.81 362 THR A N 1
ATOM 2720 C CA . THR A 1 362 ? 21.612 -2.780 -19.580 1.00 78.81 362 THR A CA 1
ATOM 2721 C C . THR A 1 362 ? 22.073 -3.977 -18.735 1.00 78.81 362 THR A C 1
ATOM 2723 O O . THR A 1 362 ? 23.273 -4.273 -18.582 1.00 78.81 362 THR A O 1
ATOM 2726 N N . GLY A 1 363 ? 21.108 -4.662 -18.113 1.00 83.25 363 GLY A N 1
ATOM 2727 C CA . GLY A 1 363 ? 21.322 -5.927 -17.408 1.00 83.25 363 GLY A CA 1
ATOM 2728 C C . GLY A 1 363 ? 22.040 -5.811 -16.062 1.00 83.25 363 GLY A C 1
ATOM 2729 O O . GLY A 1 363 ? 22.513 -6.822 -15.537 1.00 83.25 363 GLY A O 1
ATOM 2730 N N . GLY A 1 364 ? 22.156 -4.608 -15.497 1.00 86.38 364 GLY A N 1
ATOM 2731 C CA . GLY A 1 364 ? 22.714 -4.394 -14.158 1.00 86.38 364 GLY A CA 1
ATOM 2732 C C . GLY A 1 364 ? 21.883 -5.091 -13.080 1.00 86.38 364 GLY A C 1
ATOM 2733 O O . GLY A 1 364 ? 22.432 -5.807 -12.239 1.00 86.38 364 GLY A O 1
ATOM 2734 N N . GLY A 1 365 ? 20.560 -4.964 -13.168 1.00 88.44 365 GLY A N 1
ATOM 2735 C CA . GLY A 1 365 ? 19.583 -5.644 -12.325 1.00 88.44 365 GLY A CA 1
ATOM 2736 C C . GLY A 1 365 ? 19.631 -7.160 -12.492 1.00 88.44 365 GLY A C 1
ATOM 2737 O O . GLY A 1 365 ? 19.699 -7.864 -11.490 1.00 88.44 365 GLY A O 1
ATOM 2738 N N . ALA A 1 366 ? 19.700 -7.670 -13.727 1.00 90.81 366 ALA A N 1
ATOM 2739 C CA . ALA A 1 366 ? 19.788 -9.111 -13.992 1.00 90.81 366 ALA A CA 1
ATOM 2740 C C . ALA A 1 366 ? 21.070 -9.738 -13.414 1.00 90.81 366 ALA A C 1
ATOM 2742 O O . ALA A 1 366 ? 21.022 -10.760 -12.726 1.00 90.81 366 ALA A O 1
ATOM 2743 N N . ARG A 1 367 ? 22.230 -9.099 -13.635 1.00 90.62 367 ARG A N 1
ATOM 2744 C CA . ARG A 1 367 ? 23.512 -9.542 -13.058 1.00 90.62 367 ARG A CA 1
ATOM 2745 C C . ARG A 1 367 ? 23.470 -9.536 -11.533 1.00 90.62 367 ARG A C 1
ATOM 2747 O O . ARG A 1 367 ? 23.941 -10.483 -10.908 1.00 90.62 367 ARG A O 1
ATOM 2754 N N . MET A 1 368 ? 22.914 -8.483 -10.940 1.00 90.12 368 MET A N 1
ATOM 2755 C CA . MET A 1 368 ? 22.800 -8.356 -9.489 1.00 90.12 368 MET A CA 1
ATOM 2756 C C . MET A 1 368 ? 21.835 -9.392 -8.903 1.00 90.12 368 MET A C 1
ATOM 2758 O O . MET A 1 368 ? 22.185 -10.022 -7.908 1.00 90.12 368 MET A O 1
ATOM 2762 N N . ALA A 1 369 ? 20.685 -9.628 -9.539 1.00 92.94 369 ALA A N 1
ATOM 2763 C CA . ALA A 1 369 ? 19.711 -10.628 -9.112 1.00 92.94 369 ALA A CA 1
ATOM 2764 C C . ALA A 1 369 ? 20.358 -12.020 -9.060 1.00 92.94 369 ALA A C 1
ATOM 2766 O O . ALA A 1 369 ? 20.300 -12.689 -8.031 1.00 92.94 369 ALA A O 1
ATOM 2767 N N . ASN A 1 370 ? 21.106 -12.383 -10.109 1.00 94.19 370 ASN A N 1
ATOM 2768 C CA . ASN A 1 370 ? 21.875 -13.625 -10.152 1.00 94.19 370 ASN A CA 1
ATOM 2769 C C . ASN A 1 370 ? 22.943 -13.699 -9.044 1.00 94.19 370 ASN A C 1
ATOM 2771 O O . ASN A 1 370 ? 23.042 -14.699 -8.342 1.00 94.19 370 ASN A O 1
ATOM 2775 N N . GLN A 1 371 ? 23.718 -12.629 -8.832 1.00 92.94 371 GLN A N 1
ATOM 2776 C CA . GLN A 1 371 ? 24.736 -12.581 -7.769 1.00 92.94 371 GLN A CA 1
ATOM 2777 C C . GLN A 1 371 ? 24.144 -12.705 -6.364 1.00 92.94 371 GLN A C 1
ATOM 2779 O O . GLN A 1 371 ? 24.782 -13.259 -5.471 1.00 92.94 371 GLN A O 1
ATOM 2784 N N . MET A 1 372 ? 22.947 -12.161 -6.158 1.00 94.31 372 MET A N 1
ATOM 2785 C CA . MET A 1 372 ? 22.232 -12.255 -4.895 1.00 94.31 372 MET A CA 1
ATOM 2786 C C . MET A 1 372 ? 21.410 -13.544 -4.802 1.00 94.31 372 MET A C 1
ATOM 2788 O O . MET A 1 372 ? 20.880 -13.802 -3.734 1.00 94.31 372 MET A O 1
ATOM 2792 N N . GLY A 1 373 ? 21.306 -14.365 -5.851 1.00 95.38 373 GLY A N 1
ATOM 2793 C CA . GLY A 1 373 ? 20.500 -15.588 -5.839 1.00 95.38 373 GLY A CA 1
ATOM 2794 C C . GLY A 1 373 ? 18.996 -15.329 -5.711 1.00 95.38 373 GLY A C 1
ATOM 2795 O O . GLY A 1 373 ? 18.318 -16.055 -4.991 1.00 95.38 373 GLY A O 1
ATOM 2796 N N . VAL A 1 374 ? 18.485 -14.274 -6.355 1.00 96.31 374 VAL A N 1
ATOM 2797 C CA . VAL A 1 374 ? 17.046 -13.955 -6.422 1.00 96.31 374 VAL A CA 1
ATOM 2798 C C . VAL A 1 374 ? 16.559 -13.936 -7.879 1.00 96.31 374 VAL A C 1
ATOM 2800 O O . VAL A 1 374 ? 17.371 -13.699 -8.780 1.00 96.31 374 VAL A O 1
ATOM 2803 N N . PRO A 1 375 ? 15.258 -14.160 -8.147 1.00 96.62 375 PRO A N 1
ATOM 2804 C CA . PRO A 1 375 ? 14.733 -14.163 -9.510 1.00 96.62 375 PRO A CA 1
ATOM 2805 C C . PRO A 1 375 ? 14.850 -12.800 -10.203 1.00 96.62 375 PRO A C 1
ATOM 2807 O O . PRO A 1 375 ? 14.776 -11.743 -9.573 1.00 96.62 375 PRO A O 1
ATOM 2810 N N . PHE A 1 376 ? 14.979 -12.822 -11.527 1.00 96.00 376 PHE A N 1
ATOM 2811 C CA . PHE A 1 376 ? 14.871 -11.638 -12.375 1.00 96.00 376 PHE A CA 1
ATOM 2812 C C . PHE A 1 376 ? 13.587 -11.737 -13.200 1.00 96.00 376 PHE A C 1
ATOM 2814 O O . PHE A 1 376 ? 13.460 -12.645 -14.020 1.00 96.00 376 PHE A O 1
ATOM 2821 N N . LEU A 1 377 ? 12.641 -10.824 -12.971 1.00 96.06 377 LEU A N 1
ATOM 2822 C CA . LEU A 1 377 ? 11.317 -10.865 -13.607 1.00 96.06 377 LEU A CA 1
ATOM 2823 C C . LEU A 1 377 ? 11.353 -10.308 -15.033 1.00 96.06 377 LEU A C 1
ATOM 2825 O O . LEU A 1 377 ? 10.615 -10.764 -15.903 1.00 96.06 377 LEU A O 1
ATOM 2829 N N . GLY A 1 378 ? 12.241 -9.348 -15.295 1.00 94.62 378 GLY A N 1
ATOM 2830 C CA . GLY A 1 378 ? 12.410 -8.772 -16.622 1.00 94.62 378 GLY A CA 1
ATOM 2831 C C . GLY A 1 378 ? 12.891 -7.328 -16.604 1.00 94.62 378 GLY A C 1
ATOM 2832 O O . GLY A 1 378 ? 12.996 -6.689 -15.553 1.00 94.62 378 GLY A O 1
ATOM 2833 N N . GLY A 1 379 ? 13.195 -6.834 -17.803 1.00 94.06 379 GLY A N 1
ATOM 2834 C CA . GLY A 1 379 ? 13.484 -5.430 -18.061 1.00 94.06 379 GLY A CA 1
ATOM 2835 C C . GLY A 1 379 ? 12.301 -4.753 -18.749 1.00 94.06 379 GLY A C 1
ATOM 2836 O O . GLY A 1 379 ? 11.741 -5.323 -19.684 1.00 94.06 379 GLY A O 1
ATOM 2837 N N . ILE A 1 380 ? 11.937 -3.552 -18.300 1.00 94.75 380 ILE A N 1
ATOM 2838 C CA . ILE A 1 380 ? 10.924 -2.708 -18.949 1.00 94.75 380 ILE A CA 1
ATOM 2839 C C . ILE A 1 380 ? 11.666 -1.593 -19.691 1.00 94.75 380 ILE A C 1
ATOM 2841 O O . ILE A 1 380 ? 12.386 -0.833 -19.036 1.00 94.75 380 ILE A O 1
ATOM 2845 N N . PRO A 1 381 ? 11.537 -1.471 -21.022 1.00 93.25 381 PRO A N 1
ATOM 2846 C CA . PRO A 1 381 ? 12.210 -0.412 -21.761 1.00 93.25 381 PRO A CA 1
ATOM 2847 C C . PRO A 1 381 ? 11.580 0.958 -21.491 1.00 93.25 381 PRO A C 1
ATOM 2849 O O . PRO A 1 381 ? 10.397 1.063 -21.172 1.00 93.25 381 PRO A O 1
ATOM 2852 N N . LEU A 1 382 ? 12.369 2.024 -21.649 1.00 92.00 382 LEU A N 1
ATOM 2853 C CA . LEU A 1 382 ? 11.843 3.385 -21.718 1.00 92.00 382 LEU A CA 1
ATOM 2854 C C . LEU A 1 382 ? 10.947 3.505 -22.943 1.00 92.00 382 LEU A C 1
ATOM 2856 O O . LEU A 1 382 ? 11.412 3.410 -24.076 1.00 92.00 382 LEU A O 1
ATOM 2860 N N . ASP A 1 383 ? 9.675 3.765 -22.701 1.00 91.38 383 ASP A N 1
ATOM 2861 C CA . ASP A 1 383 ? 8.696 4.035 -23.737 1.00 91.38 383 ASP A CA 1
ATOM 2862 C C . ASP A 1 383 ? 8.025 5.378 -23.406 1.00 91.38 383 ASP A C 1
ATOM 2864 O O . ASP A 1 383 ? 7.418 5.507 -22.336 1.00 91.38 383 ASP A O 1
ATOM 2868 N N . PRO A 1 384 ? 8.125 6.397 -24.283 1.00 88.19 384 PRO A N 1
ATOM 2869 C CA . PRO A 1 384 ? 7.443 7.676 -24.084 1.00 88.19 384 PRO A CA 1
ATOM 2870 C C . PRO A 1 384 ? 5.934 7.528 -23.855 1.00 88.19 384 PRO A C 1
ATOM 2872 O O . PRO A 1 384 ? 5.332 8.323 -23.137 1.00 88.19 384 PRO A O 1
ATOM 2875 N N . GLY A 1 385 ? 5.321 6.494 -24.435 1.00 88.88 385 GLY A N 1
ATOM 2876 C CA . GLY A 1 385 ? 3.923 6.151 -24.230 1.00 88.88 385 GLY A CA 1
ATOM 2877 C C . GLY A 1 385 ? 3.595 5.828 -22.774 1.00 88.88 385 GLY A C 1
ATOM 2878 O O . GLY A 1 385 ? 2.497 6.160 -22.346 1.00 88.88 385 GLY A O 1
ATOM 2879 N N . VAL A 1 386 ? 4.523 5.249 -21.999 1.00 90.00 386 VAL A N 1
ATOM 2880 C CA . VAL A 1 386 ? 4.305 4.959 -20.567 1.00 90.00 386 VAL A CA 1
ATOM 2881 C C . VAL A 1 386 ? 4.159 6.256 -19.784 1.00 90.00 386 VAL A C 1
ATOM 2883 O O . VAL A 1 386 ? 3.171 6.425 -19.077 1.00 90.00 386 VAL A O 1
ATOM 2886 N N . ALA A 1 387 ? 5.094 7.194 -19.961 1.00 88.50 387 ALA A N 1
ATOM 2887 C CA . ALA A 1 387 ? 5.032 8.499 -19.304 1.00 88.50 387 ALA A CA 1
ATOM 2888 C C . ALA A 1 387 ? 3.761 9.265 -19.707 1.00 88.50 387 ALA A C 1
ATOM 2890 O O . ALA A 1 387 ? 2.987 9.672 -18.847 1.00 88.50 387 ALA A O 1
ATOM 2891 N N . ASN A 1 388 ? 3.483 9.348 -21.013 1.00 90.06 388 ASN A N 1
ATOM 2892 C CA . ASN A 1 388 ? 2.296 10.030 -21.534 1.00 90.06 388 ASN A CA 1
ATOM 2893 C C . ASN A 1 388 ? 0.980 9.408 -21.039 1.00 90.06 388 ASN A C 1
ATOM 2895 O O . ASN A 1 388 ? -0.017 10.112 -20.893 1.00 90.06 388 ASN A O 1
ATOM 2899 N N . ALA A 1 389 ? 0.937 8.088 -20.841 1.00 90.19 389 ALA A N 1
ATOM 2900 C CA . ALA A 1 389 ? -0.245 7.404 -20.334 1.00 90.19 389 ALA A CA 1
ATOM 2901 C C . ALA A 1 389 ? -0.438 7.671 -18.835 1.00 90.19 389 ALA A C 1
ATOM 2903 O O . ALA A 1 389 ? -1.540 8.041 -18.440 1.00 90.19 389 ALA A O 1
ATOM 2904 N N . CYS A 1 390 ? 0.632 7.580 -18.037 1.00 88.25 390 CYS A N 1
ATOM 2905 C CA . CYS A 1 390 ? 0.619 7.938 -16.618 1.00 88.25 390 CYS A CA 1
ATOM 2906 C C . CYS A 1 390 ? 0.173 9.391 -16.392 1.00 88.25 390 CYS A C 1
ATOM 2908 O O . CYS A 1 390 ? -0.708 9.626 -15.572 1.00 88.25 390 CYS A O 1
ATOM 2910 N N . ASP A 1 391 ? 0.716 10.349 -17.147 1.00 88.75 391 ASP A N 1
ATOM 2911 C CA . ASP A 1 391 ? 0.348 11.767 -17.024 1.00 88.75 391 ASP A CA 1
ATOM 2912 C C . ASP A 1 391 ? -1.093 12.048 -17.470 1.00 88.75 391 ASP A C 1
ATOM 2914 O O . ASP A 1 391 ? -1.715 12.997 -17.002 1.00 88.75 391 ASP A O 1
ATOM 2918 N N . ALA A 1 392 ? -1.631 11.223 -18.371 1.00 89.44 392 ALA A N 1
ATOM 2919 C CA . ALA A 1 392 ? -3.008 11.313 -18.845 1.00 89.44 392 ALA A CA 1
ATOM 2920 C C . ALA A 1 392 ? -4.000 10.481 -18.010 1.00 89.44 392 ALA A C 1
ATOM 2922 O O . ALA A 1 392 ? -5.143 10.326 -18.441 1.00 89.44 392 ALA A O 1
ATOM 2923 N N . GLY A 1 393 ? -3.567 9.886 -16.892 1.00 90.25 393 GLY A N 1
ATOM 2924 C CA . GLY A 1 393 ? -4.406 9.038 -16.042 1.00 90.25 393 GLY A CA 1
ATOM 2925 C C . GLY A 1 393 ? -4.944 7.790 -16.731 1.00 90.25 393 GLY A C 1
ATOM 2926 O O . GLY A 1 393 ? -6.071 7.364 -16.496 1.00 90.25 393 GLY A O 1
ATOM 2927 N N . ARG A 1 394 ? -4.153 7.216 -17.640 1.00 89.19 394 ARG A N 1
ATOM 2928 C CA . ARG A 1 394 ? -4.506 6.020 -18.402 1.00 89.19 394 ARG A CA 1
ATOM 2929 C C . ARG A 1 394 ? -3.544 4.891 -18.049 1.00 89.19 394 ARG A C 1
ATOM 2931 O O . ARG A 1 394 ? -2.378 4.960 -18.440 1.00 89.19 394 ARG A O 1
ATOM 2938 N N . PRO A 1 395 ? -4.007 3.818 -17.385 1.00 84.94 395 PRO A N 1
ATOM 2939 C CA . PRO A 1 395 ? -3.162 2.668 -17.088 1.00 84.94 395 PRO A CA 1
ATOM 2940 C C . PRO A 1 395 ? -2.529 2.081 -18.356 1.00 84.94 395 PRO A C 1
ATOM 2942 O O . PRO A 1 395 ? -3.231 1.639 -19.267 1.00 84.94 395 PRO A O 1
ATOM 2945 N N . TYR A 1 396 ? -1.197 2.083 -18.443 1.00 88.31 396 TYR A N 1
ATOM 2946 C CA . TYR A 1 396 ? -0.509 1.811 -19.708 1.00 88.31 396 TYR A CA 1
ATOM 2947 C C . TYR A 1 396 ? -0.784 0.401 -20.244 1.00 88.31 396 TYR A C 1
ATOM 2949 O O . TYR A 1 396 ? -1.128 0.252 -21.415 1.00 88.31 396 TYR A O 1
ATOM 2957 N N . THR A 1 397 ? -0.712 -0.626 -19.394 1.00 88.19 397 THR A N 1
ATOM 2958 C CA . THR A 1 397 ? -0.963 -2.022 -19.797 1.00 88.19 397 THR A CA 1
ATOM 2959 C C . THR A 1 397 ? -2.383 -2.280 -20.291 1.00 88.19 397 THR A C 1
ATOM 2961 O O . THR A 1 397 ? -2.581 -3.184 -21.096 1.00 88.19 397 THR A O 1
ATOM 2964 N N . HIS A 1 398 ? -3.353 -1.461 -19.880 1.00 86.19 398 HIS A N 1
ATOM 2965 C CA . HIS A 1 398 ? -4.726 -1.529 -20.374 1.00 86.19 398 HIS A CA 1
ATOM 2966 C C . HIS A 1 398 ? -4.871 -0.937 -21.782 1.00 86.19 398 HIS A C 1
ATOM 2968 O O . HIS A 1 398 ? -5.547 -1.511 -22.632 1.00 86.19 398 HIS A O 1
ATOM 2974 N N . HIS A 1 399 ? -4.221 0.198 -22.050 1.00 86.12 399 HIS A N 1
ATOM 2975 C CA . HIS A 1 399 ? -4.380 0.925 -23.314 1.00 86.12 399 HIS A CA 1
ATOM 2976 C C . HIS A 1 399 ? -3.382 0.516 -24.403 1.00 86.12 399 HIS A C 1
ATOM 2978 O O . HIS A 1 399 ? -3.683 0.653 -25.589 1.00 86.12 399 HIS A O 1
ATOM 2984 N N . PHE A 1 400 ? -2.205 0.026 -24.015 1.00 88.75 400 PHE A N 1
ATOM 2985 C CA . PHE A 1 400 ? -1.096 -0.295 -24.913 1.00 88.75 400 PHE A CA 1
ATOM 2986 C C . PHE A 1 400 ? -0.495 -1.687 -24.611 1.00 88.75 400 PHE A C 1
ATOM 2988 O O . PHE A 1 400 ? 0.713 -1.798 -24.398 1.00 88.75 400 PHE A O 1
ATOM 2995 N N . PRO A 1 401 ? -1.300 -2.770 -24.578 1.00 88.50 401 PRO A N 1
ATOM 2996 C CA . PRO A 1 401 ? -0.833 -4.097 -24.159 1.00 88.50 401 PRO A CA 1
ATOM 2997 C C . PRO A 1 401 ? 0.171 -4.742 -25.127 1.00 88.50 401 PRO A C 1
ATOM 2999 O O . PRO A 1 401 ? 1.020 -5.521 -24.696 1.00 88.50 401 PRO A O 1
ATOM 3002 N N 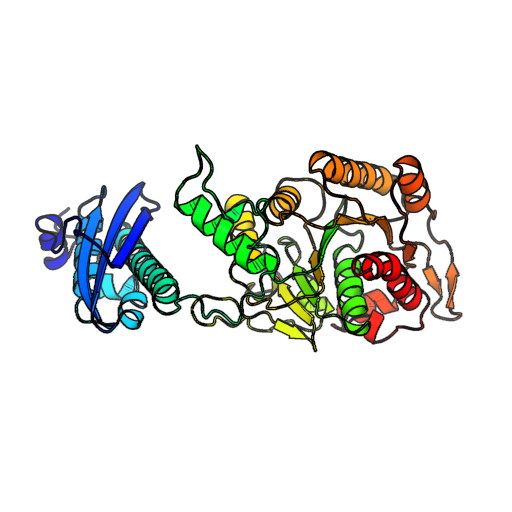. ASP A 1 402 ? 0.086 -4.418 -26.421 1.00 90.12 402 ASP A N 1
ATOM 3003 C CA . ASP A 1 402 ? 0.862 -5.072 -27.485 1.00 90.12 402 ASP A CA 1
ATOM 3004 C C . ASP A 1 402 ? 2.178 -4.348 -27.826 1.00 90.12 402 ASP A C 1
ATOM 3006 O O . ASP A 1 402 ? 2.919 -4.772 -28.715 1.00 90.12 402 ASP A O 1
ATOM 3010 N N . THR A 1 403 ? 2.493 -3.248 -27.136 1.00 91.50 403 THR A N 1
ATOM 3011 C CA . THR A 1 403 ? 3.775 -2.550 -27.306 1.00 91.50 403 THR A CA 1
ATOM 3012 C C . THR A 1 403 ? 4.911 -3.325 -26.632 1.00 91.50 403 THR A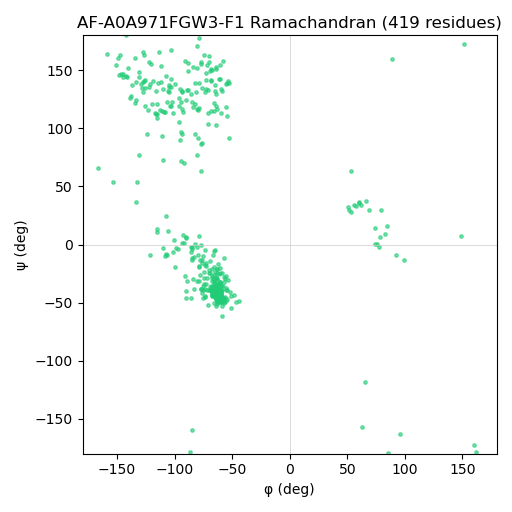 C 1
ATOM 3014 O O . THR A 1 403 ? 4.663 -4.150 -25.747 1.00 91.50 403 THR A O 1
ATOM 3017 N N . PRO A 1 404 ? 6.187 -3.045 -26.964 1.00 92.25 404 PRO A N 1
ATOM 3018 C CA . PRO A 1 404 ? 7.310 -3.694 -26.290 1.00 92.25 404 PRO A CA 1
ATOM 3019 C C . PRO A 1 404 ? 7.286 -3.534 -24.760 1.00 92.25 404 PRO A C 1
ATOM 3021 O O . PRO A 1 404 ? 7.572 -4.492 -24.042 1.00 92.25 404 PRO A O 1
ATOM 3024 N N . ALA A 1 405 ? 6.896 -2.359 -24.250 1.00 92.12 405 ALA A N 1
ATOM 3025 C CA . ALA A 1 405 ? 6.736 -2.138 -22.813 1.00 92.12 405 ALA A CA 1
ATOM 3026 C C . ALA A 1 405 ? 5.503 -2.862 -22.238 1.00 92.12 405 ALA A C 1
ATOM 3028 O O . ALA A 1 405 ? 5.595 -3.443 -21.157 1.00 92.12 405 ALA A O 1
ATOM 3029 N N . GLY A 1 406 ? 4.375 -2.891 -22.958 1.00 91.94 406 GLY A N 1
ATOM 3030 C CA . GLY A 1 406 ? 3.156 -3.589 -22.532 1.00 91.94 406 GLY A CA 1
ATOM 3031 C C . GLY A 1 406 ? 3.377 -5.096 -22.392 1.00 91.94 406 GLY A C 1
ATOM 3032 O O . GLY A 1 406 ? 3.053 -5.690 -21.361 1.00 91.94 406 GLY A O 1
ATOM 3033 N N . LEU A 1 407 ? 4.052 -5.696 -23.375 1.00 92.69 407 LEU A N 1
ATOM 3034 C CA . LEU A 1 407 ? 4.461 -7.100 -23.344 1.00 92.69 407 LEU A CA 1
ATOM 3035 C C . LEU A 1 407 ? 5.449 -7.388 -22.205 1.00 92.69 407 LEU A C 1
ATOM 3037 O O . LEU A 1 407 ? 5.359 -8.443 -21.572 1.00 92.69 407 LEU A O 1
ATOM 3041 N N . ALA A 1 408 ? 6.368 -6.460 -21.912 1.00 93.62 408 ALA A N 1
ATOM 3042 C CA . ALA A 1 408 ? 7.290 -6.594 -20.786 1.00 93.62 408 ALA A CA 1
ATOM 3043 C C . ALA A 1 408 ? 6.548 -6.619 -19.439 1.00 93.62 408 ALA A C 1
ATOM 3045 O O . ALA A 1 408 ? 6.811 -7.501 -18.622 1.00 93.62 408 ALA A O 1
ATOM 3046 N N . PHE A 1 409 ? 5.580 -5.722 -19.224 1.00 93.25 409 PHE A N 1
ATOM 3047 C CA . PHE A 1 409 ? 4.739 -5.739 -18.022 1.00 93.25 409 PHE A CA 1
ATOM 3048 C C . PHE A 1 409 ? 3.919 -7.025 -17.894 1.00 93.25 409 PHE A C 1
ATOM 3050 O O . PHE A 1 409 ? 3.892 -7.625 -16.820 1.00 93.25 409 PHE A O 1
ATOM 3057 N N . LYS A 1 410 ? 3.308 -7.489 -18.991 1.00 91.25 410 LYS A N 1
ATOM 3058 C CA . LYS A 1 410 ? 2.541 -8.741 -19.006 1.00 91.25 410 LYS A CA 1
ATOM 3059 C C . LYS A 1 410 ? 3.402 -9.943 -18.615 1.00 91.25 410 LYS A C 1
ATOM 3061 O O . LYS A 1 410 ? 2.963 -10.786 -17.847 1.00 91.25 410 LYS A O 1
ATOM 3066 N N . LYS A 1 411 ? 4.650 -9.989 -19.085 1.00 93.81 411 LYS A N 1
ATOM 3067 C CA . LYS A 1 411 ? 5.600 -11.052 -18.737 1.00 93.81 411 LYS A CA 1
ATOM 3068 C C . LYS A 1 411 ? 6.040 -11.006 -17.269 1.00 93.81 411 LYS A C 1
ATOM 3070 O O . LYS A 1 411 ? 6.248 -12.051 -16.660 1.00 93.81 411 LYS A O 1
ATOM 3075 N N . ILE A 1 412 ? 6.187 -9.812 -16.690 1.00 94.38 412 ILE A N 1
ATOM 3076 C CA . ILE A 1 412 ? 6.623 -9.639 -15.292 1.00 94.38 412 ILE A CA 1
ATOM 3077 C C . ILE A 1 412 ? 5.625 -10.248 -14.302 1.00 94.38 412 ILE A C 1
ATOM 3079 O O . ILE A 1 412 ? 6.047 -10.706 -13.240 1.00 94.38 412 ILE A O 1
ATOM 3083 N N . ILE A 1 413 ? 4.331 -10.283 -14.638 1.00 94.56 413 ILE A N 1
ATOM 3084 C CA . ILE A 1 413 ? 3.310 -10.849 -13.749 1.00 94.56 413 ILE A CA 1
ATOM 3085 C C . ILE A 1 413 ? 3.177 -12.374 -13.843 1.00 94.56 413 ILE A C 1
ATOM 3087 O O . ILE A 1 413 ? 2.542 -12.955 -12.969 1.00 94.56 413 ILE A O 1
ATOM 3091 N N . ASP A 1 414 ? 3.786 -13.051 -14.824 1.00 93.75 414 ASP A N 1
ATOM 3092 C CA . ASP A 1 414 ? 3.657 -14.512 -14.969 1.00 93.75 414 ASP A CA 1
ATOM 3093 C C . ASP A 1 414 ? 4.108 -15.283 -13.708 1.00 93.75 414 ASP A C 1
ATOM 3095 O O . ASP A 1 414 ? 3.371 -16.163 -13.256 1.00 93.75 414 ASP A O 1
ATOM 3099 N N . PRO A 1 415 ? 5.261 -14.965 -13.076 1.00 92.25 415 PRO A N 1
ATOM 3100 C CA . PRO A 1 415 ? 5.673 -15.626 -11.835 1.00 92.25 415 PRO A CA 1
ATOM 3101 C C . PRO A 1 415 ? 4.797 -15.249 -10.637 1.00 92.25 415 PRO A C 1
ATOM 3103 O O . PRO A 1 415 ? 4.698 -16.020 -9.691 1.00 92.25 415 PRO A O 1
ATOM 3106 N N . ILE A 1 416 ? 4.152 -14.079 -10.680 1.00 94.19 416 ILE A N 1
ATOM 3107 C CA . ILE A 1 416 ? 3.231 -13.614 -9.637 1.00 94.19 416 ILE A CA 1
ATOM 3108 C C . ILE A 1 416 ? 1.908 -14.389 -9.717 1.00 94.19 416 ILE A C 1
ATOM 3110 O O . ILE A 1 416 ? 1.412 -14.879 -8.708 1.00 94.19 416 ILE A O 1
ATOM 3114 N N . LEU A 1 417 ? 1.376 -14.573 -10.926 1.00 93.75 417 LEU A N 1
ATOM 3115 C CA . LEU A 1 417 ? 0.197 -15.403 -11.189 1.00 93.75 417 LEU A CA 1
ATOM 3116 C C . LEU A 1 417 ? 0.424 -16.883 -10.858 1.00 93.75 417 LEU A C 1
ATOM 3118 O O . LEU A 1 417 ? -0.531 -17.633 -10.675 1.00 93.75 417 LEU A O 1
ATOM 3122 N N . ALA A 1 418 ? 1.681 -17.326 -10.812 1.00 92.00 418 ALA A N 1
ATOM 3123 C CA . ALA A 1 418 ? 2.024 -18.685 -10.420 1.00 92.00 418 ALA A CA 1
ATOM 3124 C C . ALA A 1 418 ? 1.924 -18.928 -8.905 1.00 92.00 418 ALA A C 1
ATOM 3126 O O . ALA A 1 418 ? 1.988 -20.085 -8.513 1.00 92.00 418 ALA A O 1
ATOM 3127 N N . LEU A 1 419 ? 1.747 -17.889 -8.076 1.00 87.44 419 LEU A N 1
ATOM 3128 C CA . LEU A 1 419 ? 1.504 -18.049 -6.636 1.00 87.44 419 LEU A CA 1
ATOM 3129 C C . LEU A 1 419 ? 0.157 -18.734 -6.339 1.00 87.44 419 LEU A C 1
ATOM 3131 O O . LEU A 1 419 ? 0.043 -19.427 -5.334 1.00 87.44 419 LEU A O 1
ATOM 3135 N N . ASP A 1 420 ? -0.813 -18.611 -7.253 1.00 73.62 420 ASP A N 1
ATOM 3136 C CA . ASP A 1 420 ? -2.129 -19.263 -7.173 1.00 73.62 420 ASP A CA 1
ATOM 3137 C C . ASP A 1 420 ? -2.087 -20.784 -7.470 1.00 73.62 420 ASP A C 1
ATOM 3139 O O . ASP A 1 420 ? -3.128 -21.447 -7.442 1.00 73.62 420 ASP A O 1
ATOM 3143 N N . LYS A 1 421 ? -0.926 -21.338 -7.855 1.00 56.56 421 LYS A N 1
ATOM 3144 C CA . LYS A 1 421 ? -0.753 -22.738 -8.290 1.00 56.56 421 LYS A CA 1
ATOM 3145 C C . LYS A 1 421 ? 0.066 -23.535 -7.290 1.00 56.56 421 LYS A C 1
ATOM 3147 O O . LYS A 1 421 ? -0.348 -24.684 -7.018 1.00 56.56 421 LYS A O 1
#

Mean predicted aligned error: 14.95 Å

Secondary structure (DSSP, 8-state):
-GGGS-HHHHHHHHS-TT-SPPSS-SEEEEEE-TTS-EEEEEEEEETTEEEEEEEEESS-HHHHHHHHHHHHHHTTSBHHHHTT--HHHHHHHTT---GGGTHHHHHHHHHHHHHHHHHHHHHHHHH----TT----TTTTSTT-GGGS--TT--HHHHHHHHHHHHHHTTEEEEEEEEESSTTS-HHHHHHHHHHHHHHTT--EEEEE--TT---HHHHTT-TTPPPEEETTEEEPEEETTEEEEEGGGG-SSTT------HHHHHHHHHHHHHTB---SEEEEEEEPPSSSSHHHHHHHHHSTT--EEEEEE-SSHHHHHHHHHHHHHHHHTT--EEEEEEEEEEEE-TTT--EE-SS---HHHHHHHHHT--EEEEEEE-HHHHHHHHTT--HHHH-TTSHHHHHHHHHTHHHHGGG-

Radius of gyration: 25.93 Å; Cα contacts (8 Å, |Δi|>4): 824; chains: 1; bounding box: 58×59×78 Å

Foldseek 3Di:
DVPFFDPLLVVQLVPFPQADDDPPFLFKFWDQFPVRKIKIKGFHDDPQAGQFIHMHIPDHSLLSLLLSQLRVLRHRHGLVVSLVDALVNSQVSRVHGDPVSSSSNRNNSVRSNRRSVRSVVVCVVVVDPPPPPDPPLPPVPDPPPPLPDDDPPHDPVNSVLLNLLCVLCSLEQAEEEQAELDPPLCSLLLLLLLQVLCVVVVFQEEEEELQLQQFLNCLQQVNQPPAFDADPNATEFDDDPSYGYDYPNNVDPDNPDGDPDDLVVSLVVLSRCSRRYPSGRGHYYYYRFHYRLDPRNVSNLVSNPPHQAYEYGFAQDPVRLVSSVRVVVSCVVSVGAHLAYEHEQQFAQDPPPRDTHRPDHHCSRVVSCVVSVHHHQFYAHHYVQSVVSSNNSHSSLVPPCPRSRNVSSSSSCPSVVVSVD

Nearest PDB structures (foldseek):
  8zkc-assembly1_A-2  TM=9.465E-01  e=2.622E-22  Escherichia coli
  2ph1-assembly1_A  TM=9.014E-01  e=3.563E-21  Archaeoglobus fulgidus DSM 4304
  7c8m-assembly1_C  TM=9.177E-01  e=2.443E-13  Methanothrix thermoacetophila
  4eb5-assembly1_C  TM=9.448E-01  e=1.905E-12  Archaeoglobus fulgidus DSM 4304
  4eb7-assembly1_C  TM=8.935E-01  e=2.317E-11  Archaeoglobus fulgidus DSM 4304

Solvent-accessible surface area (backbone atoms only — not comparable to full-atom values): 22363 Å² total; per-residue (Å²): 127,76,87,65,48,30,72,62,33,57,47,18,40,78,60,44,55,51,69,42,86,61,84,86,51,58,11,53,27,73,43,71,40,98,89,68,33,35,36,35,26,29,30,33,67,56,97,61,26,22,73,40,36,23,25,51,65,80,42,56,48,62,37,39,21,25,38,25,43,43,27,62,68,25,38,77,27,42,49,74,57,36,50,62,51,42,39,65,57,42,33,58,74,30,69,42,63,48,77,94,53,44,62,30,24,40,42,28,28,51,21,46,30,43,10,42,49,41,23,52,55,50,45,60,60,65,76,45,68,82,62,92,82,74,82,74,50,85,56,75,81,40,96,80,40,68,65,77,60,76,56,99,87,53,52,72,64,59,41,52,53,47,29,47,30,49,65,43,48,59,36,37,72,36,37,38,38,35,37,20,34,50,78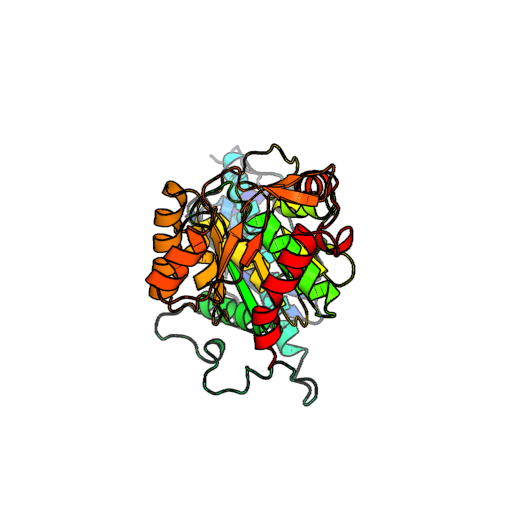,90,47,50,50,61,62,50,40,51,38,48,41,52,45,43,34,74,71,73,40,38,24,33,39,39,46,60,27,73,89,65,58,50,62,41,46,26,58,56,45,66,89,48,76,68,49,74,58,97,84,29,36,44,52,49,70,60,88,70,35,34,34,46,47,62,52,55,75,48,92,49,95,83,59,80,73,88,71,57,69,70,58,52,51,50,51,55,51,42,57,54,38,38,37,65,72,60,74,21,52,32,34,37,32,31,43,32,60,32,80,53,70,66,40,49,47,53,56,69,73,42,74,84,42,71,19,30,39,38,40,30,37,24,49,74,80,44,48,62,30,44,54,49,41,54,49,50,30,53,76,68,74,36,43,60,71,20,33,35,19,29,60,36,28,31,44,37,93,87,78,66,50,74,42,72,84,53,70,66,59,38,46,50,54,48,21,58,76,69,73,42,42,62,47,48,57,30,38,36,40,72,65,50,57,55,21,32,77,66,18,34,52,42,47,79,79,42,44,87,40,78,47,20,45,33,53,57,53,44,43,52,73,61,64,50,70,85,107